Protein AF-0000000069989915 (afdb_homodimer)

Foldseek 3Di:
DCPVDDPDCQWQADPVCPPDPPPVLQGTDGQQFPVSVVLVVLLLVCLQPLAAEEEEAAAQARLVSSVVVSQVSYPFPADEAEDEQLPADPVCNQCQAAWADAPLDVPRRDTDRHRQRRQFSGEYEYEAPLSHFAVSLVQVVVCQVVQWGAHRVHDDIDGGRYHYYYYHHDDVVVCVVVPRYDPVSVVRNVVHYGYRYFCLVGLSCLQVLLQSLQVVLCVVVVHDRAAEDPQLSVVRSPDNPSSGSNLSSVLSNQLNVPPDDSYRHNVSSPDDDPVVVVVVVVVPDDPVRVVVVVVVVD/DCPVDDPDDQWQADPVVVPDPPPVLQGTDGQQFPVSVVLVVLLLVCLQPLAAEEEEAAAQARLVSSVVVSQVSYPQPADEAEDEQQPADPVCNQCQAAWADAPLDVPRRDTDRHRQRRQFSGEYEYEAPLSHFAVSLVQVVVCQVVQWGAHRVHDDIDGGRYHYYYYHHDDVVVCVVVPRYDPVSVVRNVVHYGYRYFCLVRLSCLQVLLQSLQVVLCVVVVHDRAAEDPQLSVVRSPDNPSSGSNLSSVLSNQLNVPDDDSYRHNVSSPDDDPVVVVVVVVVPDDPVRVVVVVVVVD

pLDDT: mean 84.09, std 17.48, range [22.45, 98.25]

Solvent-accessible surface area (backbone atoms only — not comparable to full-atom values): 31925 Å² total; per-residue (Å²): 139,85,90,77,77,83,80,76,84,48,62,47,66,53,76,73,56,80,74,47,83,60,55,85,70,63,29,67,52,60,44,65,13,70,62,36,36,52,45,49,53,51,44,64,64,47,22,66,44,89,61,32,33,29,38,36,34,51,66,47,51,50,67,65,44,53,50,52,48,34,50,67,58,25,87,49,81,34,40,79,38,79,42,55,33,75,70,53,46,77,88,48,38,59,39,48,44,36,2,32,31,58,63,54,48,98,80,41,79,60,62,45,53,25,50,50,53,61,6,35,46,15,30,35,32,32,36,39,50,78,49,43,32,59,74,54,46,53,51,50,41,49,29,65,74,66,32,32,39,53,24,42,74,46,90,58,70,39,80,42,52,63,37,46,37,35,28,28,66,63,65,60,68,49,15,33,73,51,66,55,35,60,60,67,49,50,56,57,34,59,73,23,74,46,72,47,69,48,45,59,71,28,50,64,26,48,62,61,49,47,52,49,49,39,49,52,52,18,57,65,48,73,44,82,71,54,42,73,32,70,67,23,49,52,50,59,62,55,46,66,48,88,39,14,50,51,44,48,46,50,36,45,52,47,18,60,44,47,37,73,61,66,45,39,46,53,80,39,45,70,64,81,50,68,66,59,54,49,50,54,49,53,73,66,43,49,73,68,53,49,52,54,49,49,59,71,72,102,138,85,88,75,78,81,80,77,82,53,62,48,66,52,77,76,52,80,74,48,81,57,55,86,69,65,29,68,52,62,44,67,13,68,62,36,38,53,45,50,53,51,46,64,66,48,21,66,44,89,61,31,33,30,38,34,32,50,67,46,51,50,67,65,43,54,50,51,48,35,49,67,58,24,86,51,80,34,40,80,39,81,42,54,35,71,72,52,47,77,89,48,38,58,40,49,44,35,2,31,30,59,63,55,46,99,80,40,79,62,63,44,51,24,50,50,51,62,6,36,48,14,30,35,32,32,36,40,51,79,50,42,32,59,73,54,46,52,50,51,42,48,30,66,74,68,33,32,40,53,24,42,74,45,92,58,70,39,81,43,51,62,38,47,36,35,28,28,65,61,66,58,68,49,12,32,72,51,67,56,35,58,60,67,50,49,55,56,34,58,74,24,74,46,72,49,68,47,44,60,72,28,48,62,26,48,63,61,50,47,52,48,48,40,49,54,51,18,58,64,48,71,43,80,71,54,43,74,32,70,66,23,49,51,52,60,62,57,47,66,47,86,40,15,49,52,44,51,46,50,34,45,51,50,17,60,46,47,38,73,61,66,43,39,46,53,80,39,46,68,64,79,51,69,67,59,53,48,51,54,50,53,75,66,44,49,72,67,53,49,53,52,50,48,58,71,71,104

InterPro domains:
  IPR002078 RNA polymerase sigma factor 54 interaction domain [PF00158] (33-192)
  IPR002078 RNA polymerase sigma factor 54 interaction domain [PS50045] (29-257)
  IPR003593 AAA+ ATPase domain [SM00382] (49-191)
  IPR025662 Sigma-54 interaction domain, ATP-binding site 1 [PS00675] (53-66)
  IPR025943 Sigma-54 interaction domain, ATP-binding site 2 [PS00676] (114-129)
  IPR027417 P-loop containing nucleoside triphosphate hydrolase [G3DSA:3.40.50.300] (17-198)
  IPR027417 P-loop containing nucleoside triphosphate hydrolase [SSF52540] (30-269)
  IPR058031 NorR-like, AAA+ ATPase lid domain [PF25601] (200-270)

Radius of gyration: 25.28 Å; Cα contacts (8 Å, |Δi|>4): 1041; chains: 2; bounding box: 72×60×78 Å

Sequence (596 aa):
MSLHETFGQPLLTFPDAEKSPLSIRAKALVFVDPRSRQLREELEQLAPKALPVLIRGETGSGKELLARHIHRASDRGGLFVSVNCGAISPTYADAELFGHAAGAHSGSASSRAGWFGSANGGTLYLDEIGDLPLPIQIKLLAALENHEVTRVGAHQPSPVDVRLVAATSIDLAQAVAVGKFHERLYSYLSEGRLELPALRERVGDILSLAEYFLGIYSQRLSLPVPLISESAQRALERHSWPGNTRELENVIHFALLVSSGDEILPEHLNLPQPLAVIEHLLAGSSPEERAALKRLLDMSLHETFGQPLLTFPDAEKSPLSIRAKALVFVDPRSRQLREELEQLAPKALPVLIRGETGSGKELLARHIHRASDRGGLFVSVNCGAISPTYADAELFGHAAGAHSGSASSRAGWFGSANGGTLYLDEIGDLPLPIQIKLLAALENHEVTRVGAHQPSPVDVRLVAATSIDLAQAVAVGKFHERLYSYLSEGRLELPALRERVGDILSLAEYFLGIYSQRLSLPVPLISESAQRALERHSWPGNTRELENVIHFALLVSSGDEILPEHLNLPQPLAVIEHLLAGSSPEERAALKRLLD

Structure (mmCIF, N/CA/C/O backbone):
data_AF-0000000069989915-model_v1
#
loop_
_entity.id
_entity.type
_entity.pdbx_description
1 polymer 'Sigma-54 interaction domain-containing protein'
#
loop_
_atom_site.group_PDB
_atom_site.id
_atom_site.type_symbol
_atom_site.label_atom_id
_atom_site.label_alt_id
_atom_site.label_comp_id
_atom_site.label_asym_id
_atom_site.label_entity_id
_atom_site.label_seq_id
_atom_site.pdbx_PDB_ins_code
_atom_site.Cartn_x
_atom_site.Cartn_y
_atom_site.Cartn_z
_atom_site.occupancy
_atom_site.B_iso_or_equiv
_atom_site.auth_seq_id
_atom_site.auth_comp_id
_atom_site.auth_asym_id
_atom_site.auth_atom_id
_atom_site.pdbx_PDB_model_num
ATOM 1 N N . MET A 1 1 ? -13.273 -21.688 40.781 1 22.91 1 MET A N 1
ATOM 2 C CA . MET A 1 1 ? -12.938 -20.266 40.875 1 22.91 1 MET A CA 1
ATOM 3 C C . MET A 1 1 ? -12.727 -19.656 39.5 1 22.91 1 MET A C 1
ATOM 5 O O . MET A 1 1 ? -11.992 -20.203 38.656 1 22.91 1 MET A O 1
ATOM 9 N N . SER A 1 2 ? -13.656 -18.562 38.906 1 22.45 2 SER A N 1
ATOM 10 C CA . SER A 1 2 ? -14.227 -18.156 37.625 1 22.45 2 SER A CA 1
ATOM 11 C C . SER A 1 2 ? -13.258 -17.266 36.844 1 22.45 2 SER A C 1
ATOM 13 O O . SER A 1 2 ? -12.953 -16.156 37.25 1 22.45 2 SER A O 1
ATOM 15 N N . LEU A 1 3 ? -12.055 -17.547 36.438 1 22.45 3 LEU A N 1
ATOM 16 C CA . LEU A 1 3 ? -10.961 -16.797 35.812 1 22.45 3 LEU A CA 1
ATOM 17 C C . LEU A 1 3 ? -11.453 -15.992 34.625 1 22.45 3 LEU A C 1
ATOM 19 O O . LEU A 1 3 ? -11.281 -16.406 33.469 1 22.45 3 LEU A O 1
ATOM 23 N N . HIS A 1 4 ? -12.758 -15.336 34.5 1 24.05 4 HIS A N 1
ATOM 24 C CA . HIS A 1 4 ? -13.57 -14.445 33.688 1 24.05 4 HIS A CA 1
ATOM 25 C C . HIS A 1 4 ? -12.891 -13.094 33.5 1 24.05 4 HIS A C 1
ATOM 27 O O . HIS A 1 4 ? -13.508 -12.148 33 1 24.05 4 HIS A O 1
ATOM 33 N N . GLU A 1 5 ? -11.797 -12.703 34.188 1 25.73 5 GLU A N 1
ATOM 34 C CA . GLU A 1 5 ? -11.477 -11.336 34.562 1 25.73 5 GLU A CA 1
ATOM 35 C C . GLU A 1 5 ? -11.383 -10.422 33.344 1 25.73 5 GLU A C 1
ATOM 37 O O . GLU A 1 5 ? -11.188 -10.891 32.219 1 25.73 5 GLU A O 1
ATOM 42 N N . THR A 1 6 ? -11.391 -8.977 33.469 1 24.72 6 THR A N 1
ATOM 43 C CA . THR A 1 6 ? -11.453 -7.578 33.031 1 24.72 6 THR A CA 1
ATOM 44 C C . THR A 1 6 ? -10.344 -7.266 32.031 1 24.72 6 THR A C 1
ATOM 46 O O . THR A 1 6 ? -9.266 -6.812 32.438 1 24.72 6 THR A O 1
ATOM 49 N N . PHE A 1 7 ? -9.648 -8.094 31.469 1 27.7 7 PHE A N 1
ATOM 50 C CA . PHE A 1 7 ? -8.578 -7.578 30.625 1 27.7 7 PHE A CA 1
ATOM 51 C C . PHE A 1 7 ? -9.094 -6.508 29.672 1 27.7 7 PHE A C 1
ATOM 53 O O . PHE A 1 7 ? -10 -6.766 28.875 1 27.7 7 PHE A O 1
ATOM 60 N N . GLY A 1 8 ? -9.219 -5.152 29.875 1 30.19 8 GLY A N 1
ATOM 61 C CA . GLY A 1 8 ? -9.617 -3.863 29.328 1 30.19 8 GLY A CA 1
ATOM 62 C C . GLY A 1 8 ? -9.336 -3.729 27.844 1 30.19 8 GLY A C 1
ATOM 63 O O . GLY A 1 8 ? -8.484 -4.434 27.297 1 30.19 8 GLY A O 1
ATOM 64 N N . GLN A 1 9 ? -10.258 -3.107 26.859 1 34.84 9 GLN A N 1
ATOM 65 C CA . GLN A 1 9 ? -10.602 -3.092 25.438 1 34.84 9 GLN A CA 1
ATOM 66 C C . GLN A 1 9 ? -9.469 -2.496 24.594 1 34.84 9 GLN A C 1
ATOM 68 O O . GLN A 1 9 ? -9.414 -1.282 24.406 1 34.84 9 GLN A O 1
ATOM 73 N N . PRO A 1 10 ? -8.359 -2.842 24.797 1 38.22 10 PRO A N 1
ATOM 74 C CA . PRO A 1 10 ? -7.27 -2.1 24.156 1 38.22 10 PRO A CA 1
ATOM 75 C C . PRO A 1 10 ? -7.422 -2.025 22.641 1 38.22 10 PRO A C 1
ATOM 77 O O . PRO A 1 10 ? -6.648 -1.337 21.969 1 38.22 10 PRO A O 1
ATOM 80 N N . LEU A 1 11 ? -8.109 -3.037 22.109 1 40.56 11 LEU A N 1
ATOM 81 C CA . LEU A 1 11 ? -8.133 -3.074 20.656 1 40.56 11 LEU A CA 1
ATOM 82 C C . LEU A 1 11 ? -9.273 -2.23 20.109 1 40.56 11 LEU A C 1
ATOM 84 O O . LEU A 1 11 ? -10.43 -2.398 20.516 1 40.56 11 LEU A O 1
ATOM 88 N N . LEU A 1 12 ? -9.078 -1.095 19.656 1 37.78 12 LEU A N 1
ATOM 89 C CA . LEU A 1 12 ? -10.117 -0.387 18.922 1 37.78 12 LEU A CA 1
ATOM 90 C C . LEU A 1 12 ? -10.398 -1.071 17.594 1 37.78 12 LEU A C 1
ATOM 92 O O . LEU A 1 12 ? -9.516 -1.143 16.734 1 37.78 12 LEU A O 1
ATOM 96 N N . THR A 1 13 ? -11.336 -2.055 17.688 1 41.19 13 THR A N 1
ATOM 97 C CA . THR A 1 13 ? -11.766 -2.717 16.469 1 41.19 13 THR A CA 1
ATOM 98 C C . THR A 1 13 ? -12.945 -1.983 15.836 1 41.19 13 THR A C 1
ATOM 100 O O . THR A 1 13 ? -13.789 -1.431 16.547 1 41.19 13 THR A O 1
ATOM 103 N N . PHE A 1 14 ? -12.844 -1.565 14.672 1 38.31 14 PHE A N 1
ATOM 104 C CA . PHE A 1 14 ? -13.984 -0.976 13.984 1 38.31 14 PHE A CA 1
ATOM 105 C C . PHE A 1 14 ? -14.867 -2.059 13.367 1 38.31 14 PHE A C 1
ATOM 107 O O . PHE A 1 14 ? -14.406 -2.826 12.516 1 38.31 14 PHE A O 1
ATOM 114 N N . PRO A 1 15 ? -15.922 -2.375 13.93 1 38.84 15 PRO A N 1
ATOM 115 C CA . PRO A 1 15 ? -16.828 -3.443 13.484 1 38.84 15 PRO A CA 1
ATOM 116 C C . PRO A 1 15 ? -17.219 -3.311 12.016 1 38.84 15 PRO A C 1
ATOM 118 O O . PRO A 1 15 ? -17.562 -4.305 11.375 1 38.84 15 PRO A O 1
ATOM 121 N N . ASP A 1 16 ? -17.656 -2.158 11.57 1 36.12 16 ASP A N 1
ATOM 122 C CA . ASP A 1 16 ? -18.312 -2.131 10.266 1 36.12 16 ASP A CA 1
ATOM 123 C C . ASP A 1 16 ? -17.344 -2.498 9.148 1 36.12 16 ASP A C 1
ATOM 125 O O . ASP A 1 16 ? -17.438 -1.973 8.039 1 36.12 16 ASP A O 1
ATOM 129 N N . ALA A 1 17 ? -16.5 -3.193 9.375 1 38.94 17 ALA A N 1
ATOM 130 C CA . ALA A 1 17 ? -15.508 -3.742 8.461 1 38.94 17 ALA A CA 1
ATOM 131 C C . ALA A 1 17 ? -16.172 -4.422 7.266 1 38.94 17 ALA A C 1
ATOM 133 O O . ALA A 1 17 ? -15.5 -4.785 6.301 1 38.94 17 ALA A O 1
ATOM 134 N N . GLU A 1 18 ? -17.312 -4.777 7.414 1 39.41 18 GLU A N 1
ATOM 135 C CA . GLU A 1 18 ? -17.969 -5.57 6.379 1 39.41 18 GLU A CA 1
ATOM 136 C C . GLU A 1 18 ? -18.234 -4.738 5.125 1 39.41 18 GLU A C 1
ATOM 138 O O . GLU A 1 18 ? -18.422 -5.285 4.039 1 39.41 18 GLU A O 1
ATOM 143 N N . LYS A 1 19 ? -18.641 -3.465 5.273 1 37.69 19 LYS A N 1
ATOM 144 C CA . LYS A 1 19 ? -19.141 -2.861 4.047 1 37.69 19 LYS A CA 1
ATOM 145 C C . LYS A 1 19 ? -18.047 -2.107 3.309 1 37.69 19 LYS A C 1
ATOM 147 O O . LYS A 1 19 ? -18.25 -1.613 2.199 1 37.69 19 LYS A O 1
ATOM 152 N N . SER A 1 20 ? -17.141 -1.479 4.016 1 36.94 20 SER A N 1
ATOM 153 C CA . SER A 1 20 ? -16.219 -0.656 3.238 1 36.94 20 SER A CA 1
ATOM 154 C C . SER A 1 20 ? -15 -1.459 2.793 1 36.94 20 SER A C 1
ATOM 156 O O . SER A 1 20 ? -14.461 -2.252 3.564 1 36.94 20 SER A O 1
ATOM 158 N N . PRO A 1 21 ? -14.883 -1.674 1.553 1 37.75 21 PRO A N 1
ATOM 159 C CA . PRO A 1 21 ? -13.688 -2.338 1.024 1 37.75 21 PRO A CA 1
ATOM 160 C C . PRO A 1 21 ? -12.422 -1.964 1.789 1 37.75 21 PRO A C 1
ATOM 162 O O . PRO A 1 21 ? -11.32 -2.055 1.245 1 37.75 21 PRO A O 1
ATOM 165 N N . LEU A 1 22 ? -12.586 -1.15 2.723 1 39.09 22 LEU A N 1
ATOM 166 C CA . LEU A 1 22 ? -11.289 -0.88 3.344 1 39.09 22 LEU A CA 1
ATOM 167 C C . LEU A 1 22 ? -10.594 -2.18 3.732 1 39.09 22 LEU A C 1
ATOM 169 O O . LEU A 1 22 ? -11.242 -3.121 4.195 1 39.09 22 LEU A O 1
ATOM 173 N N . SER A 1 23 ? -9.414 -2.346 3.121 1 42.97 23 SER A N 1
ATOM 174 C CA . SER A 1 23 ? -8.523 -3.455 3.441 1 42.97 23 SER A CA 1
ATOM 175 C C . SER A 1 23 ? -8.648 -3.859 4.906 1 42.97 23 SER A C 1
ATOM 177 O O . SER A 1 23 ? -9.07 -3.061 5.742 1 42.97 23 SER A O 1
ATOM 179 N N . ILE A 1 24 ? -8.961 -5.113 5.242 1 41.97 24 ILE A N 1
ATOM 180 C CA . ILE A 1 24 ? -8.758 -5.715 6.555 1 41.97 24 ILE A CA 1
ATOM 181 C C . ILE A 1 24 ? -7.82 -4.848 7.383 1 41.97 24 ILE A C 1
ATOM 183 O O . ILE A 1 24 ? -7.754 -4.98 8.609 1 41.97 24 ILE A O 1
ATOM 187 N N . ARG A 1 25 ? -7.023 -4.047 6.641 1 42.59 25 ARG A N 1
ATOM 188 C CA . ARG A 1 25 ? -6.004 -3.268 7.332 1 42.59 25 ARG A CA 1
ATOM 189 C C . ARG A 1 25 ? -6.621 -2.377 8.398 1 42.59 25 ARG A C 1
ATOM 191 O O . ARG A 1 25 ? -6.059 -2.217 9.484 1 42.59 25 ARG A O 1
ATOM 198 N N . ALA A 1 26 ? -7.668 -1.567 8.031 1 44.69 26 ALA A N 1
ATOM 199 C CA . ALA A 1 26 ? -8.055 -0.393 8.812 1 44.69 26 ALA A CA 1
ATOM 200 C C . ALA A 1 26 ? -8.766 -0.798 10.102 1 44.69 26 ALA A C 1
ATOM 202 O O . ALA A 1 26 ? -9.539 -0.022 10.656 1 44.69 26 ALA A O 1
ATOM 203 N N . LYS A 1 27 ? -8.719 -1.981 10.555 1 52.81 27 LYS A N 1
ATOM 204 C CA . LYS A 1 27 ? -9.68 -2.033 11.648 1 52.81 27 LYS A CA 1
ATOM 205 C C . LYS A 1 27 ? -8.984 -1.936 13 1 52.81 27 LYS A C 1
ATOM 207 O O . LYS A 1 27 ? -9.617 -1.641 14.016 1 52.81 27 LYS A O 1
ATOM 212 N N . ALA A 1 28 ? -7.68 -2.111 13.008 1 62.03 28 ALA A N 1
ATOM 213 C CA . ALA A 1 28 ? -7.383 -2.229 14.438 1 62.03 28 ALA A CA 1
ATOM 214 C C . ALA A 1 28 ? -6.293 -1.244 14.852 1 62.03 28 ALA A C 1
ATOM 216 O O . ALA A 1 28 ? -5.293 -1.081 14.148 1 62.03 28 ALA A O 1
ATOM 217 N N . LEU A 1 29 ? -6.684 -0.256 15.664 1 70.25 29 LEU A N 1
ATOM 218 C CA . LEU A 1 29 ? -5.684 0.497 16.422 1 70.25 29 LEU A CA 1
ATOM 219 C C . LEU A 1 29 ? -5.539 -0.056 17.828 1 70.25 29 LEU A C 1
ATOM 221 O O . LEU A 1 29 ? -6.535 -0.374 18.484 1 70.25 29 LEU A O 1
ATOM 225 N N . VAL A 1 30 ? -4.273 -0.339 18.141 1 74.56 30 VAL A N 1
ATOM 226 C CA . VAL A 1 30 ? -3.939 -0.818 19.484 1 74.56 30 VAL A CA 1
ATOM 227 C C . VAL A 1 30 ? -3.133 0.246 20.219 1 74.56 30 VAL A C 1
ATOM 229 O O . VAL A 1 30 ? -2.268 0.9 19.641 1 74.56 30 VAL A O 1
ATOM 232 N N . PHE A 1 31 ? -3.514 0.416 21.547 1 82.88 31 PHE A N 1
ATOM 233 C CA . PHE A 1 31 ? -2.832 1.413 22.359 1 82.88 31 PHE A CA 1
ATOM 234 C C . PHE A 1 31 ? -2.252 0.777 23.609 1 82.88 31 PHE A C 1
ATOM 236 O O . PHE A 1 31 ? -2.598 1.169 24.734 1 82.88 31 PHE A O 1
ATOM 243 N N . VAL A 1 32 ? -1.299 -0.147 23.438 1 84.81 32 VAL A N 1
ATOM 244 C CA . VAL A 1 32 ? -0.703 -0.865 24.562 1 84.81 32 VAL A CA 1
ATOM 245 C C . VAL A 1 32 ? 0.603 -0.188 24.969 1 84.81 32 VAL A C 1
ATOM 247 O O . VAL A 1 32 ? 0.856 0.013 26.156 1 84.81 32 VAL A O 1
ATOM 250 N N . ASP A 1 33 ? 1.338 0.153 24.016 1 90.12 33 ASP A N 1
ATOM 251 C CA . ASP A 1 33 ? 2.596 0.85 24.266 1 90.12 33 ASP A CA 1
ATOM 252 C C . ASP A 1 33 ? 2.352 2.205 24.938 1 90.12 33 ASP A C 1
ATOM 254 O O . ASP A 1 33 ? 1.376 2.889 24.609 1 90.12 33 ASP A O 1
ATOM 258 N N . PRO A 1 34 ? 3.221 2.588 25.812 1 92.56 34 PRO A N 1
ATOM 259 C CA . PRO A 1 34 ? 3.057 3.898 26.453 1 92.56 34 PRO A CA 1
ATOM 260 C C . PRO A 1 34 ? 2.922 5.035 25.438 1 92.56 34 PRO A C 1
ATOM 262 O O . PRO A 1 34 ? 2.135 5.961 25.641 1 92.56 34 PRO A O 1
ATOM 265 N N . ARG A 1 35 ? 3.67 4.949 24.422 1 93.31 35 ARG A N 1
ATOM 266 C CA . ARG A 1 35 ? 3.605 6 23.422 1 93.31 35 ARG A CA 1
ATOM 267 C C . ARG A 1 35 ? 2.246 6.016 22.719 1 93.31 35 ARG A C 1
ATOM 269 O O . ARG A 1 35 ? 1.697 7.086 22.453 1 93.31 35 ARG A O 1
ATOM 276 N N . SER A 1 36 ? 1.744 4.887 22.453 1 91.62 36 SER A N 1
ATOM 277 C CA . SER A 1 36 ? 0.433 4.832 21.828 1 91.62 36 SER A CA 1
ATOM 278 C C . SER A 1 36 ? -0.676 5.195 22.797 1 91.62 36 SER A C 1
ATOM 280 O O . SER A 1 36 ? -1.689 5.777 22.422 1 91.62 36 SER A O 1
ATOM 282 N N . ARG A 1 37 ? -0.512 4.926 24.062 1 91.69 37 ARG A N 1
ATOM 283 C CA . ARG A 1 37 ? -1.479 5.348 25.062 1 91.69 37 ARG A CA 1
ATOM 284 C C . ARG A 1 37 ? -1.541 6.867 25.156 1 91.69 37 ARG A C 1
ATOM 286 O O . ARG A 1 37 ? -2.625 7.445 25.266 1 91.69 37 ARG A O 1
ATOM 293 N N . GLN A 1 38 ? -0.389 7.438 25.141 1 94.69 38 GLN A N 1
ATOM 294 C CA . GLN A 1 38 ? -0.335 8.898 25.125 1 94.69 38 GLN A CA 1
ATOM 295 C C . GLN A 1 38 ? -1.06 9.461 23.906 1 94.69 38 GLN A C 1
ATOM 297 O O . GLN A 1 38 ? -1.789 10.453 24.016 1 94.69 38 GLN A O 1
ATOM 302 N N . LEU A 1 39 ? -0.84 8.859 22.797 1 94 39 LEU A N 1
ATOM 303 C CA . LEU A 1 39 ? -1.517 9.266 21.562 1 94 39 LEU A CA 1
ATOM 304 C C . LEU A 1 39 ? -3.031 9.164 21.719 1 94 39 LEU A C 1
ATOM 306 O O . LEU A 1 39 ? -3.766 10.055 21.281 1 94 39 LEU A O 1
ATOM 310 N N . ARG A 1 40 ? -3.463 8.117 22.312 1 90.81 40 ARG A N 1
ATOM 311 C CA . ARG A 1 40 ? -4.891 7.93 22.547 1 90.81 40 ARG A CA 1
ATOM 312 C C . ARG A 1 40 ? -5.453 9.055 23.422 1 90.81 40 ARG A C 1
ATOM 314 O O . ARG A 1 40 ? -6.527 9.586 23.141 1 90.81 40 ARG A O 1
ATOM 321 N N . GLU A 1 41 ? -4.746 9.383 24.406 1 93.5 41 GLU A N 1
ATOM 322 C CA . GLU A 1 41 ? -5.172 10.469 25.281 1 93.5 41 GLU A CA 1
ATOM 323 C C . GLU A 1 41 ? -5.266 11.781 24.516 1 93.5 41 GLU A C 1
ATOM 325 O O . GLU A 1 41 ? -6.238 12.523 24.672 1 93.5 41 GLU A O 1
ATOM 330 N N . GLU A 1 42 ? -4.305 12.008 23.734 1 95 42 GLU A N 1
ATOM 331 C CA . GLU A 1 42 ? -4.305 13.227 22.938 1 95 42 GLU A CA 1
ATOM 332 C C . GLU A 1 42 ? -5.488 13.25 21.969 1 95 42 GLU A C 1
ATOM 334 O O . GLU A 1 42 ? -6.141 14.281 21.812 1 95 42 GLU A O 1
ATOM 339 N N . LEU A 1 43 ? -5.707 12.156 21.375 1 92.81 43 LEU A N 1
ATOM 340 C CA . LEU A 1 43 ? -6.824 12 20.453 1 92.81 43 LEU A CA 1
ATOM 341 C C . LEU A 1 43 ? -8.148 12.281 21.141 1 92.81 43 LEU A C 1
ATOM 343 O O . LEU A 1 43 ? -8.992 13.008 20.609 1 92.81 43 LEU A O 1
ATOM 347 N N . GLU A 1 44 ? -8.312 11.766 22.281 1 91.31 44 GLU A N 1
ATOM 348 C CA . GLU A 1 44 ? -9.555 11.906 23.031 1 91.31 44 GLU A CA 1
ATOM 349 C C . GLU A 1 44 ? -9.789 13.352 23.469 1 91.31 44 GLU A C 1
ATOM 351 O O . GLU A 1 44 ? -10.93 13.789 23.609 1 91.31 44 GLU A O 1
ATOM 356 N N . GLN A 1 45 ? -8.75 14.039 23.641 1 93.62 45 GLN A N 1
ATOM 357 C CA . GLN A 1 45 ? -8.844 15.453 23.984 1 93.62 45 GLN A CA 1
ATOM 358 C C . GLN A 1 45 ? -9.211 16.297 22.781 1 93.62 45 GLN A C 1
ATOM 360 O O . GLN A 1 45 ? -9.961 17.281 22.891 1 93.62 45 GLN A O 1
ATOM 365 N N . LEU A 1 46 ? -8.758 15.883 21.688 1 94.19 46 LEU A N 1
ATOM 366 C CA . LEU A 1 46 ? -8.914 16.672 20.469 1 94.19 46 LEU A CA 1
ATOM 367 C C . LEU A 1 46 ? -10.25 16.359 19.797 1 94.19 46 LEU A C 1
ATOM 369 O O . LEU A 1 46 ? -10.836 17.234 19.156 1 94.19 46 LEU A O 1
ATOM 373 N N . ALA A 1 47 ? -10.711 15.195 19.891 1 93.25 47 ALA A N 1
ATOM 374 C CA . ALA A 1 47 ? -11.828 14.672 19.109 1 93.25 47 ALA A CA 1
ATOM 375 C C . ALA A 1 47 ? -13.086 15.508 19.328 1 93.25 47 ALA A C 1
ATOM 377 O O . ALA A 1 47 ? -13.781 15.852 18.375 1 93.25 47 ALA A O 1
ATOM 378 N N . PRO A 1 48 ? -13.352 15.914 20.5 1 93.31 48 PRO A N 1
ATOM 379 C CA . PRO A 1 48 ? -14.594 16.656 20.719 1 93.31 48 PRO A CA 1
ATOM 380 C C . PRO A 1 48 ? -14.484 18.125 20.281 1 93.31 48 PRO A C 1
ATOM 382 O O . PRO A 1 48 ? -15.492 18.828 20.203 1 93.31 48 PRO A O 1
ATOM 385 N N . LYS A 1 49 ? -13.297 18.469 19.984 1 92.69 49 LYS A N 1
ATOM 386 C CA . LYS A 1 49 ? -13.102 19.859 19.578 1 92.69 49 LYS A CA 1
ATOM 387 C C . LYS A 1 49 ? -13.398 20.047 18.094 1 92.69 49 LYS A C 1
ATOM 389 O O . LYS A 1 49 ? -13.32 19.094 17.312 1 92.69 49 LYS A O 1
ATOM 394 N N . ALA A 1 50 ? -13.898 21.188 17.734 1 88.19 50 ALA A N 1
ATOM 395 C CA . ALA A 1 50 ? -14.25 21.453 16.344 1 88.19 50 ALA A CA 1
ATOM 396 C C . ALA A 1 50 ? -13.047 21.969 15.57 1 88.19 50 ALA A C 1
ATOM 398 O O . ALA A 1 50 ? -13.203 22.562 14.492 1 88.19 50 ALA A O 1
ATOM 399 N N . LEU A 1 51 ? -11.867 21.625 15.977 1 94.38 51 LEU A N 1
ATOM 400 C CA . LEU A 1 51 ? -10.633 22.078 15.336 1 94.38 51 LEU A CA 1
ATOM 401 C C . LEU A 1 51 ? -10.203 21.109 14.25 1 94.38 51 LEU A C 1
ATOM 403 O O . LEU A 1 51 ? -10.492 19.906 14.328 1 94.38 51 LEU A O 1
ATOM 407 N N . PRO A 1 52 ? -9.594 21.641 13.203 1 96.94 52 PRO A N 1
ATOM 408 C CA . PRO A 1 52 ? -8.922 20.719 12.281 1 96.94 52 PRO A CA 1
ATOM 409 C C . PRO A 1 52 ? -7.812 19.922 12.953 1 96.94 52 PRO A C 1
ATOM 411 O O . PRO A 1 52 ? -7.281 20.344 13.984 1 96.94 52 PRO A O 1
ATOM 414 N N . VAL A 1 53 ? -7.57 18.75 12.398 1 97.38 53 VAL A N 1
ATOM 415 C CA . VAL A 1 53 ? -6.52 17.906 12.953 1 97.38 53 VAL A CA 1
ATOM 416 C C . VAL A 1 53 ? -5.555 17.484 11.852 1 97.38 53 VAL A C 1
ATOM 418 O O . VAL A 1 53 ? -5.98 17.016 10.789 1 97.38 53 VAL A O 1
ATOM 421 N N . LEU A 1 54 ? -4.305 17.672 12.07 1 98.19 54 LEU A N 1
ATOM 422 C CA . LEU A 1 54 ? -3.246 17.188 11.195 1 98.19 54 LEU A CA 1
ATOM 423 C C . LEU A 1 54 ? -2.545 15.977 11.812 1 98.19 54 LEU A C 1
ATOM 425 O O . LEU A 1 54 ? -1.964 16.078 12.891 1 98.19 54 LEU A O 1
ATOM 429 N N . ILE A 1 55 ? -2.654 14.859 11.117 1 97.44 55 ILE A N 1
ATOM 430 C CA . ILE A 1 55 ? -1.995 13.633 11.555 1 97.44 55 ILE A CA 1
ATOM 431 C C . ILE A 1 55 ? -0.71 13.422 10.75 1 97.44 55 ILE A C 1
ATOM 433 O O . ILE A 1 55 ? -0.747 13.305 9.523 1 97.44 55 ILE A O 1
ATOM 437 N N . ARG A 1 56 ? 0.355 13.406 11.438 1 97 56 ARG A N 1
ATOM 438 C CA . ARG A 1 56 ? 1.631 13.094 10.797 1 97 56 ARG A CA 1
ATOM 439 C C . ARG A 1 56 ? 2.125 11.711 11.203 1 97 56 ARG A C 1
ATOM 441 O O . ARG A 1 56 ? 2.018 11.32 12.367 1 97 56 ARG A O 1
ATOM 448 N N . GLY A 1 57 ? 2.627 10.977 10.234 1 95.12 57 GLY A N 1
ATOM 449 C CA . GLY A 1 57 ? 3.176 9.648 10.469 1 95.12 57 GLY A CA 1
ATOM 450 C C . GLY A 1 57 ? 3.709 8.992 9.203 1 95.12 57 GLY A C 1
ATOM 451 O O . GLY A 1 57 ? 3.381 9.414 8.094 1 95.12 57 GLY A O 1
ATOM 452 N N . GLU A 1 58 ? 4.465 7.918 9.43 1 92 58 GLU A N 1
ATOM 453 C CA . GLU A 1 58 ? 5.047 7.199 8.297 1 92 58 GLU A CA 1
ATOM 454 C C . GLU A 1 58 ? 3.982 6.438 7.52 1 92 58 GLU A C 1
ATOM 456 O O . GLU A 1 58 ? 2.92 6.117 8.055 1 92 58 GLU A O 1
ATOM 461 N N . THR A 1 59 ? 4.297 6.219 6.266 1 89.12 59 THR A N 1
ATOM 462 C CA . THR A 1 59 ? 3.4 5.434 5.426 1 89.12 59 THR A CA 1
ATOM 463 C C . THR A 1 59 ? 3.186 4.043 6.02 1 89.12 59 THR A C 1
ATOM 465 O O . THR A 1 59 ? 4.133 3.408 6.484 1 89.12 59 THR A O 1
ATOM 468 N N . GLY A 1 60 ? 1.924 3.631 6.008 1 89.81 60 GLY A N 1
ATOM 469 C CA . GLY A 1 60 ? 1.592 2.291 6.469 1 89.81 60 GLY A CA 1
ATOM 470 C C . GLY A 1 60 ? 1.36 2.213 7.965 1 89.81 60 GLY A C 1
ATOM 471 O O . GLY A 1 60 ? 1.081 1.14 8.5 1 89.81 60 GLY A O 1
ATOM 472 N N . SER A 1 61 ? 1.428 3.318 8.695 1 92.5 61 SER A N 1
ATOM 473 C CA . SER A 1 61 ? 1.332 3.305 10.148 1 92.5 61 SER A CA 1
ATOM 474 C C . SER A 1 61 ? -0.121 3.244 10.609 1 92.5 61 SER A C 1
ATOM 476 O O . SER A 1 61 ? -0.4 2.906 11.758 1 92.5 61 SER A O 1
ATOM 478 N N . GLY A 1 62 ? -1.085 3.689 9.766 1 91.06 62 GLY A N 1
ATOM 479 C CA . GLY A 1 62 ? -2.49 3.615 10.133 1 91.06 62 GLY A CA 1
ATOM 480 C C . GLY A 1 62 ? -3.125 4.977 10.344 1 91.06 62 GLY A C 1
ATOM 481 O O . GLY A 1 62 ? -4.008 5.129 11.188 1 91.06 62 GLY A O 1
ATOM 482 N N . LYS A 1 63 ? -2.744 5.926 9.617 1 94.5 63 LYS A N 1
ATOM 483 C CA . LYS A 1 63 ? -3.217 7.297 9.789 1 94.5 63 LYS A CA 1
ATOM 484 C C . LYS A 1 63 ? -4.719 7.391 9.547 1 94.5 63 LYS A C 1
ATOM 486 O O . LYS A 1 63 ? -5.422 8.102 10.273 1 94.5 63 LYS A O 1
ATOM 491 N N . GLU A 1 64 ? -5.211 6.672 8.609 1 91.88 64 GLU A N 1
ATOM 492 C CA . GLU A 1 64 ? -6.645 6.73 8.328 1 91.88 64 GLU A CA 1
ATOM 493 C C . GLU A 1 64 ? -7.457 6.172 9.492 1 91.88 64 GLU A C 1
ATOM 495 O O . GLU A 1 64 ? -8.523 6.699 9.82 1 91.88 64 GLU A O 1
ATOM 500 N N . LEU A 1 65 ? -6.98 5.145 10.078 1 88.94 65 LEU A N 1
ATOM 501 C CA . LEU A 1 65 ? -7.676 4.562 11.227 1 88.94 65 LEU A CA 1
ATOM 502 C C . LEU A 1 65 ? -7.762 5.562 12.375 1 88.94 65 LEU A C 1
ATOM 504 O O . LEU A 1 65 ? -8.789 5.648 13.055 1 88.94 65 LEU A O 1
ATOM 508 N N . LEU A 1 66 ? -6.699 6.215 12.539 1 92.44 66 LEU A N 1
ATOM 509 C CA . LEU A 1 66 ? -6.695 7.254 13.562 1 92.44 66 LEU A CA 1
ATOM 510 C C . LEU A 1 66 ? -7.727 8.328 13.242 1 92.44 66 LEU A C 1
ATOM 512 O O . LEU A 1 66 ? -8.461 8.773 14.125 1 92.44 66 LEU A O 1
ATOM 516 N N . ALA A 1 67 ? -7.82 8.703 12.008 1 94.88 67 ALA A N 1
ATOM 517 C CA . ALA A 1 67 ? -8.773 9.711 11.562 1 94.88 67 ALA A CA 1
ATOM 518 C C . ALA A 1 67 ? -10.211 9.25 11.797 1 94.88 67 ALA A C 1
ATOM 520 O O . ALA A 1 67 ? -11.055 10.023 12.258 1 94.88 67 ALA A O 1
ATOM 521 N N . ARG A 1 68 ? -10.445 8.086 11.508 1 92.06 68 ARG A N 1
ATOM 522 C CA . ARG A 1 68 ? -11.773 7.52 11.719 1 92.06 68 ARG A CA 1
ATOM 523 C C . ARG A 1 68 ? -12.141 7.523 13.203 1 92.06 68 ARG A C 1
ATOM 525 O O . ARG A 1 68 ? -13.297 7.77 13.562 1 92.06 68 ARG A O 1
ATOM 532 N N . HIS A 1 69 ? -11.156 7.25 14.008 1 89.94 69 HIS A N 1
ATOM 533 C CA . HIS A 1 69 ? -11.391 7.281 15.453 1 89.94 69 HIS A CA 1
ATOM 534 C C . HIS A 1 69 ? -11.742 8.688 15.922 1 89.94 69 HIS A C 1
ATOM 536 O O . HIS A 1 69 ? -12.641 8.867 16.75 1 89.94 69 HIS A O 1
ATOM 542 N N . ILE A 1 70 ? -11.094 9.633 15.391 1 93.81 70 ILE A N 1
ATOM 543 C CA . ILE A 1 70 ? -11.383 11.023 15.719 1 93.81 70 ILE A CA 1
ATOM 544 C C . ILE A 1 70 ? -12.828 11.352 15.359 1 93.81 70 ILE A C 1
ATOM 546 O O . ILE A 1 70 ? -13.555 11.961 16.156 1 93.81 70 ILE A O 1
ATOM 550 N N . HIS A 1 71 ? -13.242 10.953 14.195 1 94.81 71 HIS A N 1
ATOM 551 C CA . HIS A 1 71 ? -14.609 11.195 13.734 1 94.81 71 HIS A CA 1
ATOM 552 C C . HIS A 1 71 ? -15.625 10.539 14.664 1 94.81 71 HIS A C 1
ATOM 554 O O . HIS A 1 71 ? -16.594 11.172 15.078 1 94.81 71 HIS A O 1
ATOM 560 N N . ARG A 1 72 ? -15.367 9.359 15.031 1 90.5 72 ARG A N 1
ATOM 561 C CA . ARG A 1 72 ? -16.281 8.594 15.867 1 90.5 72 ARG A CA 1
ATOM 562 C C . ARG A 1 72 ? -16.391 9.203 17.266 1 90.5 72 ARG A C 1
ATOM 564 O O . ARG A 1 72 ? -17.453 9.172 17.875 1 90.5 72 ARG A O 1
ATOM 571 N N . ALA A 1 73 ? -15.289 9.672 17.719 1 90.62 73 ALA A N 1
ATOM 572 C CA . ALA A 1 73 ? -15.234 10.242 19.062 1 90.62 73 ALA A CA 1
ATOM 573 C C . ALA A 1 73 ? -15.719 11.688 19.062 1 90.62 73 ALA A C 1
ATOM 575 O O . ALA A 1 73 ? -15.734 12.336 20.109 1 90.62 73 ALA A O 1
ATOM 576 N N . SER A 1 74 ? -16.062 12.156 17.906 1 93.31 74 SER A N 1
ATOM 577 C CA . SER A 1 74 ? -16.578 13.516 17.812 1 93.31 74 SER A CA 1
ATOM 578 C C . SER A 1 74 ? -18.109 13.539 17.922 1 93.31 74 SER A C 1
ATOM 580 O O . SER A 1 74 ? -18.734 12.484 18.016 1 93.31 74 SER A O 1
ATOM 582 N N . ASP A 1 75 ? -18.672 14.742 17.891 1 90.88 75 ASP A N 1
ATOM 583 C CA . ASP A 1 75 ? -20.125 14.898 17.969 1 90.88 75 ASP A CA 1
ATOM 584 C C . ASP A 1 75 ? -20.734 15.125 16.594 1 90.88 75 ASP A C 1
ATOM 586 O O . ASP A 1 75 ? -21.906 15.516 16.484 1 90.88 75 ASP A O 1
ATOM 590 N N . ARG A 1 76 ? -19.938 14.828 15.672 1 93.19 76 ARG A N 1
ATOM 591 C CA . ARG A 1 76 ? -20.422 15.094 14.328 1 93.19 76 ARG A CA 1
ATOM 592 C C . ARG A 1 76 ? -21.281 13.938 13.812 1 93.19 76 ARG A C 1
ATOM 594 O O . ARG A 1 76 ? -20.828 12.789 13.797 1 93.19 76 ARG A O 1
ATOM 601 N N . GLY A 1 77 ? -22.438 14.273 13.312 1 91.88 77 GLY A N 1
ATOM 602 C CA . GLY A 1 77 ? -23.375 13.266 12.867 1 91.88 77 GLY A CA 1
ATOM 603 C C . GLY A 1 77 ? -23.281 12.969 11.383 1 91.88 77 GLY A C 1
ATOM 604 O O . GLY A 1 77 ? -23.844 11.984 10.906 1 91.88 77 GLY A O 1
ATOM 605 N N . GLY A 1 78 ? -22.578 13.852 10.703 1 94.12 78 GLY A N 1
ATOM 606 C CA . GLY A 1 78 ? -22.453 13.656 9.266 1 94.12 78 GLY A CA 1
ATOM 607 C C . GLY A 1 78 ? -21.5 12.531 8.898 1 94.12 78 GLY A C 1
ATOM 608 O O . GLY A 1 78 ? -21.016 11.812 9.773 1 94.12 78 GLY A O 1
ATOM 609 N N . LEU A 1 79 ? -21.203 12.422 7.672 1 95.38 79 LEU A N 1
ATOM 610 C CA . LEU A 1 79 ? -20.438 11.305 7.141 1 95.38 79 LEU A CA 1
ATOM 611 C C . LEU A 1 79 ? -18.938 11.555 7.281 1 95.38 79 LEU A C 1
ATOM 613 O O . LEU A 1 79 ? -18.5 12.703 7.391 1 95.38 79 LEU A O 1
ATOM 617 N N . PHE A 1 80 ? -18.234 10.445 7.32 1 94.69 80 PHE A N 1
ATOM 618 C CA . PHE A 1 80 ? -16.797 10.453 7.145 1 94.69 80 PHE A CA 1
ATOM 619 C C . PHE A 1 80 ? -16.422 10.234 5.684 1 94.69 80 PHE A C 1
ATOM 621 O O . PHE A 1 80 ? -16.625 9.141 5.145 1 94.69 80 PHE A O 1
ATOM 628 N N . VAL A 1 81 ? -15.883 11.242 5.07 1 94.94 81 VAL A N 1
ATOM 629 C CA . VAL A 1 81 ? -15.516 11.156 3.66 1 94.94 81 VAL A CA 1
ATOM 630 C C . VAL A 1 81 ? -13.992 11.125 3.525 1 94.94 81 VAL A C 1
ATOM 632 O O . VAL A 1 81 ? -13.305 12.055 3.949 1 94.94 81 VAL A O 1
ATOM 635 N N . SER A 1 82 ? -13.484 10.023 2.967 1 93.94 82 SER A N 1
ATOM 636 C CA . SER A 1 82 ? -12.047 9.82 2.828 1 93.94 82 SER A CA 1
ATOM 637 C C . SER A 1 82 ? -11.586 10.055 1.392 1 93.94 82 SER A C 1
ATOM 639 O O . SER A 1 82 ? -12.148 9.477 0.456 1 93.94 82 SER A O 1
ATOM 641 N N . VAL A 1 83 ? -10.562 10.891 1.281 1 90.75 83 VAL A N 1
ATOM 642 C CA . VAL A 1 83 ? -10.047 11.227 -0.042 1 90.75 83 VAL A CA 1
ATOM 643 C C . VAL A 1 83 ? -8.523 11.141 -0.042 1 90.75 83 VAL A C 1
ATOM 645 O O . VAL A 1 83 ? -7.867 11.656 0.869 1 90.75 83 VAL A O 1
ATOM 648 N N . ASN A 1 84 ? -7.98 10.492 -1.018 1 88.25 84 ASN A N 1
ATOM 649 C CA . ASN A 1 84 ? -6.539 10.539 -1.246 1 88.25 84 ASN A CA 1
ATOM 650 C C . ASN A 1 84 ? -6.16 11.664 -2.205 1 88.25 84 ASN A C 1
ATOM 652 O O . ASN A 1 84 ? -6.496 11.617 -3.391 1 88.25 84 ASN A O 1
ATOM 656 N N . CYS A 1 85 ? -5.367 12.547 -1.713 1 90.94 85 CYS A N 1
ATOM 657 C CA . CYS A 1 85 ? -5.062 13.75 -2.475 1 90.94 85 CYS A CA 1
ATOM 658 C C . CYS A 1 85 ? -4.176 13.43 -3.672 1 90.94 85 CYS A C 1
ATOM 660 O O . CYS A 1 85 ? -4.156 14.18 -4.652 1 90.94 85 CYS A O 1
ATOM 662 N N . GLY A 1 86 ? -3.465 12.375 -3.564 1 81.44 86 GLY A N 1
ATOM 663 C CA . GLY A 1 86 ? -2.629 11.961 -4.68 1 81.44 86 GLY A CA 1
ATOM 664 C C . GLY A 1 86 ? -3.428 11.453 -5.867 1 81.44 86 GLY A C 1
ATOM 665 O O . GLY A 1 86 ? -2.908 11.375 -6.984 1 81.44 86 GLY A O 1
ATOM 666 N N . ALA A 1 87 ? -4.641 11.133 -5.656 1 75.5 87 ALA A N 1
ATOM 667 C CA . ALA A 1 87 ? -5.48 10.57 -6.707 1 75.5 87 ALA A CA 1
ATOM 668 C C . ALA A 1 87 ? -6.332 11.648 -7.371 1 75.5 87 ALA A C 1
ATOM 670 O O . ALA A 1 87 ? -7.043 11.375 -8.344 1 75.5 87 ALA A O 1
ATOM 671 N N . ILE A 1 88 ? -6.168 12.773 -6.926 1 79.31 88 ILE A N 1
ATOM 672 C CA . ILE A 1 88 ? -7 13.859 -7.43 1 79.31 88 ILE A CA 1
ATOM 673 C C . ILE A 1 88 ? -6.441 14.367 -8.758 1 79.31 88 ILE A C 1
ATOM 675 O O . ILE A 1 88 ? -5.234 14.602 -8.883 1 79.31 88 ILE A O 1
ATOM 679 N N . SER A 1 89 ? -7.332 14.398 -9.695 1 75.75 89 SER A N 1
ATOM 680 C CA . SER A 1 89 ? -6.941 14.992 -10.977 1 75.75 89 SER A CA 1
ATOM 681 C C . SER A 1 89 ? -6.77 16.5 -10.852 1 75.75 89 SER A C 1
ATOM 683 O O . SER A 1 89 ? -7.652 17.188 -10.336 1 75.75 89 SER A O 1
ATOM 685 N N . PRO A 1 90 ? -5.652 16.953 -11.391 1 75.12 90 PRO A N 1
ATOM 686 C CA . PRO A 1 90 ? -5.496 18.406 -11.32 1 75.12 90 PRO A CA 1
ATOM 687 C C . PRO A 1 90 ? -6.559 19.156 -12.125 1 75.12 90 PRO A C 1
ATOM 689 O O . PRO A 1 90 ? -7 20.234 -11.719 1 75.12 90 PRO A O 1
ATOM 692 N N . THR A 1 91 ? -6.977 18.484 -13.125 1 77.62 91 THR A N 1
ATOM 693 C CA . THR A 1 91 ? -7.934 19.125 -14.031 1 77.62 91 THR A CA 1
ATOM 694 C C . THR A 1 91 ? -9.32 19.188 -13.391 1 77.62 91 THR A C 1
ATOM 696 O O . THR A 1 91 ? -10.031 20.188 -13.555 1 77.62 91 THR A O 1
ATOM 699 N N . TYR A 1 92 ? -9.609 18.172 -12.562 1 80.25 92 TYR A N 1
ATOM 700 C CA . TYR A 1 92 ? -10.977 18.094 -12.062 1 80.25 92 TYR A CA 1
ATOM 701 C C . TYR A 1 92 ? -11.016 18.297 -10.555 1 80.25 92 TYR A C 1
ATOM 703 O O . TYR A 1 92 ? -12.031 18.016 -9.914 1 80.25 92 TYR A O 1
ATOM 711 N N . ALA A 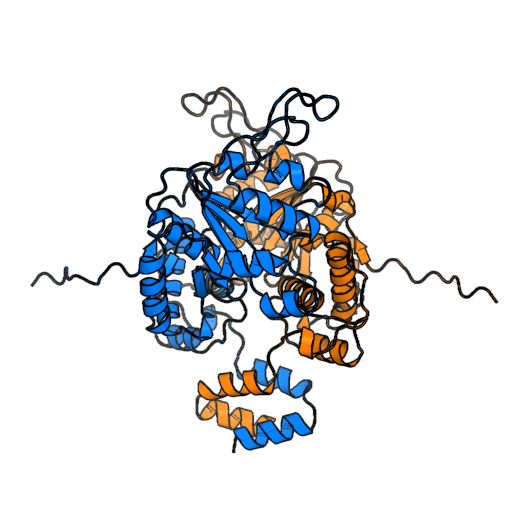1 93 ? -9.969 18.75 -10.062 1 85.94 93 ALA A N 1
ATOM 712 C CA . ALA A 1 93 ? -9.836 18.875 -8.609 1 85.94 93 ALA A CA 1
ATOM 713 C C . ALA A 1 93 ? -10.953 19.75 -8.031 1 85.94 93 ALA A C 1
ATOM 715 O O . ALA A 1 93 ? -11.555 19.406 -7.012 1 85.94 93 ALA A O 1
ATOM 716 N N . ASP A 1 94 ? -11.328 20.797 -8.719 1 86.88 94 ASP A N 1
ATOM 717 C CA . ASP A 1 94 ? -12.367 21.703 -8.242 1 86.88 94 ASP A CA 1
ATOM 718 C C . ASP A 1 94 ? -13.719 21 -8.172 1 86.88 94 ASP A C 1
ATOM 720 O O . ASP A 1 94 ? -14.414 21.094 -7.148 1 86.88 94 ASP A O 1
ATOM 724 N N . ALA A 1 95 ? -13.969 20.375 -9.172 1 85.81 95 ALA A N 1
ATOM 725 C CA . ALA A 1 95 ? -15.25 19.688 -9.25 1 85.81 95 ALA A CA 1
ATOM 726 C C . ALA A 1 95 ? -15.336 18.562 -8.211 1 85.81 95 ALA A C 1
ATOM 728 O O . ALA A 1 95 ? -16.391 18.312 -7.637 1 85.81 95 ALA A O 1
ATOM 729 N N . GLU A 1 96 ? -14.25 17.969 -8 1 87.69 96 GLU A N 1
ATOM 730 C CA . GLU A 1 96 ? -14.227 16.875 -7.027 1 87.69 96 GLU A CA 1
ATOM 731 C C . GLU A 1 96 ? -14.367 17.406 -5.605 1 87.69 96 GLU A C 1
ATOM 733 O O . GLU A 1 96 ? -15.102 16.828 -4.793 1 87.69 96 GLU A O 1
ATOM 738 N N . LEU A 1 97 ? -13.742 18.484 -5.391 1 89 97 LEU A N 1
ATOM 739 C CA . LEU A 1 97 ? -13.734 19.047 -4.043 1 89 97 LEU A CA 1
ATOM 740 C C . LEU A 1 97 ? -15.047 19.766 -3.742 1 89 97 LEU A C 1
ATOM 742 O O . LEU A 1 97 ? -15.633 19.562 -2.678 1 89 97 LEU A O 1
ATOM 746 N N . PHE A 1 98 ? -15.547 20.531 -4.746 1 90.31 98 PHE A N 1
ATOM 747 C CA . PHE A 1 98 ? -16.609 21.484 -4.441 1 90.31 98 PHE A CA 1
ATOM 748 C C . PHE A 1 98 ? -17.891 21.125 -5.156 1 90.31 98 PHE A C 1
ATOM 750 O O . PHE A 1 98 ? -18.969 21.641 -4.82 1 90.31 98 PHE A O 1
ATOM 757 N N . GLY A 1 99 ? -17.75 20.266 -6.105 1 88 99 GLY A N 1
ATOM 758 C CA . GLY A 1 99 ? -18.922 19.875 -6.855 1 88 99 GLY A CA 1
ATOM 759 C C . GLY A 1 99 ? -19.125 20.672 -8.125 1 88 99 GLY A C 1
ATOM 760 O O . GLY A 1 99 ? -18.328 21.562 -8.438 1 88 99 GLY A O 1
ATOM 761 N N . HIS A 1 100 ? -20.125 20.156 -8.852 1 87.44 100 HIS A N 1
ATOM 762 C CA . HIS A 1 100 ? -20.469 20.859 -10.078 1 87.44 100 HIS A CA 1
ATOM 763 C C . HIS A 1 100 ? -21.969 21.125 -10.156 1 87.44 100 HIS A C 1
ATOM 765 O O . HIS A 1 100 ? -22.766 20.297 -9.695 1 87.44 100 HIS A O 1
ATOM 771 N N . ALA A 1 101 ? -22.266 22.266 -10.641 1 85 101 ALA A N 1
ATOM 772 C CA . ALA A 1 101 ? -23.656 22.641 -10.836 1 85 101 ALA A CA 1
ATOM 773 C C . ALA A 1 101 ? -24.203 22.047 -12.141 1 85 101 ALA A C 1
ATOM 775 O O . ALA A 1 101 ? -23.422 21.734 -13.055 1 85 101 ALA A O 1
ATOM 776 N N . ALA A 1 102 ? -25.516 21.828 -12.094 1 77.25 102 ALA A N 1
ATOM 777 C CA . ALA A 1 102 ? -26.172 21.344 -13.312 1 77.25 102 ALA A CA 1
ATOM 778 C C . ALA A 1 102 ? -25.875 22.281 -14.492 1 77.25 102 ALA A C 1
ATOM 780 O O . ALA A 1 102 ? -25.906 23.5 -14.344 1 77.25 102 ALA A O 1
ATOM 781 N N . GLY A 1 103 ? -25.484 21.594 -15.664 1 66.69 103 GLY A N 1
ATOM 782 C CA . GLY A 1 103 ? -25.281 22.391 -16.875 1 66.69 103 GLY A CA 1
ATOM 783 C C . GLY A 1 103 ? -23.859 22.906 -17.016 1 66.69 103 GLY A C 1
ATOM 784 O O . GLY A 1 103 ? -23.562 23.641 -17.953 1 66.69 103 GLY A O 1
ATOM 785 N N . ALA A 1 104 ? -22.969 22.797 -16.031 1 59 104 ALA A N 1
ATOM 786 C CA . ALA A 1 104 ? -21.625 23.359 -16.047 1 59 104 ALA A CA 1
ATOM 787 C C . ALA A 1 104 ? -20.812 22.797 -17.203 1 59 104 ALA A C 1
ATOM 789 O O . ALA A 1 104 ? -20.016 23.5 -17.812 1 59 104 ALA A O 1
ATOM 790 N N . HIS A 1 105 ? -20.828 21.484 -17.391 1 59.03 105 HIS A N 1
ATOM 791 C CA . HIS A 1 105 ? -20.203 20.875 -18.578 1 59.03 105 HIS A CA 1
ATOM 792 C C . HIS A 1 105 ? -21.25 20.422 -19.578 1 59.03 105 HIS A C 1
ATOM 794 O O . HIS A 1 105 ? -22.359 20.031 -19.203 1 59.03 105 HIS A O 1
ATOM 800 N N . SER A 1 106 ? -20.953 20.672 -20.859 1 51.53 106 SER A N 1
ATOM 801 C CA . SER A 1 106 ? -21.828 20.219 -21.938 1 51.53 106 SER A CA 1
ATOM 802 C C . SER A 1 106 ? -22.234 18.766 -21.75 1 51.53 106 SER A C 1
ATOM 804 O O . SER A 1 106 ? -21.391 17.859 -21.781 1 51.53 106 SER A O 1
ATOM 806 N N . GLY A 1 107 ? -23.5 18.562 -21.078 1 52.47 107 GLY A N 1
ATOM 807 C CA . GLY A 1 107 ? -24.094 17.234 -21.047 1 52.47 107 GLY A CA 1
ATOM 808 C C . GLY A 1 107 ? -24.328 16.719 -19.625 1 52.47 107 GLY A C 1
ATOM 809 O O . GLY A 1 107 ? -24.828 15.609 -19.438 1 52.47 107 GLY A O 1
ATOM 810 N N . SER A 1 108 ? -23.625 17.406 -18.688 1 57.12 108 SER A N 1
ATOM 811 C CA . SER A 1 108 ? -23.891 16.812 -17.375 1 57.12 108 SER A CA 1
ATOM 812 C C . SER A 1 108 ? -25.234 17.297 -16.828 1 57.12 108 SER A C 1
ATOM 814 O O . SER A 1 108 ? -25.391 18.484 -16.516 1 57.12 108 SER A O 1
ATOM 816 N N . ALA A 1 109 ? -26.203 16.531 -16.938 1 59.66 109 ALA A N 1
ATOM 817 C CA . ALA A 1 109 ? -27.562 16.828 -16.531 1 59.66 109 ALA A CA 1
ATOM 818 C C . ALA A 1 109 ? -27.703 16.812 -15.016 1 59.66 109 ALA A C 1
ATOM 820 O O . ALA A 1 109 ? -28.625 17.422 -14.461 1 59.66 109 ALA A O 1
ATOM 821 N N . SER A 1 110 ? -26.688 16.328 -14.344 1 70.81 110 SER A N 1
ATOM 822 C CA . SER A 1 110 ? -26.953 16.188 -12.914 1 70.81 110 SER A CA 1
ATOM 823 C C . SER A 1 110 ? -25.875 16.891 -12.086 1 70.81 110 SER A C 1
ATOM 825 O O . SER A 1 110 ? -24.734 17.031 -12.523 1 70.81 110 SER A O 1
ATOM 827 N N . SER A 1 111 ? -26.406 17.609 -11.055 1 76 111 SER A N 1
ATOM 828 C CA . SER A 1 111 ? -25.531 18.25 -10.07 1 76 111 SER A CA 1
ATOM 829 C C . SER A 1 111 ? -24.859 17.219 -9.172 1 76 111 SER A C 1
ATOM 831 O O . SER A 1 111 ? -25.422 16.141 -8.945 1 76 111 SER A O 1
ATOM 833 N N . ARG A 1 112 ? -23.578 17.531 -8.875 1 84 112 ARG A N 1
ATOM 834 C CA . ARG A 1 112 ? -22.859 16.672 -7.945 1 84 112 ARG A CA 1
ATOM 835 C C . ARG A 1 112 ? -22.297 17.469 -6.777 1 84 112 ARG A C 1
ATOM 837 O O . ARG A 1 112 ? -21.781 18.578 -6.965 1 84 112 ARG A O 1
ATOM 844 N N . ALA A 1 113 ? -22.406 17.188 -5.477 1 81.19 113 ALA A N 1
ATOM 845 C CA . ALA A 1 113 ? -22.094 17.922 -4.246 1 81.19 113 ALA A CA 1
ATOM 846 C C . ALA A 1 113 ? -20.594 17.953 -4 1 81.19 113 ALA A C 1
ATOM 848 O O . ALA A 1 113 ? -20.094 18.828 -3.285 1 81.19 113 ALA A O 1
ATOM 849 N N . GLY A 1 114 ? -19.703 17.375 -4.652 1 88.81 114 GLY A N 1
ATOM 850 C CA . GLY A 1 114 ? -18.281 17.25 -4.355 1 88.81 114 GLY A CA 1
ATOM 851 C C . GLY A 1 114 ? -18.016 16.656 -2.988 1 88.81 114 GLY A C 1
ATOM 852 O O . GLY A 1 114 ? -18.938 16.297 -2.266 1 88.81 114 GLY A O 1
ATOM 853 N N . TRP A 1 115 ? -16.844 16.641 -2.529 1 90.44 115 TRP A N 1
ATOM 854 C CA . TRP A 1 115 ? -16.453 16.031 -1.254 1 90.44 115 TRP A CA 1
ATOM 855 C C . TRP A 1 115 ? -16.938 16.891 -0.087 1 90.44 115 TRP A C 1
ATOM 857 O O . TRP A 1 115 ? -17.375 16.375 0.937 1 90.44 115 TRP A O 1
ATOM 867 N N . PHE A 1 116 ? -16.891 18.188 -0.228 1 92.06 116 PHE A N 1
ATOM 868 C CA . PHE A 1 116 ? -17.375 19.094 0.821 1 92.06 116 PHE A CA 1
ATOM 869 C C . PHE A 1 116 ? -18.859 18.891 1.062 1 92.06 116 PHE A C 1
ATOM 871 O O . PHE A 1 116 ? -19.312 18.828 2.211 1 92.06 116 PHE A O 1
ATOM 878 N N . GLY A 1 117 ? -19.531 18.812 -0.056 1 90.5 117 GLY A N 1
ATOM 879 C CA . GLY A 1 117 ? -20.953 18.562 0.067 1 90.5 117 GLY A CA 1
ATOM 880 C C . GLY A 1 117 ? -21.266 17.234 0.709 1 90.5 117 GLY A C 1
ATOM 881 O O . GLY A 1 117 ? -22.141 17.141 1.579 1 90.5 117 GLY A O 1
ATOM 882 N N . SER A 1 118 ? -20.547 16.266 0.326 1 92.38 118 SER A N 1
ATOM 883 C CA . SER A 1 118 ? -20.75 14.922 0.85 1 92.38 118 SER A CA 1
ATOM 884 C C . SER A 1 118 ? -20.406 14.844 2.334 1 92.38 118 SER A C 1
ATOM 886 O O . SER A 1 118 ? -21.016 14.07 3.078 1 92.38 118 SER A O 1
ATOM 888 N N . ALA A 1 119 ? -19.469 15.625 2.748 1 95.06 119 ALA A N 1
ATOM 889 C CA . ALA A 1 119 ? -18.969 15.578 4.125 1 95.06 119 ALA A CA 1
ATOM 890 C C . ALA A 1 119 ? -19.703 16.594 4.996 1 95.06 119 ALA A C 1
ATOM 892 O O . ALA A 1 119 ? -19.328 16.812 6.152 1 95.06 119 ALA A O 1
ATOM 893 N N . ASN A 1 120 ? -20.688 17.219 4.438 1 94.56 120 ASN A N 1
ATOM 894 C CA . ASN A 1 120 ? -21.391 18.234 5.199 1 94.56 120 ASN A CA 1
ATOM 895 C C . ASN A 1 120 ? -21.953 17.688 6.512 1 94.56 120 ASN A C 1
ATOM 897 O O . ASN A 1 120 ? -22.594 16.641 6.523 1 94.56 120 ASN A O 1
ATOM 901 N N . GLY A 1 121 ? -21.625 18.422 7.594 1 95.19 121 GLY A N 1
ATOM 902 C CA . GLY A 1 121 ? -22.047 17.984 8.914 1 95.19 121 GLY A CA 1
ATOM 903 C C . GLY A 1 121 ? -21.156 16.906 9.508 1 95.19 121 GLY A C 1
ATOM 904 O O . GLY A 1 121 ? -21.344 16.484 10.648 1 95.19 121 GLY A O 1
ATOM 905 N N . GLY A 1 122 ? -20.172 16.516 8.75 1 96.5 122 GLY A N 1
ATOM 906 C CA . GLY A 1 122 ? -19.281 15.438 9.156 1 96.5 122 GLY A CA 1
ATOM 907 C C . GLY A 1 122 ? -17.812 15.812 9.078 1 96.5 122 GLY A C 1
ATOM 908 O O . GLY A 1 122 ? -17.422 16.906 9.492 1 96.5 122 GLY A O 1
ATOM 909 N N . THR A 1 123 ? -17.047 14.828 8.68 1 96.5 123 THR A N 1
ATOM 910 C CA . THR A 1 123 ? -15.602 14.984 8.641 1 96.5 123 THR A CA 1
ATOM 911 C C . THR A 1 123 ? -15.055 14.672 7.25 1 96.5 123 THR A C 1
ATOM 913 O O . THR A 1 123 ? -15.453 13.688 6.625 1 96.5 123 THR A O 1
ATOM 916 N N . LEU A 1 124 ? -14.266 15.555 6.727 1 96.75 124 LEU A N 1
ATOM 917 C CA . LEU A 1 124 ? -13.492 15.312 5.512 1 96.75 124 LEU A CA 1
ATOM 918 C C . LEU A 1 124 ? -12.062 14.898 5.852 1 96.75 124 LEU A C 1
ATOM 920 O O . LEU A 1 124 ? -11.328 15.656 6.484 1 96.75 124 LEU A O 1
ATOM 924 N N . TYR A 1 125 ? -11.727 13.68 5.441 1 97.38 125 TYR A N 1
ATOM 925 C CA . TYR A 1 125 ? -10.367 13.172 5.633 1 97.38 125 TYR A CA 1
ATOM 926 C C . TYR A 1 125 ? -9.562 13.281 4.344 1 97.38 125 TYR A C 1
ATOM 928 O O . TYR A 1 125 ? -9.93 12.695 3.322 1 97.38 125 TYR A O 1
ATOM 936 N N . LEU A 1 126 ? -8.5 14.031 4.398 1 96.69 126 LEU A N 1
ATOM 937 C CA . LEU A 1 126 ? -7.59 14.164 3.268 1 96.69 126 LEU A CA 1
ATOM 938 C C . LEU A 1 126 ? -6.27 13.461 3.551 1 96.69 126 LEU A C 1
ATOM 940 O O . LEU A 1 126 ? -5.48 13.922 4.379 1 96.69 126 LEU A O 1
ATOM 944 N N . ASP A 1 127 ? -6.082 12.398 2.826 1 95.31 127 ASP A N 1
ATOM 945 C CA . ASP A 1 127 ? -4.832 11.656 2.953 1 95.31 127 ASP A CA 1
ATOM 946 C C . ASP A 1 127 ? -3.744 12.258 2.068 1 95.31 127 ASP A C 1
ATOM 948 O O . ASP A 1 127 ? -3.998 12.609 0.911 1 95.31 127 ASP A O 1
ATOM 952 N N . GLU A 1 128 ? -2.549 12.367 2.648 1 93.94 128 GLU A N 1
ATOM 953 C CA . GLU A 1 128 ? -1.386 12.938 1.974 1 93.94 128 GLU A CA 1
ATOM 954 C C . GLU A 1 128 ? -1.694 14.32 1.422 1 93.94 128 GLU A C 1
ATOM 956 O O . GLU A 1 128 ? -1.541 14.57 0.223 1 93.94 128 GLU A O 1
ATOM 961 N N . ILE A 1 129 ? -2.029 15.227 2.289 1 95.88 129 ILE A N 1
ATOM 962 C CA . ILE A 1 129 ? -2.475 16.578 1.979 1 95.88 129 ILE A CA 1
ATOM 963 C C . ILE A 1 129 ? -1.368 17.328 1.238 1 95.88 129 ILE A C 1
ATOM 965 O O . ILE A 1 129 ? -1.641 18.281 0.502 1 95.88 129 ILE A O 1
ATOM 969 N N . GLY A 1 130 ? -0.137 16.938 1.393 1 92.56 130 GLY A N 1
ATOM 970 C CA . GLY A 1 130 ? 0.987 17.562 0.714 1 92.56 130 GLY A CA 1
ATOM 971 C C . GLY A 1 130 ? 0.948 17.375 -0.792 1 92.56 130 GLY A C 1
ATOM 972 O O . GLY A 1 130 ? 1.658 18.078 -1.522 1 92.56 130 GLY A O 1
ATOM 973 N N . ASP A 1 131 ? 0.06 16.562 -1.231 1 89.5 131 ASP A N 1
ATOM 974 C CA . ASP A 1 131 ? -0.018 16.234 -2.654 1 89.5 131 ASP A CA 1
ATOM 975 C C . ASP A 1 131 ? -0.97 17.188 -3.377 1 89.5 131 ASP A C 1
ATOM 977 O O . ASP A 1 131 ? -1.123 17.109 -4.598 1 89.5 131 ASP A O 1
ATOM 981 N N . LEU A 1 132 ? -1.541 18.047 -2.707 1 91.06 132 LEU A N 1
ATOM 982 C CA . LEU A 1 132 ? -2.432 19 -3.344 1 91.06 132 LEU A CA 1
ATOM 983 C C . LEU A 1 132 ? -1.638 20.125 -4.023 1 91.06 132 LEU A C 1
ATOM 985 O O . LEU A 1 132 ? -0.729 20.688 -3.418 1 91.06 132 LEU A O 1
ATOM 989 N N . PRO A 1 133 ? -2.059 20.359 -5.227 1 89.06 133 PRO A N 1
ATOM 990 C CA . PRO A 1 133 ? -1.439 21.531 -5.855 1 89.06 133 PRO A CA 1
ATOM 991 C C . PRO A 1 133 ? -1.749 22.828 -5.113 1 89.06 133 PRO A C 1
ATOM 993 O O . PRO A 1 133 ? -2.811 22.953 -4.5 1 89.06 133 PRO A O 1
ATOM 996 N N . LEU A 1 134 ? -0.862 23.812 -5.27 1 91.75 134 LEU A N 1
ATOM 997 C CA . LEU A 1 134 ? -0.944 25.062 -4.52 1 91.75 134 LEU A CA 1
ATOM 998 C C . LEU A 1 134 ? -2.268 25.766 -4.785 1 91.75 134 LEU A C 1
ATOM 1000 O O . LEU A 1 134 ? -2.93 26.234 -3.854 1 91.75 134 LEU A O 1
ATOM 1004 N N . PRO A 1 135 ? -2.723 25.797 -6.066 1 91.56 135 PRO A N 1
ATOM 1005 C CA . PRO A 1 135 ? -3.996 26.484 -6.316 1 91.56 135 PRO A CA 1
ATOM 1006 C C . PRO A 1 135 ? -5.168 25.828 -5.59 1 91.56 135 PRO A C 1
ATOM 1008 O O . PRO A 1 135 ? -6.086 26.531 -5.141 1 91.56 135 PRO A O 1
ATOM 1011 N N . ILE A 1 136 ? -5.105 24.562 -5.457 1 91.69 136 ILE A N 1
ATOM 1012 C CA . ILE A 1 136 ? -6.18 23.828 -4.793 1 91.69 136 ILE A CA 1
ATOM 1013 C C . ILE A 1 136 ? -6.094 24.047 -3.285 1 91.69 136 ILE A C 1
ATOM 1015 O O . ILE A 1 136 ? -7.117 24.109 -2.602 1 91.69 136 ILE A O 1
ATOM 1019 N N . GLN A 1 137 ? -4.91 24.125 -2.77 1 94.62 137 GLN A N 1
ATOM 1020 C CA . GLN A 1 137 ? -4.711 24.406 -1.351 1 94.62 137 GLN A CA 1
ATOM 1021 C C . GLN A 1 137 ? -5.379 25.719 -0.949 1 94.62 137 GLN A C 1
ATOM 1023 O O . GLN A 1 137 ? -6.027 25.797 0.096 1 94.62 137 GLN A O 1
ATOM 1028 N N . ILE A 1 138 ? -5.238 26.672 -1.769 1 94.12 138 ILE A N 1
ATOM 1029 C CA . ILE A 1 138 ? -5.777 28 -1.508 1 94.12 138 ILE A CA 1
ATOM 1030 C C . ILE A 1 138 ? -7.305 27.938 -1.472 1 94.12 138 ILE A C 1
ATOM 1032 O O . ILE A 1 138 ? -7.93 28.484 -0.557 1 94.12 138 ILE A O 1
ATOM 1036 N N . LYS A 1 139 ? -7.809 27.297 -2.42 1 92.94 139 LYS A N 1
ATOM 1037 C CA . LYS A 1 139 ? -9.258 27.156 -2.477 1 92.94 139 LYS A CA 1
ATOM 1038 C C . LYS A 1 139 ? -9.781 26.375 -1.278 1 92.94 139 LYS A C 1
ATOM 1040 O O . LYS A 1 139 ? -10.836 26.703 -0.726 1 92.94 139 LYS A O 1
ATOM 1045 N N . LEU A 1 140 ? -9.086 25.312 -0.984 1 94.56 140 LEU A N 1
ATOM 1046 C CA . LEU A 1 140 ? -9.438 24.516 0.183 1 94.56 140 LEU A CA 1
ATOM 1047 C C . LEU A 1 140 ? -9.484 25.375 1.44 1 94.56 140 LEU A C 1
ATOM 1049 O O . LEU A 1 140 ? -10.453 25.312 2.205 1 94.56 140 LEU A O 1
ATOM 1053 N N . LEU A 1 141 ? -8.484 26.188 1.615 1 95.88 141 LEU A N 1
ATOM 1054 C CA . LEU A 1 141 ? -8.414 27.062 2.787 1 95.88 141 LEU A CA 1
ATOM 1055 C C . LEU A 1 141 ? -9.594 28.031 2.828 1 95.88 141 LEU A C 1
ATOM 1057 O O . LEU A 1 141 ? -10.211 28.203 3.879 1 95.88 141 LEU A O 1
ATOM 1061 N N . ALA A 1 142 ? -9.914 28.562 1.704 1 95.06 142 ALA A N 1
ATOM 1062 C CA . ALA A 1 142 ? -11.023 29.5 1.618 1 95.06 142 ALA A CA 1
ATOM 1063 C C . ALA A 1 142 ? -12.336 28.844 2.016 1 95.06 142 ALA A C 1
ATOM 1065 O O . ALA A 1 142 ? -13.125 29.406 2.779 1 95.06 142 ALA A O 1
ATOM 1066 N N . ALA A 1 143 ? -12.539 27.688 1.551 1 94 143 ALA A N 1
ATOM 1067 C CA . ALA A 1 143 ? -13.758 26.953 1.868 1 94 143 ALA A CA 1
ATOM 1068 C C . ALA A 1 143 ? -13.844 26.656 3.363 1 94 143 ALA A C 1
ATOM 1070 O O . ALA A 1 143 ? -14.922 26.734 3.957 1 94 143 ALA A O 1
ATOM 1071 N N . LEU A 1 144 ? -12.742 26.344 3.912 1 93.75 144 LEU A N 1
ATOM 1072 C CA . LEU A 1 144 ? -12.695 25.984 5.324 1 93.75 144 LEU A CA 1
ATOM 1073 C C . LEU A 1 144 ? -12.883 27.203 6.211 1 93.75 144 LEU A C 1
ATOM 1075 O O . LEU A 1 144 ? -13.555 27.125 7.246 1 93.75 144 LEU A O 1
ATOM 1079 N N . GLU A 1 145 ? -12.359 28.266 5.852 1 93.5 145 GLU A N 1
ATOM 1080 C CA . GLU A 1 145 ? -12.422 29.5 6.648 1 93.5 145 GLU A CA 1
ATOM 1081 C C . GLU A 1 145 ? -13.789 30.172 6.52 1 93.5 145 GLU A C 1
ATOM 1083 O O . GLU A 1 145 ? -14.344 30.656 7.504 1 93.5 145 GLU A O 1
ATOM 1088 N N . ASN A 1 146 ? -14.352 30.156 5.352 1 93.81 146 ASN A N 1
ATOM 1089 C CA . ASN A 1 146 ? -15.602 30.844 5.078 1 93.81 146 ASN A CA 1
ATOM 1090 C C . ASN A 1 146 ? -16.812 29.953 5.352 1 93.81 146 ASN A C 1
ATOM 1092 O O . ASN A 1 146 ? -17.938 30.438 5.449 1 93.81 146 ASN A O 1
ATOM 1096 N N . HIS A 1 147 ? -16.594 28.719 5.383 1 94.75 147 HIS A N 1
ATOM 1097 C CA . HIS A 1 147 ? -17.641 27.734 5.594 1 94.75 147 HIS A CA 1
ATOM 1098 C C . HIS A 1 147 ? -18.688 27.797 4.477 1 94.75 147 HIS A C 1
ATOM 1100 O O . HIS A 1 147 ? -19.891 27.781 4.742 1 94.75 147 HIS A O 1
ATOM 1106 N N . GLU A 1 148 ? -18.109 27.984 3.285 1 94.19 148 GLU A N 1
ATOM 1107 C CA . GLU A 1 148 ? -18.953 27.984 2.094 1 94.19 148 GLU A CA 1
ATOM 1108 C C . GLU A 1 148 ? -18.188 27.438 0.886 1 94.19 148 GLU A C 1
ATOM 1110 O O . GLU A 1 148 ? -16.953 27.5 0.837 1 94.19 148 GLU A O 1
ATOM 1115 N N . VAL A 1 149 ? -18.969 26.828 0.009 1 92.62 149 VAL A N 1
ATOM 1116 C CA . VAL A 1 149 ? -18.375 26.328 -1.225 1 92.62 149 VAL A CA 1
ATOM 1117 C C . VAL A 1 149 ? -19.203 26.781 -2.422 1 92.62 149 VAL A C 1
ATOM 1119 O O . VAL A 1 149 ? -20.438 26.891 -2.326 1 92.62 149 VAL A O 1
ATOM 1122 N N . THR A 1 150 ? -18.5 27.125 -3.467 1 90.06 150 THR A N 1
ATOM 1123 C CA . THR A 1 150 ? -19.156 27.406 -4.738 1 90.06 150 THR A CA 1
ATOM 1124 C C . THR A 1 150 ? -18.922 26.281 -5.73 1 90.06 150 THR A C 1
ATOM 1126 O O . THR A 1 150 ? -17.781 26.031 -6.129 1 90.06 150 THR A O 1
ATOM 1129 N N . ARG A 1 151 ? -19.953 25.656 -6.074 1 88.94 151 ARG A N 1
ATOM 1130 C CA . ARG A 1 151 ? -19.844 24.594 -7.074 1 88.94 151 ARG A CA 1
ATOM 1131 C C . ARG A 1 151 ? -19.375 25.156 -8.414 1 88.94 151 ARG A C 1
ATOM 1133 O O . ARG A 1 151 ? -19.641 26.312 -8.734 1 88.94 151 ARG A O 1
ATOM 1140 N N . VAL A 1 152 ? -18.703 24.281 -9.117 1 88.38 152 VAL A N 1
ATOM 1141 C CA . VAL A 1 152 ? -18.234 24.719 -10.438 1 88.38 152 VAL A CA 1
ATOM 1142 C C . VAL A 1 152 ? -19.438 25.078 -11.305 1 88.38 152 VAL A C 1
ATOM 1144 O O . VAL A 1 152 ? -20.359 24.266 -11.477 1 88.38 152 VAL A O 1
ATOM 1147 N N . GLY A 1 153 ? -19.438 26.203 -11.797 1 84.94 153 GLY A N 1
ATOM 1148 C CA . GLY A 1 153 ? -20.531 26.656 -12.648 1 84.94 153 GLY A CA 1
ATOM 1149 C C . GLY A 1 153 ? -21.641 27.344 -11.891 1 84.94 153 GLY A C 1
ATOM 1150 O O . GLY A 1 153 ? -22.562 27.891 -12.492 1 84.94 153 GLY A O 1
ATOM 1151 N N . ALA A 1 154 ? -21.547 27.312 -10.609 1 85 154 ALA A N 1
ATOM 1152 C CA . ALA A 1 154 ? -22.562 27.969 -9.789 1 85 154 ALA A CA 1
ATOM 1153 C C . ALA A 1 154 ? -22.219 29.438 -9.547 1 85 154 ALA A C 1
ATOM 1155 O O . ALA A 1 154 ? -21.031 29.812 -9.57 1 85 154 ALA A O 1
ATOM 1156 N N . HIS A 1 155 ? -23.266 30.156 -9.289 1 85.25 155 HIS A N 1
ATOM 1157 C CA . HIS A 1 155 ? -23.062 31.594 -9.086 1 85.25 155 HIS A CA 1
ATOM 1158 C C . HIS A 1 155 ? -23.078 31.938 -7.602 1 85.25 155 HIS A C 1
ATOM 1160 O O . HIS A 1 155 ? -22.562 33 -7.199 1 85.25 155 HIS A O 1
ATOM 1166 N N . GLN A 1 156 ? -23.656 31.125 -6.852 1 88.69 156 GLN A N 1
ATOM 1167 C CA . GLN A 1 156 ? -23.797 31.422 -5.43 1 88.69 156 GLN A CA 1
ATOM 1168 C C . GLN A 1 156 ? -23.125 30.344 -4.574 1 88.69 156 GLN A C 1
ATOM 1170 O O . GLN A 1 156 ? -23.219 29.156 -4.887 1 88.69 156 GLN A O 1
ATOM 1175 N N . PRO A 1 157 ? -22.531 30.844 -3.512 1 91.88 157 PRO A N 1
ATOM 1176 C CA . PRO A 1 157 ? -21.953 29.875 -2.578 1 91.88 157 PRO A CA 1
ATOM 1177 C C . PRO A 1 157 ? -23 29.188 -1.725 1 91.88 157 PRO A C 1
ATOM 1179 O O . PRO A 1 157 ? -24.109 29.703 -1.548 1 91.88 157 PRO A O 1
ATOM 1182 N N . SER A 1 158 ? -22.719 28.031 -1.35 1 91.62 158 SER A N 1
ATOM 1183 C CA . SER A 1 158 ? -23.547 27.266 -0.421 1 91.62 158 SER A CA 1
ATOM 1184 C C . SER A 1 158 ? -22.812 27 0.89 1 91.62 158 SER A C 1
ATOM 1186 O O . SER A 1 158 ? -21.609 26.734 0.89 1 91.62 158 SER A O 1
ATOM 1188 N N . PRO A 1 159 ? -23.578 27.219 1.963 1 93.88 159 PRO A N 1
ATOM 1189 C CA . PRO A 1 159 ? -22.938 26.953 3.254 1 93.88 159 PRO A CA 1
ATOM 1190 C C . PRO A 1 159 ? -22.578 25.484 3.443 1 93.88 159 PRO A C 1
ATOM 1192 O O . PRO A 1 159 ? -23.312 24.594 3.008 1 93.88 159 PRO A O 1
ATOM 1195 N N . VAL A 1 160 ? -21.406 25.25 4.055 1 93.38 160 VAL A N 1
ATOM 1196 C CA . VAL A 1 160 ? -20.969 23.906 4.395 1 93.38 160 VAL A CA 1
ATOM 1197 C C . VAL A 1 160 ? -20.297 23.906 5.766 1 93.38 160 VAL A C 1
ATOM 1199 O O . VAL A 1 160 ? -19.594 24.844 6.113 1 93.38 160 VAL A O 1
ATOM 1202 N N . ASP A 1 161 ? -20.609 22.875 6.547 1 94.38 161 ASP A N 1
ATOM 1203 C CA . ASP A 1 161 ? -19.969 22.656 7.84 1 94.38 161 ASP A CA 1
ATOM 1204 C C . ASP A 1 161 ? -19.203 21.344 7.855 1 94.38 161 ASP A C 1
ATOM 1206 O O . ASP A 1 161 ? -19.781 20.281 8.133 1 94.38 161 ASP A O 1
ATOM 1210 N N . VAL A 1 162 ? -17.891 21.469 7.609 1 95.56 162 VAL A N 1
ATOM 1211 C CA . VAL A 1 162 ? -17.062 20.281 7.504 1 95.56 162 VAL A CA 1
ATOM 1212 C C . VAL A 1 162 ? -15.867 20.406 8.445 1 95.56 162 VAL A C 1
ATOM 1214 O O . VAL A 1 162 ? -15.227 21.453 8.516 1 95.56 162 VAL A O 1
ATOM 1217 N N . ARG A 1 163 ? -15.633 19.406 9.211 1 96.38 163 ARG A N 1
ATOM 1218 C CA . ARG A 1 163 ? -14.375 19.312 9.953 1 96.38 163 ARG A CA 1
ATOM 1219 C C . ARG A 1 163 ? -13.289 18.656 9.117 1 96.38 163 ARG A C 1
ATOM 1221 O O . ARG A 1 163 ? -13.516 17.594 8.516 1 96.38 163 ARG A O 1
ATOM 1228 N N . LEU A 1 164 ? -12.156 19.203 9.086 1 97.38 164 LEU A N 1
ATOM 1229 C CA . LEU A 1 164 ? -11.055 18.656 8.297 1 97.38 164 LEU A CA 1
ATOM 1230 C C . LEU A 1 164 ? -10.102 17.844 9.172 1 97.38 164 LEU A C 1
ATOM 1232 O O . LEU A 1 164 ? -9.656 18.328 10.219 1 97.38 164 LEU A O 1
ATOM 1236 N N . VAL A 1 165 ? -9.867 16.625 8.789 1 97.62 165 VAL A N 1
ATOM 1237 C CA . VAL A 1 165 ? -8.766 15.812 9.297 1 97.62 165 VAL A CA 1
ATOM 1238 C C . VAL A 1 165 ? -7.809 15.461 8.156 1 97.62 165 VAL A C 1
ATOM 1240 O O . VAL A 1 165 ? -8.188 14.781 7.203 1 97.62 165 VAL A O 1
ATOM 1243 N N . ALA A 1 166 ? -6.633 15.961 8.234 1 98.25 166 ALA A N 1
ATOM 1244 C CA . ALA A 1 166 ? -5.648 15.742 7.172 1 98.25 166 ALA A CA 1
ATOM 1245 C C . ALA A 1 166 ? -4.5 14.867 7.66 1 98.25 166 ALA A C 1
ATOM 1247 O O . ALA A 1 166 ? -4.18 14.859 8.852 1 98.25 166 ALA A O 1
ATOM 1248 N N . ALA A 1 167 ? -3.939 14.094 6.754 1 97.56 167 ALA A N 1
ATOM 1249 C CA . ALA A 1 167 ? -2.787 13.25 7.062 1 97.56 167 ALA A CA 1
ATOM 1250 C C . ALA A 1 167 ? -1.634 13.523 6.102 1 97.56 167 ALA A C 1
ATOM 1252 O O . ALA A 1 167 ? -1.852 13.961 4.965 1 97.56 167 ALA A O 1
ATOM 1253 N N . THR A 1 168 ? -0.447 13.328 6.594 1 96 168 THR A N 1
ATOM 1254 C CA . THR A 1 168 ? 0.747 13.484 5.77 1 96 168 THR A CA 1
ATOM 1255 C C . THR A 1 168 ? 1.881 12.602 6.289 1 96 168 THR A C 1
ATOM 1257 O O . THR A 1 168 ? 2 12.383 7.496 1 96 168 THR A O 1
ATOM 1260 N N . SER A 1 169 ? 2.697 12.117 5.34 1 92.62 169 SER A N 1
ATOM 1261 C CA . SER A 1 169 ? 3.883 11.352 5.703 1 92.62 169 SER A CA 1
ATOM 1262 C C . SER A 1 169 ? 5.129 12.227 5.719 1 92.62 169 SER A C 1
ATOM 1264 O O . SER A 1 169 ? 6.207 11.781 6.117 1 92.62 169 SER A O 1
ATOM 1266 N N . ILE A 1 170 ? 4.98 13.492 5.32 1 89.94 170 ILE A N 1
ATOM 1267 C CA . ILE A 1 170 ? 6.137 14.375 5.23 1 89.94 170 ILE A CA 1
ATOM 1268 C C . ILE A 1 170 ? 6.016 15.492 6.262 1 89.94 170 ILE A C 1
ATOM 1270 O O . ILE A 1 170 ? 4.949 15.688 6.852 1 89.94 170 ILE A O 1
ATOM 1274 N N . ASP A 1 171 ? 7.172 16.141 6.434 1 92.12 171 ASP A N 1
ATOM 1275 C CA . ASP A 1 171 ? 7.164 17.359 7.242 1 92.12 171 ASP A CA 1
ATOM 1276 C C . ASP A 1 171 ? 6.695 18.562 6.426 1 92.12 171 ASP A C 1
ATOM 1278 O O . ASP A 1 171 ? 7.473 19.141 5.664 1 92.12 171 ASP A O 1
ATOM 1282 N N . LEU A 1 172 ? 5.512 18.953 6.672 1 94.88 172 LEU A N 1
ATOM 1283 C CA . LEU A 1 172 ? 4.922 20.016 5.879 1 94.88 172 LEU A CA 1
ATOM 1284 C C . LEU A 1 172 ? 5.668 21.328 6.102 1 94.88 172 LEU A C 1
ATOM 1286 O O . LEU A 1 172 ? 5.672 22.203 5.23 1 94.88 172 LEU A O 1
ATOM 1290 N N . ALA A 1 173 ? 6.199 21.453 7.266 1 95.06 173 ALA A N 1
ATOM 1291 C CA . ALA A 1 173 ? 6.961 22.656 7.543 1 95.06 173 ALA A CA 1
ATOM 1292 C C . ALA A 1 173 ? 8.094 22.844 6.535 1 95.06 173 ALA A C 1
ATOM 1294 O O . ALA A 1 173 ? 8.375 23.969 6.109 1 95.06 173 ALA A O 1
ATOM 1295 N N . GLN A 1 174 ? 8.68 21.781 6.164 1 93.12 174 GLN A N 1
ATOM 1296 C CA . GLN A 1 174 ? 9.742 21.844 5.168 1 93.12 174 GLN A CA 1
ATOM 1297 C C . GLN A 1 174 ? 9.195 22.234 3.799 1 93.12 174 GLN A C 1
ATOM 1299 O O . GLN A 1 174 ? 9.836 23 3.066 1 93.12 174 GLN A O 1
ATOM 1304 N N . ALA A 1 175 ? 8.062 21.734 3.51 1 93.31 175 ALA A N 1
ATOM 1305 C CA . ALA A 1 175 ? 7.434 22.078 2.238 1 93.31 175 ALA A CA 1
ATOM 1306 C C . ALA A 1 175 ? 7.039 23.562 2.209 1 93.31 175 ALA A C 1
ATOM 1308 O O . ALA A 1 175 ? 7.152 24.219 1.172 1 93.31 175 ALA A O 1
ATOM 1309 N N . VAL A 1 176 ? 6.59 24.031 3.318 1 95.69 176 VAL A N 1
ATOM 1310 C CA . VAL A 1 176 ? 6.25 25.453 3.443 1 95.69 176 VAL A CA 1
ATOM 1311 C C . VAL A 1 176 ? 7.5 26.297 3.225 1 95.69 176 VAL A C 1
ATOM 1313 O O . VAL A 1 176 ? 7.457 27.297 2.5 1 95.69 176 VAL A O 1
ATOM 1316 N N . ALA A 1 177 ? 8.555 25.859 3.793 1 94.81 177 ALA A N 1
ATOM 1317 C CA . ALA A 1 177 ? 9.805 26.625 3.744 1 94.81 177 ALA A CA 1
ATOM 1318 C C . ALA A 1 177 ? 10.281 26.797 2.307 1 94.81 177 ALA A C 1
ATOM 1320 O O . ALA A 1 177 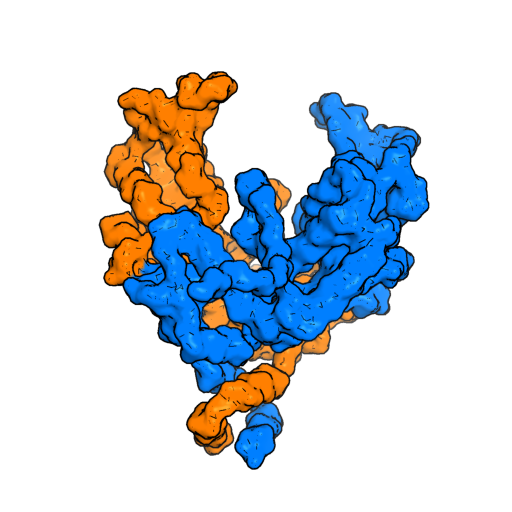? 10.906 27.812 1.976 1 94.81 177 ALA A O 1
ATOM 1321 N N . VAL A 1 178 ? 9.953 25.906 1.467 1 92.06 178 VAL A N 1
ATOM 1322 C CA . VAL A 1 178 ? 10.453 25.984 0.096 1 92.06 178 VAL A CA 1
ATOM 1323 C C . VAL A 1 178 ? 9.32 26.422 -0.836 1 92.06 178 VAL A C 1
ATOM 1325 O O . VAL A 1 178 ? 9.453 26.344 -2.061 1 92.06 178 VAL A O 1
ATOM 1328 N N . GLY A 1 179 ? 8.195 26.719 -0.315 1 92.12 179 GLY A N 1
ATOM 1329 C CA . GLY A 1 179 ? 7.113 27.344 -1.067 1 92.12 179 GLY A CA 1
ATOM 1330 C C . GLY A 1 179 ? 6.246 26.344 -1.807 1 92.12 179 GLY A C 1
ATOM 1331 O O . GLY A 1 179 ? 5.57 26.703 -2.773 1 92.12 179 GLY A O 1
ATOM 1332 N N . LYS A 1 180 ? 6.254 25.188 -1.407 1 92.62 180 LYS A N 1
ATOM 1333 C CA . LYS A 1 180 ? 5.5 24.172 -2.123 1 92.62 180 LYS A CA 1
ATOM 1334 C C . LYS A 1 180 ? 4.238 23.781 -1.357 1 92.62 180 LYS A C 1
ATOM 1336 O O . LYS A 1 180 ? 3.434 22.984 -1.841 1 92.62 180 LYS A O 1
ATOM 1341 N N . PHE A 1 181 ? 4.125 24.344 -0.198 1 95.44 181 PHE A N 1
ATOM 1342 C CA . PHE A 1 181 ? 2.902 24.219 0.583 1 95.44 181 PHE A CA 1
ATOM 1343 C C . PHE A 1 181 ? 2.498 25.562 1.169 1 95.44 181 PHE A C 1
ATOM 1345 O O . PHE A 1 181 ? 3.348 26.328 1.631 1 95.44 181 PHE A O 1
ATOM 1352 N N . HIS A 1 182 ? 1.204 25.812 1.116 1 96.62 182 HIS A N 1
ATOM 1353 C CA . HIS A 1 182 ? 0.699 27.125 1.495 1 96.62 182 HIS A CA 1
ATOM 1354 C C . HIS A 1 182 ? 0.824 27.359 2.998 1 96.62 182 HIS A C 1
ATOM 1356 O O . HIS A 1 182 ? 0.287 26.578 3.793 1 96.62 182 HIS A O 1
ATOM 1362 N N . GLU A 1 183 ? 1.406 28.422 3.355 1 97.19 183 GLU A N 1
ATOM 1363 C CA . GLU A 1 183 ? 1.73 28.719 4.746 1 97.19 183 GLU A CA 1
ATOM 1364 C C . GLU A 1 183 ? 0.466 28.859 5.59 1 97.19 183 GLU A C 1
ATOM 1366 O O . GLU A 1 183 ? 0.378 28.312 6.688 1 97.19 183 GLU A O 1
ATOM 1371 N N . ARG A 1 184 ? -0.478 29.531 5.125 1 97.44 184 ARG A N 1
ATOM 1372 C CA . ARG A 1 184 ? -1.693 29.766 5.895 1 97.44 184 ARG A CA 1
ATOM 1373 C C . ARG A 1 184 ? -2.482 28.469 6.078 1 97.44 184 ARG A C 1
ATOM 1375 O O . ARG A 1 184 ? -3.105 28.266 7.121 1 97.44 184 ARG A O 1
ATOM 1382 N N . LEU A 1 185 ? -2.496 27.672 5.035 1 97.56 185 LEU A N 1
ATOM 1383 C CA . LEU A 1 185 ? -3.15 26.375 5.176 1 97.56 185 LEU A CA 1
ATOM 1384 C C . LEU A 1 185 ? -2.447 25.516 6.227 1 97.56 185 LEU A C 1
ATOM 1386 O O . LEU A 1 185 ? -3.102 24.859 7.035 1 97.56 185 LEU A O 1
ATOM 1390 N N . TYR A 1 186 ? -1.166 25.625 6.176 1 97.75 186 TYR A N 1
ATOM 1391 C CA . TYR A 1 186 ? -0.398 24.891 7.184 1 97.75 186 TYR A CA 1
ATOM 1392 C C . TYR A 1 186 ? -0.742 25.375 8.586 1 97.75 186 TYR A C 1
ATOM 1394 O O . TYR A 1 186 ? -0.945 24.562 9.492 1 97.75 186 TYR A O 1
ATOM 1402 N N . SER A 1 187 ? -0.804 26.594 8.727 1 97.31 187 SER A N 1
ATOM 1403 C CA . SER A 1 187 ? -1.148 27.188 10.016 1 97.31 187 SER A CA 1
ATOM 1404 C C . SER A 1 187 ? -2.539 26.75 10.469 1 97.31 187 SER A C 1
ATOM 1406 O O . SER A 1 187 ? -2.736 26.391 11.633 1 97.31 187 SER A O 1
ATOM 1408 N N . TYR A 1 188 ? -3.412 26.812 9.586 1 96.75 188 TYR A N 1
ATOM 1409 C CA . TYR A 1 188 ? -4.777 26.375 9.867 1 96.75 188 TYR A CA 1
ATOM 1410 C C . TYR A 1 188 ? -4.801 24.938 10.352 1 96.75 188 TYR A C 1
ATOM 1412 O O . TYR A 1 188 ? -5.434 24.625 11.359 1 96.75 188 TYR A O 1
ATOM 1420 N N . LEU A 1 189 ? -4.086 24.047 9.672 1 96.25 189 LEU A N 1
ATOM 1421 C CA . LEU A 1 189 ? -4.074 22.625 9.953 1 96.25 189 LEU A CA 1
ATOM 1422 C C . LEU A 1 189 ? -3.361 22.328 11.266 1 96.25 189 LEU A C 1
ATOM 1424 O O . LEU A 1 189 ? -3.594 21.297 11.891 1 96.25 189 LEU A O 1
ATOM 1428 N N . SER A 1 190 ? -2.525 23.219 11.648 1 94.5 190 SER A N 1
ATOM 1429 C CA . SER A 1 190 ? -1.647 22.969 12.789 1 94.5 190 SER A CA 1
ATOM 1430 C C . SER A 1 190 ? -2.346 23.297 14.102 1 94.5 190 SER A C 1
ATOM 1432 O O . SER A 1 190 ? -1.757 23.156 15.18 1 94.5 190 SER A O 1
ATOM 1434 N N . GLU A 1 191 ? -3.574 23.672 14.047 1 95 191 GLU A N 1
ATOM 1435 C CA . GLU A 1 191 ? -4.328 23.938 15.266 1 95 191 GLU A CA 1
ATOM 1436 C C . GLU A 1 191 ? -4.512 22.688 16.109 1 95 191 GLU A C 1
ATOM 1438 O O . GLU A 1 191 ? -4.539 22.75 17.328 1 95 191 GLU A O 1
ATOM 1443 N N . GLY A 1 192 ? -4.719 21.609 15.492 1 96.44 192 GLY A N 1
ATOM 1444 C CA . GLY A 1 192 ? -4.684 20.281 16.094 1 96.44 192 GLY A CA 1
ATOM 1445 C C . GLY A 1 192 ? -3.678 19.359 15.422 1 96.44 192 GLY A C 1
ATOM 1446 O O . GLY A 1 192 ? -3.676 19.219 14.203 1 96.44 192 GLY A O 1
ATOM 1447 N N . ARG A 1 193 ? -2.814 18.859 16.312 1 96.19 193 ARG A N 1
ATOM 1448 C CA . ARG A 1 193 ? -1.767 18.016 15.75 1 96.19 193 ARG A CA 1
ATOM 1449 C C . ARG A 1 193 ? -1.671 16.688 16.5 1 96.19 193 ARG A C 1
ATOM 1451 O O . ARG A 1 193 ? -1.771 16.656 17.719 1 96.19 193 ARG A O 1
ATOM 1458 N N . LEU A 1 194 ? -1.495 15.68 15.758 1 96.5 194 LEU A N 1
ATOM 1459 C CA . LEU A 1 194 ? -1.213 14.344 16.281 1 96.5 194 LEU A CA 1
ATOM 1460 C C . LEU A 1 194 ? -0.044 13.703 15.539 1 96.5 194 LEU A C 1
ATOM 1462 O O . LEU A 1 194 ? 0.072 13.844 14.32 1 96.5 194 LEU A O 1
ATOM 1466 N N . GLU A 1 195 ? 0.793 13.078 16.266 1 96.5 195 GLU A N 1
ATOM 1467 C CA . GLU A 1 195 ? 1.91 12.328 15.703 1 96.5 195 GLU A CA 1
ATOM 1468 C C . GLU A 1 195 ? 1.731 10.828 15.922 1 96.5 195 GLU A C 1
ATOM 1470 O O . GLU A 1 195 ? 1.654 10.359 17.062 1 96.5 195 GLU A O 1
ATOM 1475 N N . LEU A 1 196 ? 1.614 10.148 14.812 1 95.88 196 LEU A N 1
ATOM 1476 C CA . LEU A 1 196 ? 1.531 8.695 14.891 1 95.88 196 LEU A CA 1
ATOM 1477 C C . LEU A 1 196 ? 2.916 8.07 14.797 1 95.88 196 LEU A C 1
ATOM 1479 O O . LEU A 1 196 ? 3.543 8.086 13.734 1 95.88 196 LEU A O 1
ATOM 1483 N N . PRO A 1 197 ? 3.316 7.496 15.883 1 95.19 197 PRO A N 1
ATOM 1484 C CA . PRO A 1 197 ? 4.664 6.922 15.875 1 95.19 197 PRO A CA 1
ATOM 1485 C C . PRO A 1 197 ? 4.777 5.707 14.961 1 95.19 197 PRO A C 1
ATOM 1487 O O . PRO A 1 197 ? 3.816 4.949 14.805 1 95.19 197 PRO A O 1
ATOM 1490 N N . ALA A 1 198 ? 6.012 5.582 14.383 1 93.69 198 ALA A N 1
ATOM 1491 C CA . ALA A 1 198 ? 6.312 4.371 13.625 1 93.69 198 ALA A CA 1
ATOM 1492 C C . ALA A 1 198 ? 6.18 3.129 14.5 1 93.69 198 ALA A C 1
ATOM 1494 O O . ALA A 1 198 ? 6.254 3.217 15.727 1 93.69 198 ALA A O 1
ATOM 1495 N N . LEU A 1 199 ? 5.973 2.008 13.836 1 93.25 199 LEU A N 1
ATOM 1496 C CA . LEU A 1 199 ? 5.762 0.771 14.578 1 93.25 199 LEU A CA 1
ATOM 1497 C C . LEU A 1 199 ? 6.961 0.458 15.469 1 93.25 199 LEU A C 1
ATOM 1499 O O . LEU A 1 199 ? 6.797 -0.008 16.594 1 93.25 199 LEU A O 1
ATOM 1503 N N . ARG A 1 200 ? 8.172 0.75 15 1 90.44 200 ARG A N 1
ATOM 1504 C CA . ARG A 1 200 ? 9.398 0.487 15.758 1 90.44 200 ARG A CA 1
ATOM 1505 C C . ARG A 1 200 ? 9.461 1.36 17 1 90.44 200 ARG A C 1
ATOM 1507 O O . ARG A 1 200 ? 10.211 1.06 17.938 1 90.44 200 ARG A O 1
ATOM 1514 N N . GLU A 1 201 ? 8.734 2.439 17.094 1 93.5 201 GLU A N 1
ATOM 1515 C CA . GLU A 1 201 ? 8.711 3.35 18.234 1 93.5 201 GLU A CA 1
ATOM 1516 C C . GLU A 1 201 ? 7.613 2.973 19.219 1 93.5 201 GLU A C 1
ATOM 1518 O O . GLU A 1 201 ? 7.473 3.602 20.266 1 93.5 201 GLU A O 1
ATOM 1523 N N . ARG A 1 202 ? 6.859 2.018 18.922 1 93.88 202 ARG A N 1
ATOM 1524 C CA . ARG A 1 202 ? 5.809 1.504 19.797 1 93.88 202 ARG A CA 1
ATOM 1525 C C . ARG A 1 202 ? 5.793 -0.021 19.797 1 93.88 202 ARG A C 1
ATOM 1527 O O . ARG A 1 202 ? 4.754 -0.637 19.547 1 93.88 202 ARG A O 1
ATOM 1534 N N . VAL A 1 203 ? 6.832 -0.558 20.266 1 93.06 203 VAL A N 1
ATOM 1535 C CA . VAL A 1 203 ? 7.102 -1.99 20.219 1 93.06 203 VAL A CA 1
ATOM 1536 C C . VAL A 1 203 ? 6.055 -2.748 21.031 1 93.06 203 VAL A C 1
ATOM 1538 O O . VAL A 1 203 ? 5.656 -3.855 20.656 1 93.06 203 VAL A O 1
ATOM 1541 N N . GLY A 1 204 ? 5.574 -2.16 22.078 1 93.06 204 GLY A N 1
ATOM 1542 C CA . GLY A 1 204 ? 4.586 -2.793 22.938 1 93.06 204 GLY A CA 1
ATOM 1543 C C . GLY A 1 204 ? 3.287 -3.111 22.219 1 93.06 204 GLY A C 1
ATOM 1544 O O . GLY A 1 204 ? 2.498 -3.936 22.688 1 93.06 204 GLY A O 1
ATOM 1545 N N . ASP A 1 205 ? 3.025 -2.504 21.109 1 93.31 205 ASP A N 1
ATOM 1546 C CA . ASP A 1 205 ? 1.789 -2.699 20.344 1 93.31 205 ASP A CA 1
ATOM 1547 C C . ASP A 1 205 ? 1.914 -3.875 19.391 1 93.31 205 ASP A C 1
ATOM 1549 O O . ASP A 1 205 ? 0.912 -4.359 18.859 1 93.31 205 ASP A O 1
ATOM 1553 N N . ILE A 1 206 ? 3.094 -4.34 19.109 1 94.44 206 ILE A N 1
ATOM 1554 C CA . ILE A 1 206 ? 3.377 -5.238 17.984 1 94.44 206 ILE A CA 1
ATOM 1555 C C . ILE A 1 206 ? 2.672 -6.574 18.219 1 94.44 206 ILE A C 1
ATOM 1557 O O . ILE A 1 206 ? 1.99 -7.082 17.328 1 94.44 206 ILE A O 1
ATOM 1561 N N . LEU A 1 207 ? 2.818 -7.109 19.406 1 93.44 207 LEU A N 1
ATOM 1562 C CA . LEU A 1 207 ? 2.223 -8.422 19.656 1 93.44 207 LEU A CA 1
ATOM 1563 C C . LEU A 1 207 ? 0.704 -8.359 19.531 1 93.44 207 LEU A C 1
ATOM 1565 O O . LEU A 1 207 ? 0.097 -9.211 18.875 1 93.44 207 LEU A O 1
ATOM 1569 N N . SER A 1 208 ? 0.146 -7.367 20.141 1 91.75 208 SER A N 1
ATOM 1570 C CA . SER A 1 208 ? -1.305 -7.215 20.094 1 91.75 208 SER A CA 1
ATOM 1571 C C . SER A 1 208 ? -1.797 -7.027 18.672 1 91.75 208 SER A C 1
ATOM 1573 O O . SER A 1 208 ? -2.82 -7.594 18.281 1 91.75 208 SER A O 1
ATOM 1575 N N . LEU A 1 209 ? -1.125 -6.215 17.906 1 92.5 209 LEU A N 1
ATOM 1576 C CA . LEU A 1 209 ? -1.47 -6.023 16.5 1 92.5 209 LEU A CA 1
ATOM 1577 C C . LEU A 1 209 ? -1.354 -7.336 15.734 1 92.5 209 LEU A C 1
ATOM 1579 O O . LEU A 1 209 ? -2.238 -7.672 14.938 1 92.5 209 LEU A O 1
ATOM 1583 N N . ALA A 1 210 ? -0.267 -8.062 15.977 1 94.06 210 ALA A N 1
ATOM 1584 C CA . ALA A 1 210 ? -0.038 -9.336 15.305 1 94.06 210 ALA A CA 1
ATOM 1585 C C . ALA A 1 210 ? -1.169 -10.32 15.602 1 94.06 210 ALA A C 1
ATOM 1587 O O . ALA A 1 210 ? -1.68 -10.977 14.688 1 94.06 210 ALA A O 1
ATOM 1588 N N . GLU A 1 211 ? -1.508 -10.406 16.844 1 91.62 211 GLU A N 1
ATOM 1589 C CA . GLU A 1 211 ? -2.586 -11.305 17.25 1 91.62 211 GLU A CA 1
ATOM 1590 C C . GLU A 1 211 ? -3.912 -10.891 16.609 1 91.62 211 GLU A C 1
ATOM 1592 O O . GLU A 1 211 ? -4.703 -11.75 16.219 1 91.62 211 GLU A O 1
ATOM 1597 N N . TYR A 1 212 ? -4.098 -9.672 16.578 1 88.62 212 TYR A N 1
ATOM 1598 C CA . TYR A 1 212 ? -5.312 -9.164 15.953 1 88.62 212 TYR A CA 1
ATOM 1599 C C . TYR A 1 212 ? -5.395 -9.602 14.492 1 88.62 212 TYR A C 1
ATOM 1601 O O . TYR A 1 212 ? -6.418 -10.125 14.055 1 88.62 212 TYR A O 1
ATOM 1609 N N . PHE A 1 213 ? -4.344 -9.344 13.75 1 90.19 213 PHE A N 1
ATOM 1610 C CA . PHE A 1 213 ? -4.312 -9.711 12.344 1 90.19 213 PHE A CA 1
ATOM 1611 C C . PHE A 1 213 ? -4.469 -11.219 12.18 1 90.19 213 PHE A C 1
ATOM 1613 O O . PHE A 1 213 ? -5.148 -11.68 11.258 1 90.19 213 PHE A O 1
ATOM 1620 N N . LEU A 1 214 ? -3.822 -11.922 13.07 1 91.25 214 LEU A N 1
ATOM 1621 C CA . LEU A 1 214 ? -3.943 -13.383 13.031 1 91.25 214 LEU A CA 1
ATOM 1622 C C . LEU A 1 214 ? -5.402 -13.805 13.164 1 91.25 214 LEU A C 1
ATOM 1624 O O . LEU A 1 214 ? -5.859 -14.688 12.438 1 91.25 214 LEU A O 1
ATOM 1628 N N . GLY A 1 215 ? -6.074 -13.203 14.086 1 88.44 215 GLY A N 1
ATOM 1629 C CA . GLY A 1 215 ? -7.488 -13.492 14.273 1 88.44 215 GLY A CA 1
ATOM 1630 C C . GLY A 1 215 ? -8.328 -13.188 13.047 1 88.44 215 GLY A C 1
ATOM 1631 O O . GLY A 1 215 ? -9.148 -14.008 12.625 1 88.44 215 GLY A O 1
ATOM 1632 N N . ILE A 1 216 ? -8.109 -12.086 12.445 1 85.31 216 ILE A N 1
ATOM 1633 C CA . ILE A 1 216 ? -8.883 -11.625 11.305 1 85.31 216 ILE A CA 1
ATOM 1634 C C . ILE A 1 216 ? -8.664 -12.57 10.117 1 85.31 216 ILE A C 1
ATOM 1636 O O . ILE A 1 216 ? -9.625 -13.031 9.5 1 85.31 216 ILE A O 1
ATOM 1640 N N . TYR A 1 217 ? -7.445 -12.859 9.805 1 87.06 217 TYR A N 1
ATOM 1641 C CA . TYR A 1 217 ? -7.145 -13.664 8.633 1 87.06 217 TYR A CA 1
ATOM 1642 C C . TYR A 1 217 ? -7.543 -15.117 8.852 1 87.06 217 TYR A C 1
ATOM 1644 O O . TYR A 1 217 ? -7.953 -15.805 7.91 1 87.06 217 TYR A O 1
ATOM 1652 N N . SER A 1 218 ? -7.324 -15.609 10.094 1 89.06 218 SER A N 1
ATOM 1653 C CA . SER A 1 218 ? -7.781 -16.969 10.391 1 89.06 218 SER A CA 1
ATOM 1654 C C . SER A 1 218 ? -9.273 -17.109 10.133 1 89.06 218 SER A C 1
ATOM 1656 O O . SER A 1 218 ? -9.711 -18.109 9.547 1 89.06 218 SER A O 1
ATOM 1658 N N . GLN A 1 219 ? -10 -16.156 10.57 1 84.5 219 GLN A N 1
ATOM 1659 C CA . GLN A 1 219 ? -11.445 -16.156 10.352 1 84.5 219 GLN A CA 1
ATOM 1660 C C . GLN A 1 219 ? -11.781 -16.109 8.867 1 84.5 219 GLN A C 1
ATOM 1662 O O . GLN A 1 219 ? -12.617 -16.875 8.383 1 84.5 219 GLN A O 1
ATOM 1667 N N . ARG A 1 220 ? -11.172 -15.266 8.188 1 82.62 220 ARG A N 1
ATOM 1668 C CA . ARG A 1 220 ? -11.422 -15.07 6.758 1 82.62 220 ARG A CA 1
ATOM 1669 C C . ARG A 1 220 ? -11.125 -16.344 5.973 1 82.62 220 ARG A C 1
ATOM 1671 O O . ARG A 1 220 ? -11.836 -16.672 5.016 1 82.62 220 ARG A O 1
ATOM 1678 N N . LEU A 1 221 ? -10.109 -17.062 6.367 1 84.19 221 LEU A N 1
ATOM 1679 C CA . LEU A 1 221 ? -9.664 -18.234 5.633 1 84.19 221 LEU A CA 1
ATOM 1680 C C . LEU A 1 221 ? -10.219 -19.516 6.262 1 84.19 221 LEU A C 1
ATOM 1682 O O . LEU A 1 221 ? -9.867 -20.609 5.844 1 84.19 221 LEU A O 1
ATOM 1686 N N . SER A 1 222 ? -11.055 -19.297 7.285 1 85 222 SER A N 1
ATOM 1687 C CA . SER A 1 222 ? -11.648 -20.422 8.008 1 85 222 SER A CA 1
ATOM 1688 C C . SER A 1 222 ? -10.57 -21.359 8.539 1 85 222 SER A C 1
ATOM 1690 O O . SER A 1 222 ? -10.648 -22.578 8.344 1 85 222 SER A O 1
ATOM 1692 N N . LEU A 1 223 ? -9.609 -20.797 9.141 1 87.69 223 LEU A N 1
ATOM 1693 C CA . LEU A 1 223 ? -8.516 -21.547 9.758 1 87.69 223 LEU A CA 1
ATOM 1694 C C . LEU A 1 223 ? -8.516 -21.359 11.273 1 87.69 223 LEU A C 1
ATOM 1696 O O . LEU A 1 223 ? -9.016 -20.344 11.781 1 87.69 223 LEU A O 1
ATOM 1700 N N . PRO A 1 224 ? -8.008 -22.359 11.969 1 89.25 224 PRO A N 1
ATOM 1701 C CA . PRO A 1 224 ? -7.801 -22.125 13.406 1 89.25 224 PRO A CA 1
ATOM 1702 C C . PRO A 1 224 ? -6.766 -21.031 13.688 1 89.25 224 PRO A C 1
ATOM 1704 O O . PRO A 1 224 ? -5.859 -20.828 12.883 1 89.25 224 PRO A O 1
ATOM 1707 N N . VAL A 1 225 ? -6.914 -20.406 14.805 1 92.19 225 VAL A N 1
ATOM 1708 C CA . VAL A 1 225 ? -5.992 -19.328 15.172 1 92.19 225 VAL A CA 1
ATOM 1709 C C . VAL A 1 225 ? -4.789 -19.922 15.906 1 92.19 225 VAL A C 1
ATOM 1711 O O . VAL A 1 225 ? -4.914 -20.391 17.031 1 92.19 225 VAL A O 1
ATOM 1714 N N . PRO A 1 226 ? -3.701 -19.859 15.297 1 94.56 226 PRO A N 1
ATOM 1715 C CA . PRO A 1 226 ? -2.516 -20.328 16.016 1 94.56 226 PRO A CA 1
ATOM 1716 C C . PRO A 1 226 ? -2.021 -19.328 17.062 1 94.56 226 PRO A C 1
ATOM 1718 O O . PRO A 1 226 ? -2.43 -18.156 17.031 1 94.56 226 PRO A O 1
ATOM 1721 N N . LEU A 1 227 ? -1.187 -19.828 17.969 1 95.38 227 LEU A N 1
ATOM 1722 C CA . LEU A 1 227 ? -0.502 -18.938 18.906 1 95.38 227 LEU A CA 1
ATOM 1723 C C . LEU A 1 227 ? 0.805 -18.422 18.312 1 95.38 227 LEU A C 1
ATOM 1725 O O . LEU A 1 227 ? 1.384 -19.062 17.422 1 95.38 227 LEU A O 1
ATOM 1729 N N . ILE A 1 228 ? 1.185 -17.312 18.734 1 96.5 228 ILE A N 1
ATOM 1730 C CA . ILE A 1 228 ? 2.504 -16.797 18.391 1 96.5 228 ILE A CA 1
ATOM 1731 C C . ILE A 1 228 ? 3.523 -17.234 19.438 1 96.5 228 ILE A C 1
ATOM 1733 O O . ILE A 1 228 ? 3.395 -16.906 20.625 1 96.5 228 ILE A O 1
ATOM 1737 N N . SER A 1 229 ? 4.488 -17.984 19 1 96.81 229 SER A N 1
ATOM 1738 C CA . SER A 1 229 ? 5.492 -18.484 19.953 1 96.81 229 SER A CA 1
ATOM 1739 C C . SER A 1 229 ? 6.285 -17.328 20.562 1 96.81 229 SER A C 1
ATOM 1741 O O . SER A 1 229 ? 6.324 -16.219 20 1 96.81 229 SER A O 1
ATOM 1743 N N . GLU A 1 230 ? 6.906 -17.625 21.656 1 95.31 230 GLU A N 1
ATOM 1744 C CA . GLU A 1 230 ? 7.73 -16.609 22.312 1 95.31 230 GLU A CA 1
ATOM 1745 C C . GLU A 1 230 ? 8.891 -16.188 21.422 1 95.31 230 GLU A C 1
ATOM 1747 O O . GLU A 1 230 ? 9.234 -15.008 21.359 1 95.31 230 GLU A O 1
ATOM 1752 N N . SER A 1 231 ? 9.438 -17.141 20.766 1 94.5 231 SER A N 1
ATOM 1753 C CA . SER A 1 231 ? 10.555 -16.844 19.859 1 94.5 231 SER A CA 1
ATOM 1754 C C . SER A 1 231 ? 10.102 -16 18.672 1 94.5 231 SER A C 1
ATOM 1756 O O . SER A 1 231 ? 10.828 -15.109 18.234 1 94.5 231 SER A O 1
ATOM 1758 N N . ALA A 1 232 ? 8.93 -16.266 18.203 1 95.75 232 ALA A N 1
ATOM 1759 C CA . ALA A 1 232 ? 8.383 -15.477 17.109 1 95.75 232 ALA A CA 1
ATOM 1760 C C . ALA A 1 232 ? 8.07 -14.055 17.562 1 95.75 232 ALA A C 1
ATOM 1762 O O . ALA A 1 232 ? 8.297 -13.094 16.828 1 95.75 232 ALA A O 1
ATOM 1763 N N . GLN A 1 233 ? 7.562 -13.977 18.75 1 95.19 233 GLN A N 1
ATOM 1764 C CA . GLN A 1 233 ? 7.297 -12.656 19.312 1 95.19 233 GLN A CA 1
ATOM 1765 C C . GLN A 1 233 ? 8.57 -11.82 19.391 1 95.19 233 GLN A C 1
ATOM 1767 O O . GLN A 1 233 ? 8.57 -10.641 19.047 1 95.19 233 GLN A O 1
ATOM 1772 N N . ARG A 1 234 ? 9.602 -12.414 19.828 1 91.44 234 ARG A N 1
ATOM 1773 C CA . ARG A 1 234 ? 10.875 -11.719 19.938 1 91.44 234 ARG A CA 1
ATOM 1774 C C . ARG A 1 234 ? 11.367 -11.266 18.562 1 91.44 234 ARG A C 1
ATOM 1776 O O . ARG A 1 234 ? 11.859 -10.141 18.422 1 91.44 234 ARG A O 1
ATOM 1783 N N . ALA A 1 235 ? 11.164 -12.125 17.594 1 91.56 235 ALA A N 1
ATOM 1784 C CA . ALA A 1 235 ? 11.562 -11.773 16.234 1 91.56 235 ALA A CA 1
ATOM 1785 C C . ALA A 1 235 ? 10.75 -10.586 15.727 1 91.56 235 ALA A C 1
ATOM 1787 O O . ALA A 1 235 ? 11.305 -9.672 15.102 1 91.56 235 ALA A O 1
ATOM 1788 N N . LEU A 1 236 ? 9.484 -10.562 16.031 1 94.5 236 LEU A N 1
ATOM 1789 C CA . LEU A 1 236 ? 8.602 -9.477 15.617 1 94.5 236 LEU A CA 1
ATOM 1790 C C . LEU A 1 236 ? 9.016 -8.164 16.266 1 94.5 236 LEU A C 1
ATOM 1792 O O . LEU A 1 236 ? 9.039 -7.121 15.609 1 94.5 236 LEU A O 1
ATOM 1796 N N . GLU A 1 237 ? 9.352 -8.188 17.453 1 91.75 237 GLU A N 1
ATOM 1797 C CA . GLU A 1 237 ? 9.656 -6.988 18.234 1 91.75 237 GLU A CA 1
ATOM 1798 C C . GLU A 1 237 ? 11.031 -6.434 17.875 1 91.75 237 GLU A C 1
ATOM 1800 O O . GLU A 1 237 ? 11.312 -5.254 18.094 1 91.75 237 GLU A O 1
ATOM 1805 N N . ARG A 1 238 ? 11.82 -7.27 17.25 1 86.62 238 ARG A N 1
ATOM 1806 C CA . ARG A 1 238 ? 13.188 -6.867 16.922 1 86.62 238 ARG A CA 1
ATOM 1807 C C . ARG A 1 238 ? 13.25 -6.25 15.523 1 86.62 238 ARG A C 1
ATOM 1809 O O . ARG A 1 238 ? 14.18 -5.504 15.219 1 86.62 238 ARG A O 1
ATOM 1816 N N . HIS A 1 239 ? 12.367 -6.605 14.75 1 88.69 239 HIS A N 1
ATOM 1817 C CA . HIS A 1 239 ? 12.352 -6.082 13.391 1 88.69 239 HIS A CA 1
ATOM 1818 C C . HIS A 1 239 ? 12.008 -4.598 13.375 1 88.69 239 HIS A C 1
ATOM 1820 O O . HIS A 1 239 ? 11.266 -4.117 14.234 1 88.69 239 HIS A O 1
ATOM 1826 N N . SER A 1 240 ? 12.586 -3.83 12.391 1 86.38 240 SER A N 1
ATOM 1827 C CA . SER A 1 240 ? 12.453 -2.377 12.367 1 86.38 240 SER A CA 1
ATOM 1828 C C . SER A 1 240 ? 11.141 -1.95 11.719 1 86.38 240 SER A C 1
ATOM 1830 O O . SER A 1 240 ? 10.742 -0.789 11.82 1 86.38 240 SER A O 1
ATOM 1832 N N . TRP A 1 241 ? 10.492 -2.797 10.961 1 90 241 TRP A N 1
ATOM 1833 C CA . TRP A 1 241 ? 9.195 -2.58 10.344 1 90 241 TRP A CA 1
ATOM 1834 C C . TRP A 1 241 ? 9.195 -1.309 9.5 1 90 241 TRP A C 1
ATOM 1836 O O . TRP A 1 241 ? 8.383 -0.406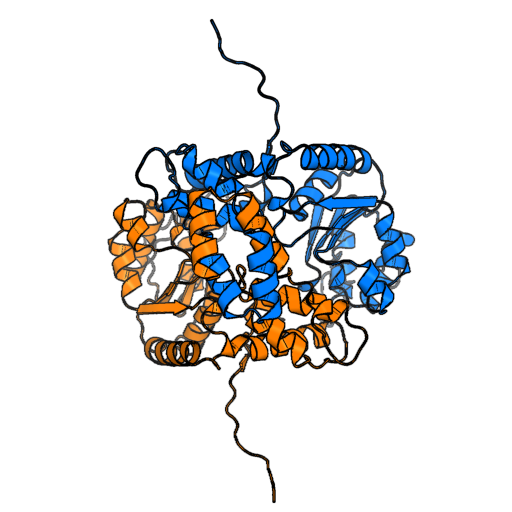 9.727 1 90 241 TRP A O 1
ATOM 1846 N N . PRO A 1 242 ? 9.953 -1.283 8.438 1 85.94 242 PRO A N 1
ATOM 1847 C CA . PRO A 1 242 ? 9.977 -0.103 7.574 1 85.94 242 PRO A CA 1
ATOM 1848 C C . PRO A 1 242 ? 8.625 0.176 6.918 1 85.94 242 PRO A C 1
ATOM 1850 O O . PRO A 1 242 ? 8.305 1.331 6.633 1 85.94 242 PRO A O 1
ATOM 1853 N N . GLY A 1 243 ? 7.828 -0.855 6.738 1 90.06 243 GLY A N 1
ATOM 1854 C CA . GLY A 1 243 ? 6.492 -0.693 6.191 1 90.06 243 GLY A CA 1
ATOM 1855 C C . GLY A 1 243 ? 5.418 -0.582 7.258 1 90.06 243 GLY A C 1
ATOM 1856 O O . GLY A 1 243 ? 4.227 -0.597 6.953 1 90.06 243 GLY A O 1
ATOM 1857 N N . ASN A 1 244 ? 5.859 -0.583 8.445 1 92.69 244 ASN A N 1
ATOM 1858 C CA . ASN A 1 244 ? 5.004 -0.335 9.602 1 92.69 244 ASN A CA 1
ATOM 1859 C C . ASN A 1 244 ? 3.896 -1.38 9.711 1 92.69 244 ASN A C 1
ATOM 1861 O O . ASN A 1 244 ? 4.156 -2.578 9.602 1 92.69 244 ASN A O 1
ATOM 1865 N N . THR A 1 245 ? 2.695 -0.957 10.062 1 92.81 245 THR A N 1
ATOM 1866 C CA . THR A 1 245 ? 1.597 -1.874 10.344 1 92.81 245 THR A CA 1
ATOM 1867 C C . THR A 1 245 ? 1.206 -2.646 9.086 1 92.81 245 THR A C 1
ATOM 1869 O O . THR A 1 245 ? 0.824 -3.816 9.164 1 92.81 245 THR A O 1
ATOM 1872 N N . ARG A 1 246 ? 1.282 -2 7.977 1 88.81 246 ARG A N 1
ATOM 1873 C CA . ARG A 1 246 ? 0.979 -2.684 6.723 1 88.81 246 ARG A CA 1
ATOM 1874 C C . ARG A 1 246 ? 1.915 -3.867 6.504 1 88.81 246 ARG A C 1
ATOM 1876 O O . ARG A 1 246 ? 1.475 -4.949 6.109 1 88.81 246 ARG A O 1
ATOM 1883 N N . GLU A 1 247 ? 3.176 -3.66 6.73 1 90.19 247 GLU A N 1
ATOM 1884 C CA . GLU A 1 247 ? 4.156 -4.738 6.629 1 90.19 247 GLU A CA 1
ATOM 1885 C C . GLU A 1 247 ? 3.857 -5.852 7.629 1 90.19 247 GLU A C 1
ATOM 1887 O O . GLU A 1 247 ? 3.875 -7.031 7.273 1 90.19 247 GLU A O 1
ATOM 1892 N N . LEU A 1 248 ? 3.598 -5.414 8.828 1 93.38 248 LEU A N 1
ATOM 1893 C CA . LEU A 1 248 ? 3.291 -6.398 9.867 1 93.38 248 LEU A CA 1
ATOM 1894 C C . LEU A 1 248 ? 2.104 -7.262 9.461 1 93.38 248 LEU A C 1
ATOM 1896 O O . LEU A 1 248 ? 2.143 -8.484 9.602 1 93.38 248 LEU A O 1
ATOM 1900 N N . GLU A 1 249 ? 1.15 -6.629 8.977 1 90.69 249 GLU A N 1
ATOM 1901 C CA . GLU A 1 249 ? -0.036 -7.352 8.523 1 90.69 249 GLU A CA 1
ATOM 1902 C C . GLU A 1 249 ? 0.323 -8.406 7.477 1 90.69 249 GLU A C 1
ATOM 1904 O O . GLU A 1 249 ? -0.098 -9.555 7.582 1 90.69 249 GLU A O 1
ATOM 1909 N N . ASN A 1 250 ? 1.066 -8.023 6.566 1 88.81 250 ASN A N 1
ATOM 1910 C CA . ASN A 1 250 ? 1.46 -8.93 5.496 1 88.81 250 ASN A CA 1
ATOM 1911 C C . ASN A 1 250 ? 2.271 -10.109 6.027 1 88.81 250 ASN A C 1
ATOM 1913 O O . ASN A 1 250 ? 2.062 -11.25 5.613 1 88.81 250 ASN A O 1
ATOM 1917 N N . VAL A 1 251 ? 3.176 -9.797 6.891 1 93.25 251 VAL A N 1
ATOM 1918 C CA . VAL A 1 251 ? 4.047 -10.82 7.461 1 93.25 251 VAL A CA 1
ATOM 1919 C C . VAL A 1 251 ? 3.211 -11.844 8.219 1 93.25 251 VAL A C 1
ATOM 1921 O O . VAL A 1 251 ? 3.422 -13.055 8.078 1 93.25 251 VAL A O 1
ATOM 1924 N N . ILE A 1 252 ? 2.283 -11.359 8.984 1 93.38 252 ILE A N 1
ATOM 1925 C CA . ILE A 1 252 ? 1.438 -12.242 9.781 1 93.38 252 ILE A CA 1
ATOM 1926 C C . ILE A 1 252 ? 0.538 -13.062 8.867 1 93.38 252 ILE A C 1
ATOM 1928 O O . ILE A 1 252 ? 0.338 -14.258 9.102 1 93.38 252 ILE A O 1
ATOM 1932 N N . HIS A 1 253 ? 0.053 -12.414 7.906 1 89.12 253 HIS A N 1
ATOM 1933 C CA . HIS A 1 253 ? -0.761 -13.109 6.914 1 89.12 253 HIS A CA 1
ATOM 1934 C C . HIS A 1 253 ? 0.008 -14.266 6.281 1 89.12 253 HIS A C 1
ATOM 1936 O O . HIS A 1 253 ? -0.493 -15.391 6.219 1 89.12 253 HIS A O 1
ATOM 1942 N N . PHE A 1 254 ? 1.161 -14.008 5.836 1 89.25 254 PHE A N 1
ATOM 1943 C CA . PHE A 1 254 ? 2.016 -15.023 5.223 1 89.25 254 PHE A CA 1
ATOM 1944 C C . PHE A 1 254 ? 2.312 -16.141 6.207 1 89.25 254 PHE A C 1
ATOM 1946 O O . PHE A 1 254 ? 2.23 -17.328 5.852 1 89.25 254 PHE A O 1
ATOM 1953 N N . ALA A 1 255 ? 2.686 -15.727 7.371 1 94.12 255 ALA A N 1
ATOM 1954 C CA . ALA A 1 255 ? 3.033 -16.719 8.391 1 94.12 255 ALA A CA 1
ATOM 1955 C C . ALA A 1 255 ? 1.881 -17.688 8.633 1 94.12 255 ALA A C 1
ATOM 1957 O O . ALA A 1 255 ? 2.1 -18.891 8.797 1 94.12 255 ALA A O 1
ATOM 1958 N N . LEU A 1 256 ? 0.681 -17.156 8.609 1 93.44 256 LEU A N 1
ATOM 1959 C CA . LEU A 1 256 ? -0.5 -17.984 8.812 1 93.44 256 LEU A CA 1
ATOM 1960 C C . LEU A 1 256 ? -0.627 -19.016 7.699 1 93.44 256 LEU A C 1
ATOM 1962 O O . LEU A 1 256 ? -0.983 -20.172 7.957 1 93.44 256 LEU A O 1
ATOM 1966 N N . LEU A 1 257 ? -0.292 -18.656 6.496 1 91.5 257 LEU A N 1
ATOM 1967 C CA . LEU A 1 257 ? -0.495 -19.484 5.316 1 91.5 257 LEU A CA 1
ATOM 1968 C C . LEU A 1 257 ? 0.569 -20.578 5.234 1 91.5 257 LEU A C 1
ATOM 1970 O O . LEU A 1 257 ? 0.383 -21.578 4.547 1 91.5 257 LEU A O 1
ATOM 1974 N N . VAL A 1 258 ? 1.662 -20.406 5.938 1 91.31 258 VAL A N 1
ATOM 1975 C CA . VAL A 1 258 ? 2.746 -21.359 5.754 1 91.31 258 VAL A CA 1
ATOM 1976 C C . VAL A 1 258 ? 2.957 -22.156 7.043 1 91.31 258 VAL A C 1
ATOM 1978 O O . VAL A 1 258 ? 3.727 -23.109 7.066 1 91.31 258 VAL A O 1
ATOM 1981 N N . SER A 1 259 ? 2.316 -21.734 8.039 1 91.75 259 SER A N 1
ATOM 1982 C CA . SER A 1 259 ? 2.477 -22.438 9.305 1 91.75 259 SER A CA 1
ATOM 1983 C C . SER A 1 259 ? 1.619 -23.703 9.344 1 91.75 259 SER A C 1
ATOM 1985 O O . SER A 1 259 ? 0.515 -23.719 8.797 1 91.75 259 SER 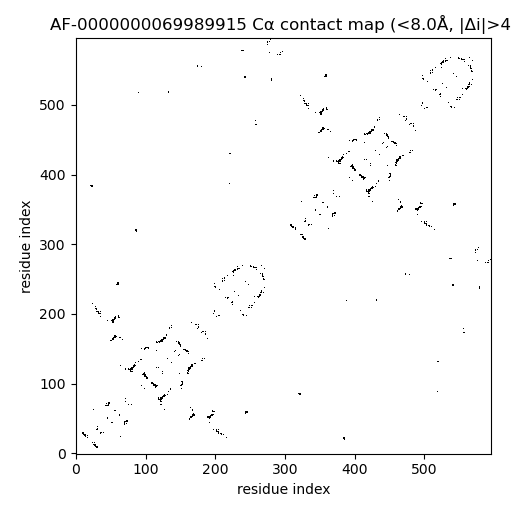A O 1
ATOM 1987 N N . SER A 1 260 ? 2.029 -24.859 9.781 1 84.56 260 SER A N 1
ATOM 1988 C CA . SER A 1 260 ? 1.305 -26.125 9.828 1 84.56 260 SER A CA 1
ATOM 1989 C C . SER A 1 260 ? 0.805 -26.438 11.242 1 84.56 260 SER A C 1
ATOM 1991 O O . SER A 1 260 ? -0.151 -27.188 11.422 1 84.56 260 SER A O 1
ATOM 1993 N N . GLY A 1 261 ? 1.281 -25.766 12.266 1 79.88 261 GLY A N 1
ATOM 1994 C CA . GLY A 1 261 ? 0.958 -26.141 13.633 1 79.88 261 GLY A CA 1
ATOM 1995 C C . GLY A 1 261 ? 0.121 -25.094 14.352 1 79.88 261 GLY A C 1
ATOM 1996 O O . GLY A 1 261 ? -0.571 -24.297 13.711 1 79.88 261 GLY A O 1
ATOM 1997 N N . ASP A 1 262 ? 0.089 -25.297 15.648 1 91 262 ASP A N 1
ATOM 1998 C CA . ASP A 1 262 ? -0.722 -24.453 16.516 1 91 262 ASP A CA 1
ATOM 1999 C C . ASP A 1 262 ? 0.052 -23.203 16.938 1 91 262 ASP A C 1
ATOM 2001 O O . ASP A 1 262 ? -0.428 -22.422 17.766 1 91 262 ASP A O 1
ATOM 2005 N N . GLU A 1 263 ? 1.262 -23.172 16.297 1 94.62 263 GLU A N 1
ATOM 2006 C CA . GLU A 1 263 ? 2.076 -22.016 16.688 1 94.62 263 GLU A CA 1
ATOM 2007 C C . GLU A 1 263 ? 2.803 -21.422 15.477 1 94.62 263 GLU A C 1
ATOM 2009 O O . GLU A 1 263 ? 3.299 -22.172 14.617 1 94.62 263 GLU A O 1
ATOM 2014 N N . ILE A 1 264 ? 2.816 -20.141 15.469 1 96.38 264 ILE A N 1
ATOM 2015 C CA . ILE A 1 264 ? 3.686 -19.438 14.531 1 96.38 264 ILE A CA 1
ATOM 2016 C C . ILE A 1 264 ? 5.109 -19.391 15.078 1 96.38 264 ILE A C 1
ATOM 2018 O O . ILE A 1 264 ? 5.332 -18.969 16.219 1 96.38 264 ILE A O 1
ATOM 2022 N N . LEU A 1 265 ? 6.027 -19.859 14.297 1 95.75 265 LEU A N 1
ATOM 2023 C CA . LEU A 1 265 ? 7.445 -19.844 14.648 1 95.75 265 LEU A CA 1
ATOM 2024 C C . LEU A 1 265 ? 8.195 -18.797 13.828 1 95.75 265 LEU A C 1
ATOM 2026 O O . LEU A 1 265 ? 7.684 -18.297 12.828 1 95.75 265 LEU A O 1
ATOM 2030 N N . PRO A 1 266 ? 9.445 -18.438 14.289 1 94.06 266 PRO A N 1
ATOM 2031 C CA . PRO A 1 266 ? 10.211 -17.391 13.586 1 94.06 266 PRO A CA 1
ATOM 2032 C C . PRO A 1 266 ? 10.422 -17.719 12.109 1 94.06 266 PRO A C 1
ATOM 2034 O O . PRO A 1 266 ? 10.43 -16.812 11.266 1 94.06 266 PRO A O 1
ATOM 2037 N N . GLU A 1 267 ? 10.508 -18.984 11.758 1 91.94 267 GLU A N 1
ATOM 2038 C CA . GLU A 1 267 ? 10.773 -19.391 10.383 1 91.94 267 GLU A CA 1
ATOM 2039 C C . GLU A 1 267 ? 9.586 -19.078 9.477 1 91.94 267 GLU A C 1
ATOM 2041 O O . GLU A 1 267 ? 9.75 -18.891 8.266 1 91.94 267 GLU A O 1
ATOM 2046 N N . HIS A 1 268 ? 8.422 -19 10.102 1 93.44 268 HIS A N 1
ATOM 2047 C CA . HIS A 1 268 ? 7.211 -18.734 9.328 1 93.44 268 HIS A CA 1
ATOM 2048 C C . HIS A 1 268 ? 7.102 -17.25 8.984 1 93.44 268 HIS A C 1
ATOM 2050 O O . HIS A 1 268 ? 6.359 -16.875 8.07 1 93.44 268 HIS A O 1
ATOM 2056 N N . LEU A 1 269 ? 7.777 -16.375 9.695 1 93.81 269 LEU A N 1
ATOM 2057 C CA . LEU A 1 269 ? 7.668 -14.93 9.523 1 93.81 269 LEU A CA 1
ATOM 2058 C C . LEU A 1 269 ? 8.453 -14.469 8.297 1 93.81 269 LEU A C 1
ATOM 2060 O O . LEU A 1 269 ? 8.164 -13.414 7.727 1 93.81 269 LEU A O 1
ATOM 2064 N N . ASN A 1 270 ? 9.383 -15.227 7.941 1 88.25 270 ASN A N 1
ATOM 2065 C CA . ASN A 1 270 ? 10.219 -14.93 6.781 1 88.25 270 ASN A CA 1
ATOM 2066 C C . ASN A 1 270 ? 10.805 -13.523 6.855 1 88.25 270 ASN A C 1
ATOM 2068 O O . ASN A 1 270 ? 10.789 -12.789 5.867 1 88.25 270 ASN A O 1
ATOM 2072 N N . LEU A 1 271 ? 11.188 -13.07 7.961 1 88.94 271 LEU A N 1
ATOM 2073 C CA . LEU A 1 271 ? 11.875 -11.789 8.148 1 88.94 271 LEU A CA 1
ATOM 2074 C C . LEU A 1 271 ? 13.359 -11.922 7.844 1 88.94 271 LEU A C 1
ATOM 2076 O O . LEU A 1 271 ? 13.953 -12.977 8.07 1 88.94 271 LEU A O 1
ATOM 2080 N N . PRO A 1 272 ? 13.836 -10.883 7.234 1 79.62 272 PRO A N 1
ATOM 2081 C CA . PRO A 1 272 ? 15.273 -10.969 6.961 1 79.62 272 PRO A CA 1
ATOM 2082 C C . PRO A 1 272 ? 16.109 -11.156 8.227 1 79.62 272 PRO A C 1
ATOM 2084 O O . PRO A 1 272 ? 15.758 -10.617 9.281 1 79.62 272 PRO A O 1
ATOM 2087 N N . GLN A 1 273 ? 17.062 -11.938 8.008 1 76.62 273 GLN A N 1
ATOM 2088 C CA . GLN A 1 273 ? 18 -12.117 9.109 1 76.62 273 GLN A CA 1
ATOM 2089 C C . GLN A 1 273 ? 18.828 -10.859 9.352 1 76.62 273 GLN A C 1
ATOM 2091 O O . GLN A 1 273 ? 19.281 -10.219 8.406 1 76.62 273 GLN A O 1
ATOM 2096 N N . PRO A 1 274 ? 18.906 -10.453 10.594 1 73.56 274 PRO A N 1
ATOM 2097 C CA . PRO A 1 274 ? 19.656 -9.242 10.914 1 73.56 274 PRO A CA 1
ATOM 2098 C C . PRO A 1 274 ? 21.047 -9.219 10.273 1 73.56 274 PRO A C 1
ATOM 2100 O O . PRO A 1 274 ? 21.484 -8.18 9.766 1 73.56 274 PRO A O 1
ATOM 2103 N N . LEU A 1 275 ? 21.672 -10.367 10.266 1 73.69 275 LEU A N 1
ATOM 2104 C CA . LEU A 1 275 ? 23.016 -10.445 9.695 1 73.69 275 LEU A CA 1
ATOM 2105 C C . LEU A 1 275 ? 23 -10.133 8.203 1 73.69 275 LEU A C 1
ATOM 2107 O O . LEU A 1 275 ? 23.891 -9.461 7.688 1 73.69 275 LEU A O 1
ATOM 2111 N N . ALA A 1 276 ? 22 -10.602 7.562 1 74.25 276 ALA A N 1
ATOM 2112 C CA . ALA A 1 276 ? 21.875 -10.352 6.129 1 74.25 276 ALA A CA 1
ATOM 2113 C C . ALA A 1 276 ? 21.656 -8.867 5.844 1 74.25 276 ALA A C 1
ATOM 2115 O O . ALA A 1 276 ? 22.203 -8.328 4.875 1 74.25 276 ALA A O 1
ATOM 2116 N N . VAL A 1 277 ? 20.969 -8.242 6.676 1 73.94 277 VAL A N 1
ATOM 2117 C CA . VAL A 1 277 ? 20.688 -6.82 6.527 1 73.94 277 VAL A CA 1
ATOM 2118 C C . VAL A 1 277 ? 21.969 -6.016 6.723 1 73.94 277 VAL A C 1
ATOM 2120 O O . VAL A 1 277 ? 22.266 -5.109 5.945 1 73.94 277 VAL A O 1
ATOM 2123 N N . ILE A 1 278 ? 22.688 -6.375 7.664 1 74.88 278 ILE A N 1
ATOM 2124 C CA . ILE A 1 278 ? 23.922 -5.672 7.984 1 74.88 278 ILE A CA 1
ATOM 2125 C C . ILE A 1 278 ? 24.953 -5.891 6.871 1 74.88 278 ILE A C 1
ATOM 2127 O O . ILE A 1 278 ? 25.641 -4.957 6.461 1 74.88 278 ILE A O 1
ATOM 2131 N N . GLU A 1 279 ? 24.969 -7.133 6.398 1 76.25 279 GLU A N 1
ATOM 2132 C CA . GLU A 1 279 ? 25.875 -7.445 5.301 1 76.25 279 GLU A CA 1
ATOM 2133 C C . GLU A 1 279 ? 25.578 -6.586 4.078 1 76.25 279 GLU A C 1
ATOM 2135 O O . GLU A 1 279 ? 26.5 -6.086 3.426 1 76.25 279 GLU A O 1
ATOM 2140 N N . HIS A 1 280 ? 24.406 -6.426 3.82 1 74.69 280 HIS A N 1
ATOM 2141 C CA . HIS A 1 280 ? 24 -5.617 2.678 1 74.69 280 HIS A CA 1
ATOM 2142 C C . HIS A 1 280 ? 24.406 -4.16 2.863 1 74.69 280 HIS A C 1
ATOM 2144 O O . HIS A 1 280 ? 24.922 -3.531 1.936 1 74.69 280 HIS A O 1
ATOM 2150 N N . LEU A 1 281 ? 24.188 -3.652 3.994 1 74.31 281 LEU A N 1
ATOM 2151 C CA . LEU A 1 281 ? 24.516 -2.262 4.301 1 74.31 281 LEU A CA 1
ATOM 2152 C C . LEU A 1 281 ? 26.016 -2.023 4.23 1 74.31 281 LEU A C 1
ATOM 2154 O O . LEU A 1 281 ? 26.469 -0.983 3.744 1 74.31 281 LEU A O 1
ATOM 2158 N N . LEU A 1 282 ? 26.719 -3.049 4.691 1 75.81 282 LEU A N 1
ATOM 2159 C CA . LEU A 1 282 ? 28.172 -2.938 4.719 1 75.81 282 LEU A CA 1
ATOM 2160 C C . LEU A 1 282 ? 28.75 -2.984 3.307 1 75.81 282 LEU A C 1
ATOM 2162 O O . LEU A 1 282 ? 29.75 -2.318 3.016 1 75.81 282 LEU A O 1
ATOM 2166 N N . ALA A 1 283 ? 28.109 -3.768 2.482 1 74.44 283 ALA A N 1
ATOM 2167 C CA . ALA A 1 283 ? 28.594 -3.912 1.111 1 74.44 283 ALA A CA 1
ATOM 2168 C C . ALA A 1 283 ? 28.609 -2.566 0.394 1 74.44 283 ALA A C 1
ATOM 2170 O O . ALA A 1 283 ? 29.469 -2.326 -0.461 1 74.44 283 ALA A O 1
ATOM 2171 N N . GLY A 1 284 ? 27.766 -1.648 0.842 1 70.81 284 GLY A N 1
ATOM 2172 C CA . GLY A 1 284 ? 27.703 -0.349 0.192 1 70.81 284 GLY A CA 1
ATOM 2173 C C . GLY A 1 284 ? 28.297 0.764 1.03 1 70.81 284 GLY A C 1
ATOM 2174 O O . GLY A 1 284 ? 28.234 1.937 0.656 1 70.81 284 GLY A O 1
ATOM 2175 N N . SER A 1 285 ? 28.953 0.35 2.098 1 75.06 285 SER A N 1
ATOM 2176 C CA . SER A 1 285 ? 29.422 1.371 3.035 1 75.06 285 SER A CA 1
ATOM 2177 C C . SER A 1 285 ? 30.812 1.861 2.678 1 75.06 285 SER A C 1
ATOM 2179 O O . SER A 1 285 ? 31.625 1.102 2.146 1 75.06 285 SER A O 1
ATOM 2181 N N . SER A 1 286 ? 30.953 3.131 2.859 1 75.69 286 SER A N 1
ATOM 2182 C CA . SER A 1 286 ? 32.281 3.723 2.707 1 75.69 286 SER A CA 1
ATOM 2183 C C . SER A 1 286 ? 33.219 3.244 3.803 1 75.69 286 SER A C 1
ATOM 2185 O O . SER A 1 286 ? 32.781 2.682 4.809 1 75.69 286 SER A O 1
ATOM 2187 N N . PRO A 1 287 ? 34.5 3.326 3.496 1 77.94 287 PRO A N 1
ATOM 2188 C CA . PRO A 1 287 ? 35.469 2.973 4.531 1 77.94 287 PRO A CA 1
ATOM 2189 C C . PRO A 1 287 ? 35.25 3.715 5.844 1 77.94 287 PRO A C 1
ATOM 2191 O O . PRO A 1 287 ? 35.406 3.141 6.922 1 77.94 287 PRO A O 1
ATOM 2194 N N . GLU A 1 288 ? 34.781 4.945 5.73 1 78.06 288 GLU A N 1
ATOM 2195 C CA . GLU A 1 288 ? 34.5 5.727 6.93 1 78.06 288 GLU A CA 1
ATOM 2196 C C . GLU A 1 288 ? 33.312 5.141 7.699 1 78.06 288 GLU A C 1
ATOM 2198 O O . GLU A 1 288 ? 33.344 5.059 8.93 1 78.06 288 GLU A O 1
ATOM 2203 N N . GLU A 1 289 ? 32.375 4.691 6.973 1 75.38 289 GLU A N 1
ATOM 2204 C CA . GLU A 1 289 ? 31.188 4.098 7.582 1 75.38 289 GLU A CA 1
ATOM 2205 C C . GLU A 1 289 ? 31.516 2.766 8.25 1 75.38 289 GLU A C 1
ATOM 2207 O O . GLU A 1 289 ? 31.016 2.467 9.336 1 75.38 289 GLU A O 1
ATOM 2212 N N . ARG A 1 290 ? 32.375 2.016 7.605 1 77.88 290 ARG A N 1
ATOM 2213 C CA . ARG A 1 290 ? 32.812 0.731 8.156 1 77.88 290 ARG A CA 1
ATOM 2214 C C . ARG A 1 290 ? 33.594 0.918 9.445 1 77.88 290 ARG A C 1
ATOM 2216 O O . ARG A 1 290 ? 33.406 0.16 10.406 1 77.88 290 ARG A O 1
ATOM 2223 N N . ALA A 1 291 ? 34.438 1.953 9.406 1 80.56 291 ALA A N 1
ATOM 2224 C CA . ALA A 1 291 ? 35.188 2.262 10.602 1 80.56 291 ALA A CA 1
ATOM 2225 C C . ALA A 1 291 ? 34.281 2.67 11.75 1 80.56 291 ALA A C 1
ATOM 2227 O O . ALA A 1 291 ? 34.5 2.264 12.898 1 80.56 291 ALA A O 1
ATOM 2228 N N . ALA A 1 292 ? 33.281 3.371 11.43 1 79.31 292 ALA A N 1
ATOM 2229 C CA . ALA A 1 292 ? 32.312 3.797 12.445 1 79.31 292 ALA A CA 1
ATOM 2230 C C . ALA A 1 292 ? 31.547 2.605 13.016 1 79.31 292 ALA A C 1
ATOM 2232 O O . ALA A 1 292 ? 31.281 2.547 14.227 1 79.31 292 ALA A O 1
ATOM 2233 N N . LEU A 1 293 ? 31.266 1.697 12.164 1 76 293 LEU A N 1
ATOM 2234 C CA . LEU A 1 293 ? 30.547 0.499 12.57 1 76 293 LEU A CA 1
ATOM 2235 C C . LEU A 1 293 ? 31.422 -0.386 13.461 1 76 293 LEU A C 1
ATOM 2237 O O . LEU A 1 293 ? 30.938 -0.973 14.43 1 76 293 LEU A O 1
ATOM 2241 N N . LYS A 1 294 ? 32.688 -0.437 13.055 1 77.62 294 LYS A N 1
ATOM 2242 C CA . LYS A 1 294 ? 33.625 -1.209 13.859 1 77.62 294 LYS A CA 1
ATOM 2243 C C . LYS A 1 294 ? 33.719 -0.642 15.273 1 77.62 294 LYS A C 1
ATOM 2245 O O . LYS A 1 294 ? 33.781 -1.395 16.25 1 77.62 294 LYS A O 1
ATOM 2250 N N . ARG A 1 295 ? 33.594 0.622 15.367 1 80.62 295 ARG A N 1
ATOM 2251 C CA . ARG A 1 295 ? 33.688 1.278 16.672 1 80.62 295 ARG A CA 1
ATOM 2252 C C . ARG A 1 295 ? 32.469 0.978 17.516 1 80.62 295 ARG A C 1
ATOM 2254 O O . ARG A 1 295 ? 32.562 0.829 18.734 1 80.62 295 ARG A O 1
ATOM 2261 N N . LEU A 1 296 ? 31.328 0.835 16.828 1 74.88 296 LEU A N 1
ATOM 2262 C CA . LEU A 1 296 ? 30.078 0.555 17.531 1 74.88 296 LEU A CA 1
ATOM 2263 C C . LEU A 1 296 ? 30.078 -0.862 18.094 1 74.88 296 LEU A C 1
ATOM 2265 O O . LEU A 1 296 ? 29.406 -1.133 19.094 1 74.88 296 LEU A O 1
ATOM 2269 N N . LEU A 1 297 ? 30.75 -1.741 17.391 1 76.38 297 LEU A N 1
ATOM 2270 C CA . LEU A 1 297 ? 30.75 -3.146 17.781 1 76.38 297 LEU A CA 1
ATOM 2271 C C . LEU A 1 297 ? 31.797 -3.406 18.875 1 76.38 297 LEU A C 1
ATOM 2273 O O . LEU A 1 297 ? 31.812 -4.48 19.484 1 76.38 297 LEU A O 1
ATOM 2277 N N . ASP A 1 298 ? 32.719 -2.447 19.016 1 70.81 298 ASP A N 1
ATOM 2278 C CA . ASP A 1 298 ? 33.719 -2.555 20.078 1 70.81 298 ASP A CA 1
ATOM 2279 C C . ASP A 1 298 ? 33.125 -2.094 21.406 1 70.81 298 ASP A C 1
ATOM 2281 O O . ASP A 1 298 ? 33.469 -2.666 22.453 1 70.81 298 ASP A O 1
ATOM 2285 N N . MET B 1 1 ? 27.219 16.953 -37.531 1 23.45 1 MET B N 1
ATOM 2286 C CA . MET B 1 1 ? 27.109 15.5 -37.375 1 23.45 1 MET B CA 1
ATOM 2287 C C . MET B 1 1 ? 26.078 15.156 -36.281 1 23.45 1 MET B C 1
ATOM 2289 O O . MET B 1 1 ? 26.188 15.625 -35.156 1 23.45 1 MET B O 1
ATOM 2293 N N . SER B 1 2 ? 24.703 14.594 -36.562 1 22.69 2 SER B N 1
ATOM 2294 C CA . SER B 1 2 ? 23.328 14.719 -36.062 1 22.69 2 SER B CA 1
ATOM 2295 C C . SER B 1 2 ? 23.062 13.766 -34.906 1 22.69 2 SER B C 1
ATOM 2297 O O . SER B 1 2 ? 23.078 12.547 -35.094 1 22.69 2 SER B O 1
ATOM 2299 N N . LEU B 1 3 ? 23.672 13.75 -33.719 1 23.08 3 LEU B N 1
ATOM 2300 C CA . LEU B 1 3 ? 23.656 12.836 -32.594 1 23.08 3 LEU B CA 1
ATOM 2301 C C . LEU B 1 3 ? 22.234 12.508 -32.156 1 23.08 3 LEU B C 1
ATOM 2303 O O . LEU B 1 3 ? 21.672 13.156 -31.281 1 23.08 3 LEU B O 1
ATOM 2307 N N . HIS B 1 4 ? 21.109 12.281 -33.031 1 23.75 4 HIS B N 1
ATOM 2308 C CA . HIS B 1 4 ? 19.703 11.922 -33.062 1 23.75 4 HIS B CA 1
ATOM 2309 C C . HIS B 1 4 ? 19.469 10.539 -32.469 1 23.75 4 HIS B C 1
ATOM 2311 O O . HIS B 1 4 ? 18.375 9.984 -32.562 1 23.75 4 HIS B O 1
ATOM 2317 N N . GLU B 1 5 ? 20.453 9.672 -32.156 1 25.77 5 GLU B N 1
ATOM 2318 C CA . GLU B 1 5 ? 20.344 8.219 -32.25 1 25.77 5 GLU B CA 1
ATOM 2319 C C . GLU B 1 5 ? 19.234 7.703 -31.328 1 25.77 5 GLU B C 1
ATOM 2321 O O . GLU B 1 5 ? 18.844 8.375 -30.375 1 25.77 5 GLU B O 1
ATOM 2326 N N . THR B 1 6 ? 18.578 6.418 -31.5 1 25.39 6 THR B N 1
ATOM 2327 C CA . THR B 1 6 ? 17.641 5.316 -31.312 1 25.39 6 THR B CA 1
ATOM 2328 C C . THR B 1 6 ? 17.625 4.855 -29.859 1 25.39 6 THR B C 1
ATOM 2330 O O . THR B 1 6 ? 18.297 3.875 -29.516 1 25.39 6 THR B O 1
ATOM 2333 N N . PHE B 1 7 ? 18.203 5.457 -28.953 1 28.86 7 PHE B N 1
ATOM 2334 C CA . PHE B 1 7 ? 18.234 4.793 -27.656 1 28.86 7 PHE B CA 1
ATOM 2335 C C . PHE B 1 7 ? 16.844 4.336 -27.234 1 28.86 7 PHE B C 1
ATOM 2337 O O . PHE B 1 7 ? 15.906 5.141 -27.188 1 28.86 7 PHE B O 1
ATOM 2344 N N . GLY B 1 8 ? 16.281 3.059 -27.484 1 31.08 8 GLY B N 1
ATOM 2345 C CA . GLY B 1 8 ? 15.102 2.217 -27.328 1 31.08 8 GLY B CA 1
ATOM 2346 C C . GLY B 1 8 ? 14.359 2.467 -26.031 1 31.08 8 GLY B C 1
ATOM 2347 O O . GLY B 1 8 ? 14.93 2.994 -25.078 1 31.08 8 GLY B O 1
ATOM 2348 N N . GLN B 1 9 ? 12.922 2.574 -25.938 1 34.47 9 GLN B N 1
ATOM 2349 C CA . GLN B 1 9 ? 11.883 3.078 -25.047 1 34.47 9 GLN B CA 1
ATOM 2350 C C . GLN B 1 9 ? 11.859 2.303 -23.734 1 34.47 9 GLN B C 1
ATOM 2352 O O . GLN B 1 9 ? 11.328 1.194 -23.672 1 34.47 9 GLN B O 1
ATOM 2357 N N . PRO B 1 10 ? 12.812 2.336 -23.016 1 37.56 10 PRO B N 1
ATOM 2358 C CA . PRO B 1 10 ? 12.953 1.49 -21.828 1 37.56 10 PRO B CA 1
ATOM 2359 C C . PRO B 1 10 ? 11.75 1.593 -20.891 1 37.56 10 PRO B C 1
ATOM 2361 O O . PRO B 1 10 ? 11.609 0.782 -19.984 1 37.56 10 PRO B O 1
ATOM 2364 N N . LEU B 1 11 ? 11.133 2.785 -20.875 1 40.31 11 LEU B N 1
ATOM 2365 C CA . LEU B 1 11 ? 10.102 2.969 -19.875 1 40.31 11 LEU B CA 1
ATOM 2366 C C . LEU B 1 11 ? 8.75 2.48 -20.375 1 40.31 11 LEU B C 1
ATOM 2368 O O . LEU B 1 11 ? 8.305 2.883 -21.453 1 40.31 11 LEU B O 1
ATOM 2372 N N . LEU B 1 12 ? 8.289 1.392 -20.078 1 38.75 12 LEU B N 1
ATOM 2373 C CA . LEU B 1 12 ? 6.91 1.025 -20.375 1 38.75 12 LEU B CA 1
ATOM 2374 C C . LEU B 1 12 ? 5.934 1.865 -19.562 1 38.75 12 LEU B C 1
ATOM 2376 O O . LEU B 1 12 ? 5.918 1.792 -18.328 1 38.75 12 LEU B O 1
ATOM 2380 N N . THR B 1 13 ? 5.613 3.045 -20.156 1 41.47 13 THR B N 1
ATOM 2381 C CA . THR B 1 13 ? 4.605 3.895 -19.531 1 41.47 13 THR B CA 1
ATOM 2382 C C . THR B 1 13 ? 3.207 3.525 -20.031 1 41.47 13 THR B C 1
ATOM 2384 O O . THR B 1 13 ? 3.029 3.135 -21.172 1 41.47 13 THR B O 1
ATOM 2387 N N . PHE B 1 14 ? 2.354 3.205 -19.219 1 38.38 14 PHE B N 1
ATOM 2388 C CA . PHE B 1 14 ? 0.975 2.967 -19.625 1 38.38 14 PHE B CA 1
ATOM 2389 C C . PHE B 1 14 ? 0.205 4.281 -19.719 1 38.38 14 PHE B C 1
ATOM 2391 O O . PHE B 1 14 ? 0.054 4.992 -18.719 1 38.38 14 PHE B O 1
ATOM 2398 N N . PRO B 1 15 ? -0.004 4.797 -20.812 1 38.97 15 PRO B N 1
ATOM 2399 C CA . PRO B 1 15 ? -0.675 6.082 -21.031 1 38.97 15 PRO B CA 1
ATOM 2400 C C . PRO B 1 15 ? -2.025 6.172 -20.328 1 38.97 15 PRO B C 1
ATOM 2402 O O . PRO B 1 15 ? -2.441 7.262 -19.922 1 38.97 15 PRO B O 1
ATOM 2405 N N . ASP B 1 16 ? -2.932 5.223 -20.562 1 35.81 16 ASP B N 1
ATOM 2406 C CA . ASP B 1 16 ? -4.32 5.41 -20.156 1 35.81 16 ASP B CA 1
ATOM 2407 C C . ASP B 1 16 ? -4.441 5.477 -18.641 1 35.81 16 ASP B C 1
ATOM 2409 O O . ASP B 1 16 ? -5.508 5.219 -18.078 1 35.81 16 ASP B O 1
ATOM 2413 N N . ALA B 1 17 ? -3.52 5.68 -18.016 1 39.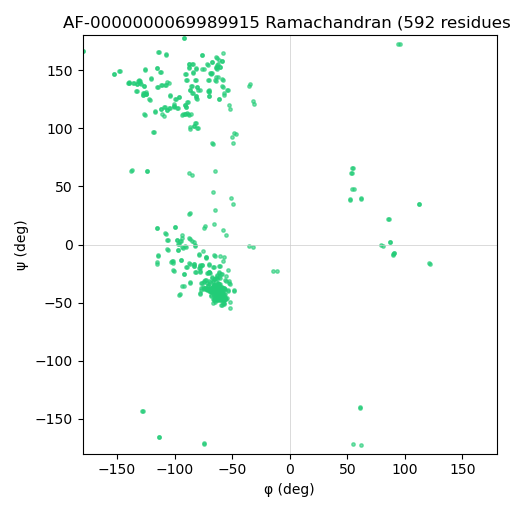06 17 ALA B N 1
ATOM 2414 C CA . ALA B 1 17 ? -3.416 5.824 -16.578 1 39.06 17 ALA B CA 1
ATOM 2415 C C . ALA B 1 17 ? -4.305 6.961 -16.062 1 39.06 17 ALA B C 1
ATOM 2417 O O . ALA B 1 17 ? -4.441 7.16 -14.859 1 39.06 17 ALA B O 1
ATOM 2418 N N . GLU B 1 18 ? -4.738 7.73 -16.859 1 39.56 18 GLU B N 1
ATOM 2419 C CA . GLU B 1 18 ? -5.547 8.875 -16.453 1 39.56 18 GLU B CA 1
ATOM 2420 C C . GLU B 1 18 ? -6.883 8.422 -15.867 1 39.56 18 GLU B C 1
ATOM 2422 O O . GLU B 1 18 ? -7.547 9.18 -15.156 1 39.56 18 GLU B O 1
ATOM 2427 N N . LYS B 1 19 ? -7.449 7.359 -16.406 1 37.91 19 LYS B N 1
ATOM 2428 C CA . LYS B 1 19 ? -8.82 7.141 -15.953 1 37.91 19 LYS B CA 1
ATOM 2429 C C . LYS B 1 19 ? -8.867 6.227 -14.734 1 37.91 19 LYS B C 1
ATOM 2431 O O . LYS B 1 19 ? -9.93 6.004 -14.156 1 37.91 19 LYS B O 1
ATOM 2436 N N . SER B 1 20 ? -8.016 5.262 -14.672 1 37.03 20 SER B N 1
ATOM 2437 C CA . SER B 1 20 ? -8.203 4.34 -13.555 1 37.03 20 SER B CA 1
ATOM 2438 C C . SER B 1 20 ? -7.5 4.84 -12.297 1 37.03 20 SER B C 1
ATOM 2440 O O . SER B 1 20 ? -6.391 5.367 -12.367 1 37.03 20 SER B O 1
ATOM 2442 N N . PRO B 1 21 ? -8.242 5.195 -11.32 1 37.84 21 PRO B N 1
ATOM 2443 C CA . PRO B 1 21 ? -7.637 5.57 -10.039 1 37.84 21 PRO B CA 1
ATOM 2444 C C . PRO B 1 21 ? -6.355 4.801 -9.742 1 37.84 21 PRO B C 1
ATOM 2446 O O . PRO B 1 21 ? -5.961 4.668 -8.586 1 37.84 21 PRO B O 1
ATOM 2449 N N . LEU B 1 22 ? -6.043 3.947 -10.594 1 38.66 22 LEU B N 1
ATOM 2450 C CA . LEU B 1 22 ? -4.797 3.314 -10.18 1 38.66 22 LEU B CA 1
ATOM 2451 C C . LEU B 1 22 ? -3.73 4.363 -9.875 1 38.66 22 LEU B C 1
ATOM 2453 O O . LEU B 1 22 ? -3.609 5.359 -10.594 1 38.66 22 LEU B O 1
ATOM 2457 N N . SER B 1 23 ? -3.334 4.352 -8.594 1 42.62 23 SER B N 1
ATOM 2458 C CA . SER B 1 23 ? -2.252 5.188 -8.078 1 42.62 23 SER B CA 1
ATOM 2459 C C . SER B 1 23 ? -1.198 5.445 -9.148 1 42.62 23 SER B C 1
ATOM 2461 O O . SER B 1 23 ? -1.062 4.668 -10.094 1 42.62 23 SER B O 1
ATOM 2463 N N . ILE B 1 24 ? -0.91 6.676 -9.516 1 42.09 24 ILE B N 1
ATOM 2464 C CA . ILE B 1 24 ? 0.323 7.078 -10.18 1 42.09 24 ILE B CA 1
ATOM 2465 C C . ILE B 1 24 ? 1.337 5.941 -10.133 1 42.09 24 ILE B C 1
ATOM 2467 O O . ILE B 1 24 ? 2.297 5.922 -10.906 1 42.09 24 ILE B O 1
ATOM 2471 N N . ARG B 1 25 ? 1.121 5.066 -9.148 1 42.66 25 ARG B N 1
ATOM 2472 C CA . ARG B 1 25 ? 2.084 3.986 -8.961 1 42.66 25 ARG B CA 1
ATOM 2473 C C . ARG B 1 25 ? 2.195 3.131 -10.219 1 42.66 25 ARG B C 1
ATOM 2475 O O . ARG B 1 25 ? 3.283 2.662 -10.562 1 42.66 25 ARG B O 1
ATOM 2482 N N . ALA B 1 26 ? 1.05 2.732 -10.797 1 44.53 26 ALA B N 1
ATOM 2483 C CA . ALA B 1 26 ? 1.02 1.602 -11.727 1 44.53 26 ALA B CA 1
ATOM 2484 C C . ALA B 1 26 ? 1.606 1.986 -13.078 1 44.53 26 ALA B C 1
ATOM 2486 O O . ALA B 1 26 ? 1.303 1.356 -14.094 1 44.53 26 ALA B O 1
ATOM 2487 N N . LYS B 1 27 ? 2.293 3.043 -13.25 1 52.62 27 LYS B N 1
ATOM 2488 C CA . LYS B 1 27 ? 2.475 3.217 -14.688 1 52.62 27 LYS B CA 1
ATOM 2489 C C . LYS B 1 27 ? 3.879 2.805 -15.117 1 52.62 27 LYS B C 1
ATOM 2491 O O . LYS B 1 27 ? 4.125 2.562 -16.297 1 52.62 27 LYS B O 1
ATOM 2496 N N . ALA B 1 28 ? 4.762 2.672 -14.172 1 62.16 28 ALA B N 1
ATOM 2497 C CA . ALA B 1 28 ? 6.004 2.572 -14.938 1 62.16 28 ALA B CA 1
ATOM 2498 C C . ALA B 1 28 ? 6.77 1.306 -14.57 1 62.16 28 ALA B C 1
ATOM 2500 O O . ALA B 1 28 ? 6.883 0.956 -13.391 1 62.16 28 ALA B O 1
ATOM 2501 N N . LEU B 1 29 ? 6.848 0.359 -15.523 1 69.94 29 LEU B N 1
ATOM 2502 C CA . LEU B 1 29 ? 7.859 -0.686 -15.43 1 69.94 29 LEU B CA 1
ATOM 2503 C C . LEU B 1 29 ? 9.086 -0.331 -16.266 1 69.94 29 LEU B C 1
ATOM 2505 O O . LEU B 1 29 ? 8.961 0.151 -17.391 1 69.94 29 LEU B O 1
ATOM 2509 N N . VAL B 1 30 ? 10.211 -0.385 -15.562 1 74.12 30 VAL B N 1
ATOM 2510 C CA . VAL B 1 30 ? 11.492 -0.145 -16.203 1 74.12 30 VAL B CA 1
ATOM 2511 C C . VAL B 1 30 ? 12.297 -1.443 -16.266 1 74.12 30 VAL B C 1
ATOM 2513 O O . VAL B 1 30 ? 12.289 -2.225 -15.312 1 74.12 30 VAL B O 1
ATOM 2516 N N . PHE B 1 31 ? 12.945 -1.666 -17.484 1 81.69 31 PHE B N 1
ATOM 2517 C CA . PHE B 1 31 ? 13.734 -2.879 -17.656 1 81.69 31 PHE B CA 1
ATOM 2518 C C . PHE B 1 31 ? 15.164 -2.541 -18.062 1 81.69 31 PHE B C 1
ATOM 2520 O O . PHE B 1 31 ? 15.641 -2.961 -19.109 1 81.69 31 PHE B O 1
ATOM 2527 N N . VAL B 1 32 ? 15.898 -1.83 -17.141 1 84.06 32 VAL B N 1
ATOM 2528 C CA . VAL B 1 32 ? 17.266 -1.399 -17.422 1 84.06 32 VAL B CA 1
ATOM 2529 C C . VAL B 1 32 ? 18.25 -2.41 -16.859 1 84.06 32 VAL B C 1
ATOM 2531 O O . VAL B 1 32 ? 19.219 -2.789 -17.516 1 84.06 32 VAL B O 1
ATOM 2534 N N . ASP B 1 33 ? 17.969 -2.832 -15.711 1 89.88 33 ASP B N 1
ATOM 2535 C CA . ASP B 1 33 ? 18.812 -3.832 -15.062 1 89.88 33 ASP B CA 1
ATOM 2536 C C . ASP B 1 33 ? 18.797 -5.152 -15.828 1 89.88 33 ASP B C 1
ATOM 2538 O O . ASP B 1 33 ? 17.766 -5.543 -16.375 1 89.88 33 ASP B O 1
ATOM 2542 N N . PRO B 1 34 ? 19.906 -5.816 -15.852 1 92.31 34 PRO B N 1
ATOM 2543 C CA . PRO B 1 34 ? 19.938 -7.109 -16.547 1 92.31 34 PRO B CA 1
ATOM 2544 C C . PRO B 1 34 ? 18.859 -8.07 -16.062 1 92.31 34 PRO B C 1
ATOM 2546 O O . PRO B 1 34 ? 18.266 -8.789 -16.859 1 92.31 34 PRO B O 1
ATOM 2549 N N . ARG B 1 35 ? 18.641 -8.062 -14.812 1 93.12 35 ARG B N 1
ATOM 2550 C CA . ARG B 1 35 ? 17.625 -8.961 -14.266 1 93.12 35 ARG B CA 1
ATOM 2551 C C . ARG B 1 35 ? 16.234 -8.578 -14.766 1 93.12 35 ARG B C 1
ATOM 2553 O O . ARG B 1 35 ? 15.422 -9.445 -15.07 1 93.12 35 ARG B O 1
ATOM 2560 N N . SER B 1 36 ? 15.992 -7.336 -14.82 1 91.38 36 SER B N 1
ATOM 2561 C CA . SER B 1 36 ? 14.688 -6.902 -15.305 1 91.38 36 SER B CA 1
ATOM 2562 C C . SER B 1 36 ? 14.57 -7.09 -16.812 1 91.38 36 SER B C 1
ATOM 2564 O O . SER B 1 36 ? 13.484 -7.363 -17.328 1 91.38 36 SER B O 1
ATOM 2566 N N . ARG B 1 37 ? 15.633 -7.004 -17.547 1 91.5 37 ARG B N 1
ATOM 2567 C CA . ARG B 1 37 ? 15.617 -7.285 -18.969 1 91.5 37 ARG B CA 1
ATOM 2568 C C . ARG B 1 37 ? 15.273 -8.75 -19.234 1 91.5 37 ARG B C 1
ATOM 2570 O O . ARG B 1 37 ? 14.5 -9.055 -20.141 1 91.5 37 ARG B O 1
ATOM 2577 N N . GLN B 1 38 ? 15.883 -9.562 -18.453 1 94.5 38 GLN B N 1
ATOM 2578 C CA . GLN B 1 38 ? 15.562 -10.984 -18.562 1 94.5 38 GLN B CA 1
ATOM 2579 C C . GLN B 1 38 ? 14.078 -11.227 -18.297 1 94.5 38 GLN B C 1
ATOM 2581 O O . GLN B 1 38 ? 13.438 -12.023 -18.984 1 94.5 38 GLN B O 1
ATOM 2586 N N . LEU B 1 39 ? 13.57 -10.594 -17.297 1 93.88 39 LEU B N 1
ATOM 2587 C CA . LEU B 1 39 ? 12.156 -10.695 -16.969 1 93.88 39 LEU B CA 1
ATOM 2588 C C . LEU B 1 39 ? 11.289 -10.25 -18.141 1 93.88 39 LEU B C 1
ATOM 2590 O O . LEU B 1 39 ? 10.281 -10.883 -18.453 1 93.88 39 LEU B O 1
ATOM 2594 N N . ARG B 1 40 ? 11.68 -9.195 -18.75 1 90.56 40 ARG B N 1
ATOM 2595 C CA . ARG B 1 40 ? 10.953 -8.703 -19.922 1 90.56 40 ARG B CA 1
ATOM 2596 C C . ARG B 1 40 ? 10.93 -9.742 -21.031 1 90.56 40 ARG B C 1
ATOM 2598 O O . ARG B 1 40 ? 9.891 -9.969 -21.656 1 90.56 40 ARG B O 1
ATOM 2605 N N . GLU B 1 41 ? 12.016 -10.328 -21.25 1 93.31 41 GLU B N 1
ATOM 2606 C CA . GLU B 1 41 ? 12.102 -11.359 -22.281 1 93.31 41 GLU B CA 1
ATOM 2607 C C . GLU B 1 41 ? 11.18 -12.531 -21.953 1 93.31 41 GLU B C 1
ATOM 2609 O O . GLU B 1 41 ? 10.469 -13.031 -22.828 1 93.31 41 GLU B O 1
ATOM 2614 N N . GLU B 1 42 ? 11.211 -12.891 -20.75 1 94.94 42 GLU B N 1
ATOM 2615 C CA . GLU B 1 42 ? 10.344 -13.984 -20.312 1 94.94 42 GLU B CA 1
ATOM 2616 C C . GLU B 1 42 ? 8.867 -13.625 -20.484 1 94.94 42 GLU B C 1
ATOM 2618 O O . GLU B 1 42 ? 8.078 -14.445 -20.953 1 94.94 42 GLU B O 1
ATOM 2623 N N . LEU B 1 43 ? 8.562 -12.461 -20.125 1 92.75 43 LEU B N 1
ATOM 2624 C CA . LEU B 1 43 ? 7.207 -11.953 -20.266 1 92.75 43 LEU B CA 1
ATOM 2625 C C . LEU B 1 43 ? 6.762 -11.977 -21.719 1 92.75 43 LEU B C 1
ATOM 2627 O O . LEU B 1 43 ? 5.652 -12.422 -22.031 1 92.75 43 LEU B O 1
ATOM 2631 N N . GLU B 1 44 ? 7.594 -11.555 -22.578 1 91.25 44 GLU B N 1
ATOM 2632 C CA . GLU B 1 44 ? 7.273 -11.461 -24 1 91.25 44 GLU B CA 1
ATOM 2633 C C . GLU B 1 44 ? 7.082 -12.852 -24.609 1 91.25 44 GLU B C 1
ATOM 2635 O O . GLU B 1 44 ? 6.32 -13.016 -25.562 1 91.25 44 GLU B O 1
ATOM 2640 N N . GLN B 1 45 ? 7.723 -13.781 -24.062 1 93.56 45 GLN B N 1
ATOM 2641 C CA . GLN B 1 45 ? 7.574 -15.156 -24.516 1 93.56 45 GLN B CA 1
ATOM 2642 C C . GLN B 1 45 ? 6.266 -15.766 -24.016 1 93.56 45 GLN B C 1
ATOM 2644 O O . GLN B 1 45 ? 5.625 -16.531 -24.734 1 93.56 45 GLN B O 1
ATOM 2649 N N . LEU B 1 46 ? 5.895 -15.359 -22.891 1 94.25 46 LEU B N 1
ATOM 2650 C CA . LEU B 1 46 ? 4.734 -15.961 -22.234 1 94.25 46 LEU B CA 1
ATOM 2651 C C . LEU B 1 46 ? 3.445 -15.273 -22.688 1 94.25 46 LEU B C 1
ATOM 2653 O O . LEU B 1 46 ? 2.393 -15.914 -22.75 1 94.25 46 LEU B O 1
ATOM 2657 N N . ALA B 1 47 ? 3.496 -14.047 -22.969 1 93.25 47 ALA B N 1
ATOM 2658 C CA . ALA B 1 47 ? 2.326 -13.188 -23.172 1 93.25 47 ALA B CA 1
ATOM 2659 C C . ALA B 1 47 ? 1.449 -13.719 -24.297 1 93.25 47 ALA B C 1
ATOM 2661 O O . ALA B 1 47 ? 0.225 -13.789 -24.156 1 93.25 47 ALA B O 1
ATOM 2662 N N . PRO B 1 48 ? 2 -14.172 -25.344 1 93.19 48 PRO B N 1
ATOM 2663 C CA . PRO B 1 48 ? 1.154 -14.617 -26.453 1 93.19 48 PRO B CA 1
ATOM 2664 C C . PRO B 1 48 ? 0.568 -16.016 -26.219 1 93.19 48 PRO B C 1
ATOM 2666 O O . PRO B 1 48 ? -0.327 -16.438 -26.953 1 93.19 48 PRO B O 1
ATOM 2669 N N . LYS B 1 49 ? 1.053 -16.594 -25.203 1 92.62 49 LYS B N 1
ATOM 2670 C CA . LYS B 1 49 ? 0.557 -17.938 -24.922 1 92.62 49 LYS B CA 1
ATOM 2671 C C . LYS B 1 49 ? -0.747 -17.891 -24.141 1 92.62 49 LYS B C 1
ATOM 2673 O O . LYS B 1 49 ? -1.022 -16.906 -23.438 1 92.62 49 LYS B O 1
ATOM 2678 N N . ALA B 1 50 ? -1.592 -18.828 -24.344 1 88.19 50 ALA B N 1
ATOM 2679 C CA . ALA B 1 50 ? -2.881 -18.859 -23.656 1 88.19 50 ALA B CA 1
ATOM 2680 C C . ALA B 1 50 ? -2.77 -19.578 -22.312 1 88.19 50 ALA B C 1
ATOM 2682 O O . ALA B 1 50 ? -3.781 -19.953 -21.719 1 88.19 50 ALA B O 1
ATOM 2683 N N . LEU B 1 51 ? -1.616 -19.578 -21.734 1 94.31 51 LEU B N 1
ATOM 2684 C CA . LEU B 1 51 ? -1.374 -20.25 -20.453 1 94.31 51 LEU B CA 1
ATOM 2685 C C . LEU B 1 51 ? -1.628 -19.297 -19.297 1 94.31 51 LEU B C 1
ATOM 2687 O O . LEU B 1 51 ? -1.474 -18.078 -19.438 1 94.31 51 LEU B O 1
ATOM 2691 N N . PRO B 1 52 ? -2.111 -19.844 -18.188 1 96.88 52 PRO B N 1
ATOM 2692 C CA . PRO B 1 52 ? -2.104 -19.016 -16.984 1 96.88 52 PRO B CA 1
ATOM 2693 C C . PRO B 1 52 ? -0.699 -18.578 -16.578 1 96.88 52 PRO B C 1
ATOM 2695 O O . PRO B 1 52 ? 0.285 -19.219 -16.953 1 96.88 52 PRO B O 1
ATOM 2698 N N . VAL B 1 53 ? -0.651 -17.438 -15.898 1 97.38 53 VAL B N 1
ATOM 2699 C CA . VAL B 1 53 ? 0.645 -16.938 -15.453 1 97.38 53 VAL B CA 1
ATOM 2700 C C . VAL B 1 53 ? 0.599 -16.641 -13.953 1 97.38 53 VAL B C 1
ATOM 2702 O O . VAL B 1 53 ? -0.329 -15.992 -13.477 1 97.38 53 VAL B O 1
ATOM 2705 N N . LEU B 1 54 ? 1.527 -17.156 -13.227 1 98.19 54 LEU B N 1
ATOM 2706 C CA . LEU B 1 54 ? 1.72 -16.844 -11.812 1 98.19 54 LEU B CA 1
ATOM 2707 C C . LEU B 1 54 ? 2.91 -15.914 -11.617 1 98.19 54 LEU B C 1
ATOM 2709 O O . LEU B 1 54 ? 4.043 -16.266 -11.969 1 98.19 54 LEU B O 1
ATOM 2713 N N . ILE B 1 55 ? 2.623 -14.734 -11.094 1 97.44 55 ILE B N 1
ATOM 2714 C CA . ILE B 1 55 ? 3.662 -13.75 -10.805 1 97.44 55 ILE B CA 1
ATOM 2715 C C . ILE B 1 55 ? 3.99 -13.773 -9.312 1 97.44 55 ILE B C 1
ATOM 2717 O O . ILE B 1 55 ? 3.121 -13.523 -8.477 1 97.44 55 ILE B O 1
ATOM 2721 N N . ARG B 1 56 ? 5.184 -14.078 -9.023 1 97 56 ARG B N 1
ATOM 2722 C CA . ARG B 1 56 ? 5.645 -14.023 -7.645 1 97 56 ARG B CA 1
ATOM 2723 C C . ARG B 1 56 ? 6.59 -12.844 -7.43 1 97 56 ARG B C 1
ATOM 2725 O O . ARG B 1 56 ? 7.441 -12.562 -8.273 1 97 56 ARG B O 1
ATOM 2732 N N . GLY B 1 57 ? 6.41 -12.156 -6.324 1 95.19 57 GLY B N 1
ATOM 2733 C CA . GLY B 1 57 ? 7.254 -11.031 -5.957 1 95.19 57 GLY B CA 1
ATOM 2734 C C . GLY B 1 57 ? 6.863 -10.398 -4.637 1 95.19 57 GLY B C 1
ATOM 2735 O O . GLY B 1 57 ? 5.754 -10.609 -4.145 1 95.19 57 GLY B O 1
ATOM 2736 N N . GLU B 1 58 ? 7.773 -9.562 -4.141 1 92.06 58 GLU B N 1
ATOM 2737 C CA . GLU B 1 58 ? 7.52 -8.898 -2.869 1 92.06 58 GLU B CA 1
ATOM 2738 C C . GLU B 1 58 ? 6.445 -7.82 -3.012 1 92.06 58 GLU B C 1
ATOM 2740 O O . GLU B 1 58 ? 6.211 -7.312 -4.109 1 92.06 58 GLU B O 1
ATOM 2745 N N . THR B 1 59 ? 5.809 -7.551 -1.895 1 89.25 59 THR B N 1
ATOM 2746 C CA . THR B 1 59 ? 4.809 -6.492 -1.874 1 89.25 59 THR B CA 1
ATOM 2747 C C . THR B 1 59 ? 5.422 -5.156 -2.285 1 89.25 59 THR B C 1
ATOM 2749 O O . THR B 1 59 ? 6.531 -4.82 -1.859 1 89.25 59 THR B O 1
ATOM 2752 N N . GLY B 1 60 ? 4.684 -4.449 -3.133 1 89.88 60 GLY B N 1
ATOM 2753 C CA . GLY B 1 60 ? 5.121 -3.125 -3.543 1 89.88 60 GLY B CA 1
ATOM 2754 C C . GLY B 1 60 ? 6.055 -3.146 -4.738 1 89.88 60 GLY B C 1
ATOM 2755 O O . GLY B 1 60 ? 6.508 -2.096 -5.195 1 89.88 60 GLY B O 1
ATOM 2756 N N . SER B 1 61 ? 6.352 -4.305 -5.324 1 92.5 61 SER B N 1
ATOM 2757 C CA . SER B 1 61 ? 7.328 -4.418 -6.398 1 92.5 61 SER B CA 1
ATOM 2758 C C . SER B 1 61 ? 6.711 -4.062 -7.746 1 92.5 61 SER B C 1
ATOM 2760 O O . SER B 1 61 ? 7.43 -3.787 -8.711 1 92.5 61 SER B O 1
ATOM 2762 N N . GLY B 1 62 ? 5.367 -4.176 -7.891 1 91.12 62 GLY B N 1
ATOM 2763 C CA . GLY B 1 62 ? 4.719 -3.803 -9.133 1 91.12 62 GLY B CA 1
ATOM 2764 C C . GLY B 1 62 ? 4.129 -4.988 -9.875 1 91.12 62 GLY B C 1
ATOM 2765 O O . GLY B 1 62 ? 4.109 -5.008 -11.109 1 91.12 62 GLY B O 1
ATOM 2766 N N . LYS B 1 63 ? 3.639 -5.922 -9.195 1 94.5 63 LYS B N 1
ATOM 2767 C CA . LYS B 1 63 ? 3.119 -7.152 -9.789 1 94.5 63 LYS B CA 1
ATOM 2768 C C . LYS B 1 63 ? 1.936 -6.863 -10.711 1 94.5 63 LYS B C 1
ATOM 2770 O O . LYS B 1 63 ? 1.816 -7.453 -11.789 1 94.5 63 LYS B O 1
ATOM 2775 N N . GLU B 1 64 ? 1.112 -5.961 -10.336 1 91.94 64 GLU B N 1
ATOM 2776 C CA . GLU B 1 64 ? -0.047 -5.648 -11.164 1 91.94 64 GLU B CA 1
ATOM 2777 C C . GLU B 1 64 ? 0.377 -5.031 -12.5 1 91.94 64 GLU B C 1
ATOM 2779 O O . GLU B 1 64 ? -0.215 -5.324 -13.539 1 91.94 64 GLU B O 1
ATOM 2784 N N . LEU B 1 65 ? 1.361 -4.207 -12.461 1 89.06 65 LEU B N 1
ATOM 2785 C CA . LEU B 1 65 ? 1.857 -3.598 -13.695 1 89.06 65 LEU B CA 1
ATOM 2786 C C . LEU B 1 65 ? 2.381 -4.66 -14.648 1 89.06 65 LEU B C 1
ATOM 2788 O O . LEU B 1 65 ? 2.166 -4.57 -15.859 1 89.06 65 LEU B O 1
ATOM 2792 N N . LEU B 1 66 ? 3.043 -5.566 -14.078 1 92.5 66 LEU B N 1
ATOM 2793 C CA . LEU B 1 66 ? 3.525 -6.676 -14.891 1 92.5 66 LEU B CA 1
ATOM 2794 C C . LEU B 1 66 ? 2.363 -7.438 -15.516 1 92.5 66 LEU B C 1
ATOM 2796 O O . LEU B 1 66 ? 2.406 -7.785 -16.703 1 92.5 66 LEU B O 1
ATOM 2800 N N . ALA B 1 67 ? 1.336 -7.648 -14.766 1 94.81 67 ALA B N 1
ATOM 2801 C CA . ALA B 1 67 ? 0.148 -8.352 -15.242 1 94.81 67 ALA B CA 1
ATOM 2802 C C . ALA B 1 67 ? -0.521 -7.586 -16.375 1 94.81 67 ALA B C 1
ATOM 2804 O O . ALA B 1 67 ? -0.934 -8.18 -17.375 1 94.81 67 ALA B O 1
ATOM 2805 N N . ARG B 1 68 ? -0.608 -6.371 -16.234 1 92.19 68 ARG B N 1
ATOM 2806 C CA . ARG B 1 68 ? -1.194 -5.527 -17.266 1 92.19 68 ARG B CA 1
ATOM 2807 C C . ARG B 1 68 ? -0.381 -5.602 -18.562 1 92.19 68 ARG B C 1
ATOM 2809 O O . ARG B 1 68 ? -0.943 -5.598 -19.656 1 92.19 68 ARG B O 1
ATOM 2816 N N . HIS B 1 69 ? 0.915 -5.66 -18.391 1 89.88 69 HIS B N 1
ATOM 2817 C CA . HIS B 1 69 ? 1.777 -5.785 -19.562 1 89.88 69 HIS B CA 1
ATOM 2818 C C . HIS B 1 69 ? 1.536 -7.109 -20.281 1 89.88 69 HIS B C 1
ATOM 2820 O O . HIS B 1 69 ? 1.482 -7.148 -21.516 1 89.88 69 HIS B O 1
ATOM 2826 N N . ILE B 1 70 ? 1.354 -8.117 -19.547 1 93.69 70 ILE B N 1
ATOM 2827 C CA . ILE B 1 70 ? 1.065 -9.422 -20.125 1 93.69 70 ILE B CA 1
ATOM 2828 C C . ILE B 1 70 ? -0.226 -9.359 -20.938 1 93.69 70 ILE B C 1
ATOM 2830 O O . ILE B 1 70 ? -0.283 -9.852 -22.062 1 93.69 70 ILE B O 1
ATOM 2834 N N . HIS B 1 71 ? -1.225 -8.742 -20.391 1 94.81 71 HIS B N 1
ATOM 2835 C CA . HIS B 1 71 ? -2.506 -8.609 -21.062 1 94.81 71 HIS B CA 1
ATOM 2836 C C . HIS B 1 71 ? -2.357 -7.824 -22.359 1 94.81 71 HIS B C 1
ATOM 2838 O O . HIS B 1 71 ? -2.854 -8.25 -23.406 1 94.81 71 HIS B O 1
ATOM 2844 N N . ARG B 1 72 ? -1.644 -6.789 -22.312 1 90.44 72 ARG B N 1
ATOM 2845 C CA . ARG B 1 72 ? -1.468 -5.918 -23.469 1 90.44 72 ARG B CA 1
ATOM 2846 C C . ARG B 1 72 ? -0.692 -6.625 -24.578 1 90.44 72 ARG B C 1
ATOM 2848 O O . ARG B 1 72 ? -0.949 -6.402 -25.766 1 90.44 72 ARG B O 1
ATOM 2855 N N . ALA B 1 73 ? 0.248 -7.387 -24.141 1 90.56 73 ALA B N 1
ATOM 2856 C CA . ALA B 1 73 ? 1.104 -8.086 -25.094 1 90.56 73 ALA B CA 1
ATOM 2857 C C . ALA B 1 73 ? 0.439 -9.367 -25.594 1 90.56 73 ALA B C 1
ATOM 2859 O O . ALA B 1 73 ? 1.018 -10.102 -26.406 1 90.56 73 ALA B O 1
ATOM 2860 N N . SER B 1 74 ? -0.732 -9.625 -25.094 1 93.25 74 SER B N 1
ATOM 2861 C CA . SER B 1 74 ? -1.469 -10.805 -25.531 1 93.25 74 SER B CA 1
ATOM 2862 C C . SER B 1 74 ? -2.4 -10.477 -26.703 1 93.25 74 SER B C 1
ATOM 2864 O O . SER B 1 74 ? -2.502 -9.312 -27.109 1 93.25 74 SER B O 1
ATOM 2866 N N . ASP B 1 75 ? -3.072 -11.5 -27.203 1 90.88 75 ASP B N 1
ATOM 2867 C CA . ASP B 1 75 ? -4.004 -11.312 -28.312 1 90.88 75 ASP B CA 1
ATOM 2868 C C . ASP B 1 75 ? -5.441 -11.234 -27.812 1 90.88 75 ASP B C 1
ATOM 2870 O O . ASP B 1 75 ? -6.387 -11.32 -28.594 1 90.88 75 ASP B O 1
ATOM 2874 N N . ARG B 1 76 ? -5.512 -11.047 -26.562 1 93.25 76 ARG B N 1
ATOM 2875 C CA . ARG B 1 76 ? -6.863 -11.039 -26.016 1 93.25 76 ARG B CA 1
ATOM 2876 C C . ARG B 1 76 ? -7.508 -9.664 -26.141 1 93.25 76 ARG B C 1
ATOM 2878 O O . ARG B 1 76 ? -6.938 -8.664 -25.703 1 93.25 76 ARG B O 1
ATOM 2885 N N . GLY B 1 77 ? -8.68 -9.664 -26.656 1 91.69 77 GLY B N 1
ATOM 2886 C CA . GLY B 1 77 ? -9.383 -8.414 -26.922 1 91.69 77 GLY B CA 1
ATOM 2887 C C . GLY B 1 77 ? -10.305 -7.996 -25.797 1 91.69 77 GLY B C 1
ATOM 2888 O O . GLY B 1 77 ? -10.781 -6.859 -25.766 1 91.69 77 GLY B O 1
ATOM 2889 N N . GLY B 1 78 ? -10.539 -8.938 -24.906 1 94 78 GLY B N 1
ATOM 2890 C CA . GLY B 1 78 ? -11.43 -8.633 -23.797 1 94 78 GLY B CA 1
ATOM 2891 C C . GLY B 1 78 ? -10.805 -7.738 -22.75 1 94 78 GLY B C 1
ATOM 2892 O O . GLY B 1 78 ? -9.688 -7.246 -22.938 1 94 78 GLY B O 1
ATOM 2893 N N . LEU B 1 79 ? -11.469 -7.578 -21.688 1 95.38 79 LEU B N 1
ATOM 2894 C CA . LEU B 1 79 ? -11.078 -6.625 -20.656 1 95.38 79 LEU B CA 1
ATOM 2895 C C . LEU B 1 79 ? -10.047 -7.242 -19.719 1 95.38 79 LEU B C 1
ATOM 2897 O O . LEU B 1 79 ? -9.961 -8.469 -19.594 1 95.38 79 LEU B O 1
ATOM 2901 N N . PHE B 1 80 ? -9.281 -6.336 -19.125 1 94.56 80 PHE B N 1
ATOM 2902 C CA . PHE B 1 80 ? -8.461 -6.68 -17.984 1 94.56 80 PHE B CA 1
ATOM 2903 C C . PHE B 1 80 ? -9.203 -6.398 -16.672 1 94.56 80 PHE B C 1
ATOM 2905 O O . PHE B 1 80 ? -9.461 -5.242 -16.344 1 94.56 80 PHE B O 1
ATOM 2912 N N . VAL B 1 81 ? -9.539 -7.445 -15.977 1 95.06 81 VAL B N 1
ATOM 2913 C CA . VAL B 1 81 ? -10.281 -7.305 -14.727 1 95.06 81 VAL B CA 1
ATOM 2914 C C . VAL B 1 81 ? -9.367 -7.617 -13.539 1 95.06 81 VAL B C 1
ATOM 2916 O O . VAL B 1 81 ? -8.844 -8.727 -13.43 1 95.06 81 VAL B O 1
ATOM 2919 N N . SER B 1 82 ? -9.164 -6.621 -12.664 1 93.88 82 SER B N 1
ATOM 2920 C CA . SER B 1 82 ? -8.266 -6.754 -11.523 1 93.88 82 SER B CA 1
ATOM 2921 C C . SER B 1 82 ? -9.047 -6.945 -10.227 1 93.88 82 SER B C 1
ATOM 2923 O O . SER B 1 82 ? -9.945 -6.156 -9.914 1 93.88 82 SER B O 1
ATOM 2925 N N . VAL B 1 83 ? -8.664 -7.992 -9.516 1 90.75 83 VAL B N 1
ATOM 2926 C CA . VAL B 1 83 ? -9.344 -8.305 -8.266 1 90.75 83 VAL B CA 1
ATOM 2927 C C . VAL B 1 83 ? -8.32 -8.586 -7.172 1 90.75 83 VAL B C 1
ATOM 2929 O O . VAL B 1 83 ? -7.355 -9.32 -7.387 1 90.75 83 VAL B O 1
ATOM 2932 N N . ASN B 1 84 ? -8.5 -7.988 -6.039 1 88.12 84 ASN B N 1
ATOM 2933 C CA . ASN B 1 84 ? -7.727 -8.352 -4.855 1 88.12 84 ASN B CA 1
ATOM 2934 C C . ASN B 1 84 ? -8.43 -9.43 -4.035 1 88.12 84 ASN B C 1
ATOM 2936 O O . ASN B 1 84 ? -9.492 -9.18 -3.451 1 88.12 84 ASN B O 1
ATOM 2940 N N . CYS B 1 85 ? -7.77 -10.516 -3.881 1 90.81 85 CYS B N 1
ATOM 2941 C CA . CYS B 1 85 ? -8.398 -11.672 -3.26 1 90.81 85 CYS B CA 1
ATOM 2942 C C . CYS B 1 85 ? -8.594 -11.453 -1.766 1 90.81 85 CYS B C 1
ATOM 2944 O O . CYS B 1 85 ? -9.469 -12.078 -1.15 1 90.81 85 CYS B O 1
ATOM 2946 N N . GLY B 1 86 ? -7.797 -10.617 -1.229 1 81.38 86 GLY B N 1
ATOM 2947 C CA . GLY B 1 86 ? -7.941 -10.305 0.183 1 81.38 86 GLY B CA 1
ATOM 2948 C C . GLY B 1 86 ? -9.195 -9.508 0.49 1 81.38 86 GLY B C 1
ATOM 2949 O O . GLY B 1 86 ? -9.625 -9.438 1.642 1 81.38 86 GLY B O 1
ATOM 2950 N N . ALA B 1 87 ? -9.75 -8.922 -0.483 1 75.38 87 ALA B N 1
ATOM 2951 C CA . ALA B 1 87 ? -10.922 -8.062 -0.291 1 75.38 87 ALA B CA 1
ATOM 2952 C C . ALA B 1 87 ? -12.211 -8.836 -0.549 1 75.38 87 ALA B C 1
ATOM 2954 O O . ALA B 1 87 ? -13.312 -8.305 -0.36 1 75.38 87 ALA B O 1
ATOM 2955 N N . ILE B 1 88 ? -12.07 -10.016 -0.858 1 78.94 88 ILE B N 1
ATOM 2956 C CA . ILE B 1 88 ? -13.234 -10.82 -1.217 1 78.94 88 ILE B CA 1
ATOM 2957 C C . ILE B 1 88 ? -13.93 -11.305 0.049 1 78.94 88 ILE B C 1
ATOM 2959 O O . ILE B 1 88 ? -13.281 -11.805 0.974 1 78.94 88 ILE B O 1
ATOM 2963 N N . SER B 1 89 ? -15.195 -11.031 0.072 1 75.56 89 SER B N 1
ATOM 2964 C CA . SER B 1 89 ? -15.984 -11.57 1.173 1 75.56 89 SER B CA 1
ATOM 2965 C C . SER B 1 89 ? -16.156 -13.078 1.051 1 75.56 89 SER B C 1
ATOM 2967 O O . SER B 1 89 ? -16.531 -13.586 -0.008 1 75.56 89 SER B O 1
ATOM 2969 N N . PRO B 1 90 ? -15.898 -13.727 2.166 1 75.38 90 PRO B N 1
ATOM 2970 C CA . PRO B 1 90 ? -16.094 -15.18 2.076 1 75.38 90 PRO B CA 1
ATOM 2971 C C . PRO B 1 90 ? -17.547 -15.555 1.791 1 75.38 90 PRO B C 1
ATOM 2973 O O . PRO B 1 90 ? -17.812 -16.531 1.081 1 75.38 90 PRO B O 1
ATOM 2976 N N . THR B 1 91 ? -18.406 -14.719 2.258 1 77.56 91 THR B N 1
ATOM 2977 C CA . THR B 1 91 ? -19.828 -15.008 2.129 1 77.56 91 THR B CA 1
ATOM 2978 C C . THR B 1 91 ? -20.297 -14.797 0.693 1 77.56 91 THR B C 1
ATOM 2980 O O . THR B 1 91 ? -21.109 -15.562 0.181 1 77.56 91 THR B O 1
ATOM 2983 N N . TYR B 1 92 ? -19.641 -13.836 0.031 1 80.31 92 TYR B N 1
ATOM 2984 C CA . TYR B 1 92 ? -20.156 -13.477 -1.282 1 80.31 92 TYR B CA 1
ATOM 2985 C C . TYR B 1 92 ? -19.156 -13.812 -2.379 1 80.31 92 TYR B C 1
ATOM 2987 O O . TYR B 1 92 ? -19.297 -13.359 -3.518 1 80.31 92 TYR B O 1
ATOM 2995 N N . ALA B 1 93 ? -18.234 -14.562 -2.037 1 85.88 93 ALA B N 1
ATOM 2996 C CA . ALA B 1 93 ? -17.156 -14.859 -2.959 1 85.88 93 ALA B CA 1
ATOM 2997 C C . ALA B 1 93 ? -17.672 -15.492 -4.246 1 85.88 93 ALA B C 1
ATOM 2999 O O . ALA B 1 93 ? -17.266 -15.117 -5.344 1 85.88 93 ALA B O 1
ATOM 3000 N N . ASP B 1 94 ? -18.672 -16.328 -4.152 1 86.75 94 ASP B N 1
ATOM 3001 C CA . ASP B 1 94 ? -19.234 -17.016 -5.316 1 86.75 94 ASP B CA 1
ATOM 3002 C C . ASP B 1 94 ? -19.906 -16.016 -6.262 1 86.75 94 ASP B C 1
ATOM 3004 O O . ASP B 1 94 ? -19.656 -16.031 -7.469 1 86.75 94 ASP B O 1
ATOM 3008 N N . ALA B 1 95 ? -20.641 -15.234 -5.668 1 85.56 95 ALA B N 1
ATOM 3009 C CA . ALA B 1 95 ? -21.375 -14.25 -6.457 1 85.56 95 ALA B CA 1
ATOM 3010 C C . ALA B 1 95 ? -20.422 -13.258 -7.117 1 85.56 95 ALA B C 1
ATOM 3012 O O . ALA B 1 95 ? -20.656 -12.82 -8.25 1 85.56 95 ALA B O 1
ATOM 3013 N N . GLU B 1 96 ? -19.391 -12.961 -6.434 1 87.69 96 GLU B N 1
ATOM 3014 C CA . GLU B 1 96 ? -18.422 -12.016 -6.977 1 87.69 96 GLU B CA 1
ATOM 3015 C C . GLU B 1 96 ? -17.625 -12.641 -8.117 1 87.69 96 GLU B C 1
ATOM 3017 O O . GLU B 1 96 ? -17.391 -11.992 -9.141 1 87.69 96 GLU B O 1
ATOM 3022 N N . LEU B 1 97 ? -17.328 -13.859 -7.93 1 88.94 97 LEU B N 1
ATOM 3023 C CA . LEU B 1 97 ? -16.5 -14.547 -8.914 1 88.94 97 LEU B CA 1
ATOM 3024 C C . LEU B 1 97 ? -17.312 -14.953 -10.133 1 88.94 97 LEU B C 1
ATOM 3026 O O . LEU B 1 97 ? -16.891 -14.734 -11.273 1 88.94 97 LEU B O 1
ATOM 3030 N N . PHE B 1 98 ? -18.547 -15.477 -9.891 1 90.19 98 PHE B N 1
ATOM 3031 C CA . PHE B 1 98 ? -19.25 -16.172 -10.953 1 90.19 98 PHE B CA 1
ATOM 3032 C C . PHE B 1 98 ? -20.516 -15.43 -11.344 1 90.19 98 PHE B C 1
ATOM 3034 O O . PHE B 1 98 ? -21.109 -15.695 -12.398 1 90.19 98 PHE B O 1
ATOM 3041 N N . GLY B 1 99 ? -20.906 -14.555 -10.484 1 87.75 99 GLY B N 1
ATOM 3042 C CA . GLY B 1 99 ? -22.125 -13.805 -10.766 1 87.75 99 GLY B CA 1
ATOM 3043 C C . GLY B 1 99 ? -23.344 -14.406 -10.117 1 87.75 99 GLY B C 1
ATOM 3044 O O . GLY B 1 99 ? -23.266 -15.422 -9.422 1 87.75 99 GLY B O 1
ATOM 3045 N N . HIS B 1 100 ? -24.406 -13.594 -10.281 1 87.38 100 HIS B N 1
ATOM 3046 C CA . HIS B 1 100 ? -25.672 -14.07 -9.75 1 87.38 100 HIS B CA 1
ATOM 3047 C C . HIS B 1 100 ? -26.781 -13.945 -10.797 1 87.38 100 HIS B C 1
ATOM 3049 O O . HIS B 1 100 ? -26.781 -13.023 -11.609 1 87.38 100 HIS B O 1
ATOM 3055 N N . ALA B 1 101 ? -27.594 -14.93 -10.781 1 85 101 ALA B N 1
ATOM 3056 C CA . ALA B 1 101 ? -28.75 -14.938 -11.672 1 85 101 ALA B CA 1
ATOM 3057 C C . ALA B 1 101 ? -29.891 -14.102 -11.102 1 85 101 ALA B C 1
ATOM 3059 O O . ALA B 1 101 ? -29.969 -13.883 -9.891 1 85 101 ALA B O 1
ATOM 3060 N N . ALA B 1 102 ? -30.656 -13.57 -12.055 1 77.06 102 ALA B N 1
ATOM 3061 C CA . ALA B 1 102 ? -31.844 -12.82 -11.625 1 77.06 102 ALA B CA 1
ATOM 3062 C C . ALA B 1 102 ? -32.719 -13.664 -10.695 1 77.06 102 ALA B C 1
ATOM 3064 O O . ALA B 1 102 ? -32.906 -14.859 -10.945 1 77.06 102 ALA B O 1
ATOM 3065 N N . GLY B 1 103 ? -33.125 -12.992 -9.539 1 66.25 103 GLY B N 1
ATOM 3066 C CA . GLY B 1 103 ? -34.062 -13.664 -8.641 1 66.25 103 GLY B CA 1
ATOM 3067 C C . GLY B 1 103 ? -33.344 -14.5 -7.582 1 66.25 103 GLY B C 1
ATOM 3068 O O . GLY B 1 103 ? -34 -15.18 -6.785 1 66.25 103 GLY B O 1
ATOM 3069 N N . ALA B 1 104 ? -32.062 -14.695 -7.613 1 58.66 104 ALA B N 1
ATOM 3070 C CA . ALA B 1 104 ? -31.312 -15.562 -6.695 1 58.66 104 ALA B CA 1
ATOM 3071 C C . ALA B 1 104 ? -31.469 -15.094 -5.254 1 58.66 104 ALA B C 1
ATOM 3073 O O . ALA B 1 104 ? -31.562 -15.906 -4.332 1 58.66 104 ALA B O 1
ATOM 3074 N N . HIS B 1 105 ? -31.312 -13.805 -4.992 1 59.09 105 HIS B N 1
ATOM 3075 C CA . HIS B 1 105 ? -31.594 -13.258 -3.67 1 59.09 105 HIS B CA 1
ATOM 3076 C C . HIS B 1 105 ? -32.875 -12.445 -3.674 1 59.09 105 HIS B C 1
ATOM 3078 O O . HIS B 1 105 ? -33.25 -11.828 -4.684 1 59.09 105 HIS B O 1
ATOM 3084 N N . SER B 1 106 ? -33.656 -12.602 -2.578 1 51.66 106 SER B N 1
ATOM 3085 C CA . SER B 1 106 ? -34.906 -11.836 -2.41 1 51.66 106 SER B CA 1
ATOM 3086 C C . SER B 1 106 ? -34.656 -10.359 -2.689 1 51.66 106 SER B C 1
ATOM 3088 O O . SER B 1 106 ? -33.906 -9.695 -1.973 1 51.66 106 SER B O 1
ATOM 3090 N N . GLY B 1 107 ? -34.969 -9.93 -4.047 1 52.53 107 GLY B N 1
ATOM 3091 C CA . GLY B 1 107 ? -35.031 -8.508 -4.359 1 52.53 107 GLY B CA 1
ATOM 3092 C C . GLY B 1 107 ? -34.031 -8.109 -5.441 1 52.53 107 GLY B C 1
ATOM 3093 O O . GLY B 1 107 ? -33.969 -6.941 -5.824 1 52.53 107 GLY B O 1
ATOM 3094 N N . SER B 1 108 ? -33.062 -9.031 -5.676 1 57.25 108 SER B N 1
ATOM 3095 C CA . SER B 1 108 ? -32.156 -8.531 -6.711 1 57.25 108 SER B CA 1
ATOM 3096 C C . SER B 1 108 ? -32.75 -8.742 -8.102 1 57.25 108 SER B C 1
ATOM 3098 O O . SER B 1 108 ? -32.906 -9.875 -8.547 1 57.25 108 SER B O 1
ATOM 3100 N N . ALA B 1 109 ? -33.281 -7.773 -8.633 1 59.62 109 ALA B N 1
ATOM 3101 C CA . ALA B 1 109 ? -33.969 -7.77 -9.93 1 59.62 109 ALA B CA 1
ATOM 3102 C C . ALA B 1 109 ? -32.969 -7.879 -11.078 1 59.62 109 ALA B C 1
ATOM 3104 O O . ALA B 1 109 ? -33.312 -8.289 -12.18 1 59.62 109 ALA B O 1
ATOM 3105 N N . SER B 1 110 ? -31.688 -7.738 -10.766 1 71.25 110 SER B N 1
ATOM 3106 C CA . SER B 1 110 ? -30.812 -7.695 -11.93 1 71.25 110 SER B CA 1
ATOM 3107 C C . SER B 1 110 ? -29.688 -8.719 -11.82 1 71.25 110 SER B C 1
ATOM 3109 O O . SER B 1 110 ? -29.281 -9.078 -10.711 1 71.25 110 SER B O 1
ATOM 3111 N N . SER B 1 111 ? -29.469 -9.398 -12.977 1 75.88 111 SER B N 1
ATOM 3112 C CA . SER B 1 111 ? -28.344 -10.328 -13.102 1 75.88 111 SER B CA 1
ATOM 3113 C C . SER B 1 111 ? -27.016 -9.578 -13.133 1 75.88 111 SER B C 1
ATOM 3115 O O . SER B 1 111 ? -26.953 -8.438 -13.578 1 75.88 111 SER B O 1
ATOM 3117 N N . ARG B 1 112 ? -26.031 -10.227 -12.438 1 84.25 112 ARG B N 1
ATOM 3118 C CA . ARG B 1 112 ? -24.688 -9.672 -12.477 1 84.25 112 ARG B CA 1
ATOM 3119 C C . ARG B 1 112 ? -23.672 -10.703 -12.961 1 84.25 112 ARG B C 1
ATOM 3121 O O . ARG B 1 112 ? -23.75 -11.875 -12.586 1 84.25 112 ARG B O 1
ATOM 3128 N N . ALA B 1 113 ? -22.797 -10.523 -13.898 1 82.06 113 ALA B N 1
ATOM 3129 C CA . ALA B 1 113 ? -21.891 -11.43 -14.609 1 82.06 113 ALA B CA 1
ATOM 3130 C C . ALA B 1 113 ? -20.75 -11.875 -13.703 1 82.06 113 ALA B C 1
ATOM 3132 O O . ALA B 1 113 ? -20.125 -12.914 -13.938 1 82.06 113 ALA B O 1
ATOM 3133 N N . GLY B 1 114 ? -20.453 -11.398 -12.594 1 88.69 114 GLY B N 1
ATOM 3134 C CA . GLY B 1 114 ? -19.281 -11.68 -11.781 1 88.69 114 GLY B CA 1
ATOM 3135 C C . GLY B 1 114 ? -17.969 -11.305 -12.469 1 88.69 114 GLY B C 1
ATOM 3136 O O . GLY B 1 114 ? -17.984 -10.789 -13.586 1 88.69 114 GLY B O 1
ATOM 3137 N N . TRP B 1 115 ? -16.875 -11.633 -11.938 1 90.44 115 TRP B N 1
ATOM 3138 C CA . TRP B 1 115 ? -15.57 -11.281 -12.484 1 90.44 115 TRP B CA 1
ATOM 3139 C C . TRP B 1 115 ? -15.266 -12.109 -13.727 1 90.44 115 TRP B C 1
ATOM 3141 O O . TRP B 1 115 ? -14.703 -11.602 -14.695 1 90.44 115 TRP B O 1
ATOM 3151 N N . PHE B 1 116 ? -15.656 -13.367 -13.734 1 92.06 116 PHE B N 1
ATOM 3152 C CA . PHE B 1 116 ? -15.438 -14.219 -14.898 1 92.06 116 PHE B CA 1
ATOM 3153 C C . PHE B 1 116 ? -16.203 -13.695 -16.109 1 92.06 116 PHE B C 1
ATOM 3155 O O . PHE B 1 116 ? -15.664 -13.648 -17.219 1 92.06 116 PHE B O 1
ATOM 3162 N N . GLY B 1 117 ? -17.406 -13.344 -15.797 1 90.5 117 GLY B N 1
ATOM 3163 C CA . GLY B 1 117 ? -18.203 -12.773 -16.875 1 90.5 117 GLY B CA 1
ATOM 3164 C C . GLY B 1 117 ? -17.641 -11.477 -17.406 1 90.5 117 GLY B C 1
ATOM 3165 O O . GLY B 1 117 ? -17.562 -11.273 -18.625 1 90.5 117 GLY B O 1
ATOM 3166 N N . SER B 1 118 ? -17.203 -10.68 -16.531 1 92.38 118 SER B N 1
ATOM 3167 C CA . SER B 1 118 ? -16.641 -9.383 -16.906 1 92.38 118 SER B CA 1
ATOM 3168 C C . SER B 1 118 ? -15.336 -9.555 -17.688 1 92.38 118 SER B C 1
ATOM 3170 O O . SER B 1 118 ? -15.016 -8.742 -18.547 1 92.38 118 SER B O 1
ATOM 3172 N N . ALA B 1 119 ? -14.602 -10.578 -17.375 1 95 119 ALA B N 1
ATOM 3173 C CA . ALA B 1 119 ? -13.289 -10.789 -17.969 1 95 119 ALA B CA 1
ATOM 3174 C C . ALA B 1 119 ? -13.383 -11.695 -19.188 1 95 119 ALA B C 1
ATOM 3176 O O . ALA B 1 119 ? -12.367 -12.117 -19.75 1 95 119 ALA B O 1
ATOM 3177 N N . ASN B 1 120 ? -14.586 -11.984 -19.578 1 94.5 120 ASN B N 1
ATOM 3178 C CA . ASN B 1 120 ? -14.758 -12.891 -20.719 1 94.5 120 ASN B CA 1
ATOM 3179 C C . ASN B 1 120 ? -14.047 -12.359 -21.953 1 94.5 120 ASN B C 1
ATOM 3181 O O . ASN B 1 120 ? -14.211 -11.188 -22.312 1 94.5 120 ASN B O 1
ATOM 3185 N N . GLY B 1 121 ? -13.25 -13.266 -22.562 1 95.12 121 GLY B N 1
ATOM 3186 C CA . GLY B 1 121 ? -12.484 -12.883 -23.734 1 95.12 121 GLY B CA 1
ATOM 3187 C C . GLY B 1 121 ? -11.219 -12.117 -23.391 1 95.12 121 GLY B C 1
ATOM 3188 O O . GLY B 1 121 ? -10.438 -11.773 -24.281 1 95.12 121 GLY B O 1
ATOM 3189 N N . GLY B 1 122 ? -11.016 -11.906 -22.125 1 96.5 122 GLY B N 1
ATOM 3190 C CA . GLY B 1 122 ? -9.883 -11.109 -21.656 1 96.5 122 GLY B CA 1
ATOM 3191 C C . GLY B 1 122 ? -9.062 -11.812 -20.594 1 96.5 122 GLY B C 1
ATOM 3192 O O . GLY B 1 122 ? -8.75 -13 -20.719 1 96.5 122 GLY B O 1
ATOM 3193 N N . THR B 1 123 ? -8.609 -11 -19.672 1 96.5 123 THR B N 1
ATOM 3194 C CA . THR B 1 123 ? -7.711 -11.492 -18.625 1 96.5 123 THR B CA 1
ATOM 3195 C C . THR B 1 123 ? -8.266 -11.188 -17.234 1 96.5 123 THR B C 1
ATOM 3197 O O . THR B 1 123 ? -8.742 -10.078 -16.984 1 96.5 123 THR B O 1
ATOM 3200 N N . LEU B 1 124 ? -8.32 -12.148 -16.422 1 96.81 124 LEU B N 1
ATOM 3201 C CA . LEU B 1 124 ? -8.617 -11.977 -15 1 96.81 124 LEU B CA 1
ATOM 3202 C C . LEU B 1 124 ? -7.332 -11.961 -14.18 1 96.81 124 LEU B C 1
ATOM 3204 O O . LEU B 1 124 ? -6.578 -12.93 -14.172 1 96.81 124 LEU B O 1
ATOM 3208 N N . TYR B 1 125 ? -7.125 -10.836 -13.555 1 97.06 125 TYR B N 1
ATOM 3209 C CA . TYR B 1 125 ? -5.977 -10.695 -12.672 1 97.06 125 TYR B CA 1
ATOM 3210 C C . TYR B 1 125 ? -6.387 -10.859 -11.211 1 97.06 125 TYR B C 1
ATOM 3212 O O . TYR B 1 125 ? -7.223 -10.102 -10.711 1 97.06 125 TYR B O 1
ATOM 3220 N N . LEU B 1 126 ? -5.816 -11.812 -10.555 1 96.5 126 LEU B N 1
ATOM 3221 C CA . LEU B 1 126 ? -6.059 -12.047 -9.141 1 96.5 126 LEU B CA 1
ATOM 3222 C C . LEU B 1 126 ? -4.816 -11.711 -8.312 1 96.5 126 LEU B C 1
ATOM 3224 O O . LEU B 1 126 ? -3.816 -12.43 -8.375 1 96.5 126 LEU B O 1
ATOM 3228 N N . ASP B 1 127 ? -4.961 -10.672 -7.543 1 95.19 127 ASP B N 1
ATOM 3229 C CA . ASP B 1 127 ? -3.867 -10.266 -6.664 1 95.19 127 ASP B CA 1
ATOM 3230 C C . ASP B 1 127 ? -3.926 -11.023 -5.336 1 95.19 127 ASP B C 1
ATOM 3232 O O . ASP B 1 127 ? -5 -11.172 -4.746 1 95.19 127 ASP B O 1
ATOM 3236 N N . GLU B 1 128 ? -2.742 -11.469 -4.898 1 94 128 GLU B N 1
ATOM 3237 C CA . GLU B 1 128 ? -2.592 -12.227 -3.662 1 94 128 GLU B CA 1
ATOM 3238 C C . GLU B 1 128 ? -3.527 -13.438 -3.639 1 94 128 GLU B C 1
ATOM 3240 O O . GLU B 1 128 ? -4.34 -13.578 -2.725 1 94 128 GLU B O 1
ATOM 3245 N N . ILE B 1 129 ? -3.35 -14.32 -4.57 1 95.81 129 ILE B N 1
ATOM 3246 C CA . ILE B 1 129 ? -4.191 -15.484 -4.812 1 95.81 129 ILE B CA 1
ATOM 3247 C C . ILE B 1 129 ? -4.172 -16.391 -3.584 1 95.81 129 ILE B C 1
ATOM 3249 O O . ILE B 1 129 ? -5.109 -17.172 -3.365 1 95.81 129 ILE B O 1
ATOM 3253 N N . GLY B 1 130 ? -3.158 -16.344 -2.771 1 92.56 130 GLY B N 1
ATOM 3254 C CA . GLY B 1 130 ? -3.051 -17.141 -1.562 1 92.56 130 GLY B CA 1
ATOM 3255 C C . GLY B 1 130 ? -4.109 -16.797 -0.53 1 92.56 130 GLY B C 1
ATOM 3256 O O . GLY B 1 130 ? -4.332 -17.562 0.412 1 92.56 130 GLY B O 1
ATOM 3257 N N . ASP B 1 131 ? -4.805 -15.75 -0.769 1 89.56 131 ASP B N 1
ATOM 3258 C CA . ASP B 1 131 ? -5.793 -15.273 0.194 1 89.56 131 ASP B CA 1
ATOM 3259 C C . ASP B 1 131 ? -7.164 -15.891 -0.08 1 89.56 131 ASP B C 1
ATOM 3261 O O . ASP B 1 131 ? -8.117 -15.656 0.668 1 89.56 131 ASP B O 1
ATOM 3265 N N . LEU B 1 132 ? -7.266 -16.641 -1.042 1 91 132 LEU B N 1
ATOM 3266 C CA . LEU B 1 132 ? -8.539 -17.297 -1.337 1 91 132 LEU B CA 1
ATOM 3267 C C . LEU B 1 132 ? -8.766 -18.484 -0.416 1 91 132 LEU B C 1
ATOM 3269 O O . LEU B 1 132 ? -7.871 -19.328 -0.249 1 91 132 LEU B O 1
ATOM 3273 N N . PRO B 1 133 ? -9.961 -18.5 0.103 1 89.06 133 PRO B N 1
ATOM 3274 C CA . PRO B 1 133 ? -10.273 -19.719 0.857 1 89.06 133 PRO B CA 1
ATOM 3275 C C . PRO B 1 133 ? -10.266 -20.969 -0.013 1 89.06 133 PRO B C 1
ATOM 3277 O O . PRO B 1 133 ? -10.555 -20.906 -1.209 1 89.06 133 PRO B O 1
ATOM 3280 N N . LEU B 1 134 ? -10.016 -22.125 0.619 1 91.81 134 LEU B N 1
ATOM 3281 C CA . LEU B 1 134 ? -9.844 -23.375 -0.09 1 91.81 134 LEU B CA 1
ATOM 3282 C C . LEU B 1 134 ? -11.078 -23.719 -0.92 1 91.81 134 LEU B C 1
ATOM 3284 O O . LEU B 1 134 ? -10.961 -24.094 -2.088 1 91.81 134 LEU B O 1
ATOM 3288 N N . PRO B 1 135 ? -12.297 -23.516 -0.359 1 91.56 135 PRO B N 1
ATOM 3289 C CA . PRO B 1 135 ? -13.477 -23.828 -1.163 1 91.56 135 PRO B CA 1
ATOM 3290 C C . PRO B 1 135 ? -13.578 -23 -2.436 1 91.56 135 PRO B C 1
ATOM 3292 O O . PRO B 1 135 ? -14.023 -23.484 -3.473 1 91.56 135 PRO B O 1
ATOM 3295 N N . ILE B 1 136 ? -13.148 -21.797 -2.354 1 91.62 136 ILE B N 1
ATOM 3296 C CA . ILE B 1 136 ? -13.203 -20.906 -3.504 1 91.62 136 ILE B CA 1
ATOM 3297 C C . ILE B 1 136 ? -12.125 -21.297 -4.512 1 91.62 136 ILE B C 1
ATOM 3299 O O . ILE B 1 136 ? -12.328 -21.172 -5.723 1 91.62 136 ILE B O 1
ATOM 3303 N N . GLN B 1 137 ? -10.984 -21.703 -4.023 1 94.62 137 GLN B N 1
ATOM 3304 C CA . GLN B 1 137 ? -9.914 -22.172 -4.891 1 94.62 137 GLN B CA 1
ATOM 3305 C C . GLN B 1 137 ? -10.383 -23.312 -5.785 1 94.62 137 GLN B C 1
ATOM 3307 O O . GLN B 1 137 ? -10.078 -23.344 -6.98 1 94.62 137 GLN B O 1
ATOM 3312 N N . ILE B 1 138 ? -11.102 -24.188 -5.227 1 94.12 138 ILE B N 1
ATOM 3313 C CA . ILE B 1 138 ? -11.594 -25.359 -5.93 1 94.12 138 ILE B CA 1
ATOM 3314 C C . ILE B 1 138 ? -12.562 -24.938 -7.035 1 94.12 138 ILE B C 1
ATOM 3316 O O . ILE B 1 138 ? -12.453 -25.406 -8.172 1 94.12 138 ILE B O 1
ATOM 3320 N N . LYS B 1 139 ? -13.414 -24.094 -6.664 1 92.88 139 LYS B N 1
ATOM 3321 C CA . LYS B 1 139 ? -14.375 -23.609 -7.645 1 92.88 139 LYS B CA 1
ATOM 3322 C C . LYS B 1 139 ? -13.68 -22.844 -8.766 1 92.88 139 LYS B C 1
ATOM 3324 O O . LYS B 1 139 ? -14.055 -22.969 -9.938 1 92.88 139 LYS B O 1
ATOM 3329 N N . LEU B 1 140 ? -12.758 -22.031 -8.375 1 94.56 140 LEU B N 1
ATOM 3330 C CA . LEU B 1 140 ? -11.969 -21.297 -9.352 1 94.56 140 LEU B CA 1
ATOM 3331 C C . LEU B 1 140 ? -11.312 -22.25 -10.344 1 94.56 140 LEU B C 1
ATOM 3333 O O . LEU B 1 140 ? -11.391 -22.031 -11.555 1 94.56 140 LEU B O 1
ATOM 3337 N N . LEU B 1 141 ? -10.719 -23.297 -9.836 1 95.88 141 LEU B N 1
ATOM 3338 C CA . LEU B 1 141 ? -10.039 -24.266 -10.68 1 95.88 141 LEU B CA 1
ATOM 3339 C C . LEU B 1 141 ? -11.016 -24.922 -11.648 1 95.88 141 LEU B C 1
ATOM 3341 O O . LEU B 1 141 ? -10.719 -25.062 -12.836 1 95.88 141 LEU B O 1
ATOM 3345 N N . ALA B 1 142 ? -12.164 -25.25 -11.156 1 95.06 142 ALA B N 1
ATOM 3346 C CA . ALA B 1 142 ? -13.188 -25.891 -11.992 1 95.06 142 ALA B CA 1
ATOM 3347 C C . ALA B 1 142 ? -13.609 -24.969 -13.133 1 95.06 142 ALA B C 1
ATOM 3349 O O . ALA B 1 142 ? -13.719 -25.406 -14.281 1 95.06 142 ALA B O 1
ATOM 3350 N N . ALA B 1 143 ? -13.789 -23.766 -12.836 1 93.94 143 ALA B N 1
ATOM 3351 C CA . ALA B 1 143 ? -14.195 -22.781 -13.852 1 93.94 143 ALA B CA 1
ATOM 3352 C C . ALA B 1 143 ? -13.117 -22.641 -14.914 1 93.94 143 ALA B C 1
ATOM 3354 O O . ALA B 1 143 ? -13.422 -22.516 -16.109 1 93.94 143 ALA B O 1
ATOM 3355 N N . LEU B 1 144 ? -11.93 -22.672 -14.484 1 93.69 144 LEU B N 1
ATOM 3356 C CA . LEU B 1 144 ? -10.805 -22.469 -15.391 1 93.69 144 LEU B CA 1
ATOM 3357 C C . LEU B 1 144 ? -10.586 -23.703 -16.266 1 93.69 144 LEU B C 1
ATOM 3359 O O . LEU B 1 144 ? -10.273 -23.578 -17.453 1 93.69 144 LEU B O 1
ATOM 3363 N N . GLU B 1 145 ? -10.75 -24.828 -15.75 1 93.56 145 GLU B N 1
ATOM 3364 C CA . GLU B 1 145 ? -10.516 -26.062 -16.469 1 93.56 145 GLU B CA 1
ATOM 3365 C C . GLU B 1 145 ? -11.672 -26.375 -17.422 1 93.56 145 GLU B C 1
ATOM 3367 O O . GLU B 1 145 ? -11.445 -26.828 -18.547 1 93.56 145 GLU B O 1
ATOM 3372 N N . ASN B 1 146 ? -12.875 -26.094 -17.016 1 93.81 146 ASN B N 1
ATOM 3373 C CA . ASN B 1 146 ? -14.062 -26.438 -17.797 1 93.81 146 ASN B CA 1
ATOM 3374 C C . ASN B 1 146 ? -14.445 -25.328 -18.75 1 93.81 146 ASN B C 1
ATOM 3376 O O . ASN B 1 146 ? -15.234 -25.531 -19.672 1 93.81 146 ASN B O 1
ATOM 3380 N N . HIS B 1 147 ? -13.977 -24.188 -18.484 1 94.69 147 HIS B N 1
ATOM 3381 C CA . HIS B 1 147 ? -14.281 -23.016 -19.281 1 94.69 147 HIS B CA 1
ATOM 3382 C C . HIS B 1 147 ? -15.773 -22.703 -19.266 1 94.69 147 HIS B C 1
ATOM 3384 O O . HIS B 1 147 ? -16.375 -22.438 -20.297 1 94.69 147 HIS B O 1
ATOM 3390 N N . GLU B 1 148 ? -16.312 -22.906 -18.047 1 94.12 148 GLU B N 1
ATOM 3391 C CA . GLU B 1 148 ? -17.703 -22.578 -17.812 1 94.12 148 GLU B CA 1
ATOM 3392 C C . GLU B 1 148 ? -17.938 -22.109 -16.375 1 94.12 148 GLU B C 1
ATOM 3394 O O . GLU B 1 148 ? -17.188 -22.469 -15.477 1 94.12 148 GLU B O 1
ATOM 3399 N N . VAL B 1 149 ? -18.922 -21.25 -16.266 1 92.56 149 VAL B N 1
ATOM 3400 C CA . VAL B 1 149 ? -19.281 -20.766 -14.938 1 92.56 149 VAL B CA 1
ATOM 3401 C C . VAL B 1 149 ? -20.797 -20.875 -14.75 1 92.56 149 VAL B C 1
ATOM 3403 O O . VAL B 1 149 ? -21.562 -20.703 -15.703 1 92.56 149 VAL B O 1
ATOM 3406 N N . THR B 1 150 ? -21.188 -21.266 -13.562 1 90 150 THR B N 1
ATOM 3407 C CA . THR B 1 150 ? -22.594 -21.25 -13.18 1 90 150 THR B CA 1
ATOM 3408 C C . THR B 1 150 ? -22.859 -20.109 -12.195 1 90 150 THR B C 1
ATOM 3410 O O . THR B 1 150 ? -22.344 -20.109 -11.078 1 90 150 THR B O 1
ATOM 3413 N N . ARG B 1 151 ? -23.625 -19.25 -12.633 1 88.94 151 ARG B N 1
ATOM 3414 C CA . ARG B 1 151 ? -24 -18.141 -11.75 1 88.94 151 ARG B CA 1
ATOM 3415 C C . ARG B 1 151 ? -24.781 -18.656 -10.539 1 88.94 151 ARG B C 1
ATOM 3417 O O . ARG B 1 151 ? -25.469 -19.672 -10.625 1 88.94 151 ARG B O 1
ATOM 3424 N N . VAL B 1 152 ? -24.641 -17.891 -9.477 1 88.25 152 VAL B N 1
ATOM 3425 C CA . VAL B 1 152 ? -25.391 -18.281 -8.281 1 88.25 152 VAL B CA 1
ATOM 3426 C C . VAL B 1 152 ? -26.875 -18.25 -8.578 1 88.25 152 VAL B C 1
ATOM 3428 O O . VAL B 1 152 ? -27.406 -17.234 -9.039 1 88.25 152 VAL B O 1
ATOM 3431 N N . GLY B 1 153 ? -27.516 -19.281 -8.352 1 84.69 153 GLY B N 1
ATOM 3432 C CA . GLY B 1 153 ? -28.953 -19.359 -8.586 1 84.69 153 GLY B CA 1
ATOM 3433 C C . GLY B 1 153 ? -29.297 -19.844 -9.977 1 84.69 153 GLY B C 1
ATOM 3434 O O . GLY B 1 153 ? -30.469 -20.094 -10.281 1 84.69 153 GLY B O 1
ATOM 3435 N N . ALA B 1 154 ? -28.312 -19.969 -10.797 1 84.94 154 ALA B N 1
ATOM 3436 C CA . ALA B 1 154 ? -28.547 -20.453 -12.156 1 84.94 154 ALA B CA 1
ATOM 3437 C C . ALA B 1 154 ? -28.5 -21.969 -12.227 1 84.94 154 ALA B C 1
ATOM 3439 O O . ALA B 1 154 ? -27.844 -22.609 -11.406 1 84.94 154 ALA B O 1
ATOM 3440 N N . HIS B 1 155 ? -29.188 -22.453 -13.234 1 85 155 HIS B N 1
ATOM 3441 C CA . HIS B 1 155 ? -29.25 -23.906 -13.383 1 85 155 HIS B CA 1
ATOM 3442 C C . HIS B 1 155 ? -28.281 -24.391 -14.453 1 85 155 HIS B C 1
ATOM 3444 O O . HIS B 1 155 ? -27.922 -25.562 -14.477 1 85 155 HIS B O 1
ATOM 3450 N N . GLN B 1 156 ? -27.938 -23.516 -15.312 1 88.69 156 GLN B N 1
ATOM 3451 C CA . GLN B 1 156 ? -27.078 -23.938 -16.422 1 88.69 156 GLN B CA 1
ATOM 3452 C C . GLN B 1 156 ? -25.781 -23.141 -16.422 1 88.69 156 GLN B C 1
ATOM 3454 O O . GLN B 1 156 ? -25.781 -21.938 -16.156 1 88.69 156 GLN B O 1
ATOM 3459 N N . PRO B 1 157 ? -24.75 -23.891 -16.781 1 91.81 157 PRO B N 1
ATOM 3460 C CA . PRO B 1 157 ? -23.469 -23.188 -16.922 1 91.81 157 PRO B CA 1
ATOM 3461 C C . PRO B 1 157 ? -23.391 -22.344 -18.188 1 91.81 157 PRO B C 1
ATOM 3463 O O . PRO B 1 157 ? -24.109 -22.609 -19.156 1 91.81 157 PRO B O 1
ATOM 3466 N N . SER B 1 158 ? -22.656 -21.344 -18.125 1 91.62 158 SER B N 1
ATOM 3467 C CA . SER B 1 158 ? -22.359 -20.5 -19.281 1 91.62 158 SER B CA 1
ATOM 3468 C C . SER B 1 158 ? -20.875 -20.578 -19.641 1 91.62 158 SER B C 1
ATOM 3470 O O . SER B 1 158 ? -20.016 -20.578 -18.75 1 91.62 158 SER B O 1
ATOM 3472 N N . PRO B 1 159 ? -20.656 -20.703 -20.953 1 93.94 159 PRO B N 1
ATOM 3473 C CA . PRO B 1 159 ? -19.25 -20.734 -21.359 1 93.94 159 PRO B CA 1
ATOM 3474 C C . PRO B 1 159 ? -18.531 -19.422 -21.078 1 93.94 159 PRO B C 1
ATOM 3476 O O . PRO B 1 159 ? -19.125 -18.344 -21.219 1 93.94 159 PRO B O 1
ATOM 3479 N N . VAL B 1 160 ? -17.266 -19.562 -20.641 1 93.38 160 VAL B N 1
ATOM 3480 C CA . VAL B 1 160 ? -16.406 -18.391 -20.422 1 93.38 160 VAL B CA 1
ATOM 3481 C C . VAL B 1 160 ? -14.992 -18.688 -20.906 1 93.38 160 VAL B C 1
ATOM 3483 O O . VAL B 1 160 ? -14.5 -19.812 -20.734 1 93.38 160 VAL B O 1
ATOM 3486 N N . ASP B 1 161 ? -14.398 -17.703 -21.547 1 94.38 161 ASP B N 1
ATOM 3487 C CA . ASP B 1 161 ? -13 -17.781 -21.969 1 94.38 161 ASP B CA 1
ATOM 3488 C C . ASP B 1 161 ? -12.172 -16.688 -21.297 1 94.38 161 ASP B C 1
ATOM 3490 O O . ASP B 1 161 ? -12.102 -15.562 -21.781 1 94.38 161 ASP B O 1
ATOM 3494 N N . VAL B 1 162 ? -11.516 -17.094 -20.203 1 95.56 162 VAL B N 1
ATOM 3495 C CA . VAL B 1 162 ? -10.758 -16.141 -19.422 1 95.56 162 VAL B CA 1
ATOM 3496 C C . VAL B 1 162 ? -9.328 -16.641 -19.234 1 95.56 162 VAL B C 1
ATOM 3498 O O . VAL B 1 162 ? -9.109 -17.812 -18.922 1 95.56 162 VAL B O 1
ATOM 3501 N N . ARG B 1 163 ? -8.383 -15.82 -19.5 1 96.44 163 ARG B N 1
ATOM 3502 C CA . ARG B 1 163 ? -7.004 -16.109 -19.109 1 96.44 163 ARG B CA 1
ATOM 3503 C C . ARG B 1 163 ? -6.727 -15.641 -17.688 1 96.44 163 ARG B C 1
ATOM 3505 O O . ARG B 1 163 ? -7.055 -14.508 -17.328 1 96.44 163 ARG B O 1
ATOM 3512 N N . LEU B 1 164 ? -6.129 -16.438 -16.906 1 97.38 164 LEU B N 1
ATOM 3513 C CA . LEU B 1 164 ? -5.84 -16.094 -15.523 1 97.38 164 LEU B CA 1
ATOM 3514 C C . LEU B 1 164 ? -4.395 -15.633 -15.367 1 97.38 164 LEU B C 1
ATOM 3516 O O . LEU B 1 164 ? -3.469 -16.312 -15.82 1 97.38 164 LEU B O 1
ATOM 3520 N N . VAL B 1 165 ? -4.223 -14.469 -14.812 1 97.62 165 VAL B N 1
ATOM 3521 C CA . VAL B 1 165 ? -2.939 -14 -14.297 1 97.62 165 VAL B CA 1
ATOM 3522 C C . VAL B 1 165 ? -3.041 -13.773 -12.789 1 97.62 165 VAL B C 1
ATOM 3524 O O . VAL B 1 165 ? -3.818 -12.938 -12.328 1 97.62 165 VAL B O 1
ATOM 3527 N N . ALA B 1 166 ? -2.328 -14.531 -12.047 1 98.25 166 ALA B N 1
ATOM 3528 C CA . ALA B 1 166 ? -2.385 -14.453 -10.594 1 98.25 166 ALA B CA 1
ATOM 3529 C C . ALA B 1 166 ? -1.068 -13.938 -10.023 1 98.25 166 ALA B C 1
ATOM 3531 O O . ALA B 1 166 ? -0.007 -14.125 -10.617 1 98.25 166 ALA B O 1
ATOM 3532 N N . ALA B 1 167 ? -1.152 -13.234 -8.914 1 97.62 167 ALA B N 1
ATOM 3533 C CA . ALA B 1 167 ? 0.03 -12.734 -8.219 1 97.62 167 ALA B CA 1
ATOM 3534 C C . ALA B 1 167 ? 0.039 -13.18 -6.762 1 97.62 167 ALA B C 1
ATOM 3536 O O . ALA B 1 167 ? -1.018 -13.43 -6.176 1 97.62 167 ALA B O 1
ATOM 3537 N N . THR B 1 168 ? 1.227 -13.32 -6.234 1 96 168 THR B N 1
ATOM 3538 C CA . THR B 1 168 ? 1.389 -13.672 -4.828 1 96 168 THR B CA 1
ATOM 3539 C C . THR B 1 168 ? 2.717 -13.148 -4.289 1 96 168 THR B C 1
ATOM 3541 O O . THR B 1 168 ? 3.709 -13.086 -5.02 1 96 168 THR B O 1
ATOM 3544 N N . SER B 1 169 ? 2.688 -12.781 -3.002 1 92.56 169 SER B N 1
ATOM 3545 C CA . SER B 1 169 ? 3.912 -12.359 -2.33 1 92.56 169 SER B CA 1
ATOM 3546 C C . SER B 1 169 ? 4.535 -13.508 -1.545 1 92.56 169 SER B C 1
ATOM 3548 O O . SER B 1 169 ? 5.637 -13.375 -1.007 1 92.56 169 SER B O 1
ATOM 3550 N N . ILE B 1 170 ? 3.855 -14.648 -1.5 1 90 170 ILE B N 1
ATOM 3551 C CA . ILE B 1 170 ? 4.344 -15.766 -0.702 1 90 170 ILE B CA 1
ATOM 3552 C C . ILE B 1 170 ? 4.723 -16.922 -1.618 1 90 170 ILE B C 1
ATOM 3554 O O . ILE B 1 170 ? 4.395 -16.922 -2.807 1 90 170 ILE B O 1
ATOM 3558 N N . ASP B 1 171 ? 5.453 -17.859 -0.981 1 92.06 171 ASP B N 1
ATOM 3559 C CA . ASP B 1 171 ? 5.73 -19.109 -1.675 1 92.06 171 ASP B CA 1
ATOM 3560 C C . ASP B 1 171 ? 4.551 -20.078 -1.566 1 92.06 171 ASP B C 1
ATOM 3562 O O . ASP B 1 171 ? 4.379 -20.734 -0.546 1 92.06 171 ASP B O 1
ATOM 3566 N N . LEU B 1 172 ? 3.844 -20.188 -2.621 1 94.88 172 LEU B N 1
ATOM 3567 C CA . LEU B 1 172 ? 2.635 -21 -2.6 1 94.88 172 LEU B CA 1
ATOM 3568 C C . LEU B 1 172 ? 2.971 -22.469 -2.357 1 94.88 172 LEU B C 1
ATOM 3570 O O . LEU B 1 172 ? 2.143 -23.219 -1.841 1 94.88 172 LEU B O 1
ATOM 3574 N N . ALA B 1 173 ? 4.133 -22.828 -2.799 1 95 173 ALA B N 1
ATOM 3575 C CA . ALA B 1 173 ? 4.539 -24.203 -2.576 1 95 173 ALA B CA 1
ATOM 3576 C C . ALA B 1 173 ? 4.527 -24.547 -1.09 1 95 173 ALA B C 1
ATOM 3578 O O . ALA B 1 173 ? 4.145 -25.656 -0.704 1 95 173 ALA B O 1
ATOM 3579 N N . GLN B 1 174 ? 4.91 -23.625 -0.304 1 93 174 GLN B N 1
ATOM 3580 C CA . GLN B 1 174 ? 4.891 -23.828 1.141 1 93 174 GLN B CA 1
ATOM 3581 C C . GLN B 1 174 ? 3.463 -23.953 1.662 1 93 174 GLN B C 1
ATOM 3583 O O . GLN B 1 174 ? 3.184 -24.75 2.551 1 93 174 GLN B O 1
ATOM 3588 N N . ALA B 1 175 ? 2.625 -23.156 1.115 1 93.38 175 ALA B N 1
ATOM 3589 C CA . ALA B 1 175 ? 1.221 -23.219 1.518 1 93.38 175 ALA B CA 1
ATOM 3590 C C . ALA B 1 175 ? 0.584 -24.547 1.103 1 93.38 175 ALA B C 1
ATOM 3592 O O . ALA B 1 175 ? -0.235 -25.094 1.836 1 93.38 175 ALA B O 1
ATOM 3593 N N . VAL B 1 176 ? 0.956 -25 -0.04 1 95.69 176 VAL B N 1
ATOM 3594 C CA . VAL B 1 176 ? 0.48 -26.297 -0.515 1 95.69 176 VAL B CA 1
ATOM 3595 C C . VAL B 1 176 ? 0.944 -27.406 0.435 1 95.69 176 VAL B C 1
ATOM 3597 O O . VAL B 1 176 ? 0.162 -28.281 0.805 1 95.69 176 VAL B O 1
ATOM 3600 N N . ALA B 1 177 ? 2.154 -27.297 0.839 1 94.81 177 ALA B N 1
ATOM 3601 C CA . ALA B 1 177 ? 2.766 -28.312 1.684 1 94.81 177 ALA B CA 1
ATOM 3602 C C . ALA B 1 177 ? 2.016 -28.453 3.006 1 94.81 177 ALA B C 1
ATOM 3604 O O . ALA B 1 177 ? 1.949 -29.547 3.576 1 94.81 177 ALA B O 1
ATOM 3605 N N . VAL B 1 178 ? 1.418 -27.422 3.453 1 92 178 VAL B N 1
ATOM 3606 C CA . VAL B 1 178 ? 0.75 -27.484 4.75 1 92 178 VAL B CA 1
ATOM 3607 C C . VAL B 1 178 ? -0.763 -27.531 4.551 1 92 178 VAL B C 1
ATOM 3609 O O . VAL B 1 178 ? -1.528 -27.375 5.504 1 92 178 VAL B O 1
ATOM 3612 N N . GLY B 1 179 ? -1.219 -27.594 3.355 1 92.12 179 GLY B N 1
ATOM 3613 C CA . GLY B 1 179 ? -2.615 -27.859 3.047 1 92.12 179 GLY B CA 1
ATOM 3614 C C . GLY B 1 179 ? -3.473 -26.609 3.047 1 92.12 179 GLY B C 1
ATOM 3615 O O . GLY B 1 179 ? -4.695 -26.688 3.205 1 92.12 179 GLY B O 1
ATOM 3616 N N . LYS B 1 180 ? -2.912 -25.547 2.893 1 92.62 180 LYS B N 1
ATOM 3617 C CA . LYS B 1 180 ? -3.674 -24.312 2.961 1 92.62 180 LYS B CA 1
ATOM 3618 C C . LYS B 1 180 ? -3.867 -23.703 1.571 1 92.62 180 LYS B C 1
ATOM 3620 O O . LYS B 1 180 ? -4.547 -22.688 1.419 1 92.62 180 LYS B O 1
ATOM 3625 N N . PHE B 1 181 ? -3.258 -24.344 0.625 1 95.44 181 PHE B N 1
ATOM 3626 C CA . PHE B 1 181 ? -3.48 -24 -0.777 1 95.44 181 PHE B CA 1
ATOM 3627 C C . PHE B 1 181 ? -3.658 -25.266 -1.611 1 95.44 181 PHE B C 1
ATOM 3629 O O . PHE B 1 181 ? -2.953 -26.25 -1.404 1 95.44 181 PHE B O 1
ATOM 3636 N N . HIS B 1 182 ? -4.609 -25.188 -2.533 1 96.62 182 HIS B N 1
ATOM 3637 C CA . HIS B 1 182 ? -4.988 -26.375 -3.293 1 96.62 182 HIS B CA 1
ATOM 3638 C C . HIS B 1 182 ? -3.887 -26.781 -4.27 1 96.62 182 HIS B C 1
ATOM 3640 O O . HIS B 1 182 ? -3.486 -25.984 -5.125 1 96.62 182 HIS B O 1
ATOM 3646 N N . GLU B 1 183 ? -3.498 -28 -4.215 1 97.19 183 GLU B N 1
ATOM 3647 C CA . GLU B 1 183 ? -2.361 -28.5 -4.977 1 97.19 183 GLU B CA 1
ATOM 3648 C C . GLU B 1 183 ? -2.629 -28.422 -6.48 1 97.19 183 GLU B C 1
ATOM 3650 O O . GLU B 1 183 ? -1.771 -27.984 -7.246 1 97.19 183 GLU B O 1
ATOM 3655 N N . ARG B 1 184 ? -3.754 -28.797 -6.895 1 97.38 184 ARG B N 1
ATOM 3656 C CA . ARG B 1 184 ? -4.062 -28.812 -8.32 1 97.38 184 ARG B CA 1
ATOM 3657 C C . ARG B 1 184 ? -4.137 -27.391 -8.883 1 97.38 184 ARG B C 1
ATOM 3659 O O . ARG B 1 184 ? -3.754 -27.156 -10.023 1 97.38 184 ARG B O 1
ATOM 3666 N N . LEU B 1 185 ? -4.699 -26.516 -8.086 1 97.56 185 LEU B N 1
ATOM 3667 C CA . LEU B 1 185 ? -4.715 -25.109 -8.516 1 97.56 185 LEU B CA 1
ATOM 3668 C C . LEU B 1 185 ? -3.299 -24.578 -8.656 1 97.56 185 LEU B C 1
ATOM 3670 O O . LEU B 1 185 ? -2.994 -23.859 -9.617 1 97.56 185 LEU B O 1
ATOM 3674 N N . TYR B 1 186 ? -2.518 -24.953 -7.719 1 97.81 186 TYR B N 1
ATOM 3675 C CA . TYR B 1 186 ? -1.121 -24.547 -7.793 1 97.81 186 TYR B CA 1
ATOM 3676 C C . TYR B 1 186 ? -0.465 -25.078 -9.062 1 97.81 186 TYR B C 1
ATOM 3678 O O . TYR B 1 186 ? 0.243 -24.344 -9.758 1 97.81 186 TYR B O 1
ATOM 3686 N N . SER B 1 187 ? -0.689 -26.266 -9.336 1 97.19 187 SER B N 1
ATOM 3687 C CA . SER B 1 187 ? -0.138 -26.875 -10.539 1 97.19 187 SER B CA 1
ATOM 3688 C C . SER B 1 187 ? -0.628 -26.172 -11.797 1 97.19 187 SER B C 1
ATOM 3690 O O . SER B 1 187 ? 0.158 -25.891 -12.703 1 97.19 187 SER B O 1
ATOM 3692 N N . TYR B 1 188 ? -1.851 -25.938 -11.812 1 96.69 188 TYR B N 1
ATOM 3693 C CA . TYR B 1 188 ? -2.441 -25.219 -12.938 1 96.69 188 TYR B CA 1
ATOM 3694 C C . TYR B 1 188 ? -1.764 -23.875 -13.141 1 96.69 188 TYR B C 1
ATOM 3696 O O . TYR B 1 188 ? -1.386 -23.516 -14.258 1 96.69 188 TYR B O 1
ATOM 3704 N N . LEU B 1 189 ? -1.562 -23.125 -12.07 1 96.25 189 LEU B N 1
ATOM 3705 C CA . LEU B 1 189 ? -1.008 -21.781 -12.102 1 96.25 189 LEU B CA 1
ATOM 3706 C C . LEU B 1 189 ? 0.47 -21.812 -12.477 1 96.25 189 LEU B C 1
ATOM 3708 O O . LEU B 1 189 ? 1.011 -20.812 -12.969 1 96.25 189 LEU B O 1
ATOM 3712 N N . SER B 1 190 ? 1.073 -22.906 -12.234 1 94.38 190 SER B N 1
ATOM 3713 C CA . SER B 1 190 ? 2.523 -23 -12.375 1 94.38 190 SER B CA 1
ATOM 3714 C C . SER B 1 190 ? 2.926 -23.266 -13.82 1 94.38 190 SER B C 1
ATOM 3716 O O . SER B 1 190 ? 4.113 -23.375 -14.133 1 94.38 190 SER B O 1
ATOM 3718 N N . GLU B 1 191 ? 1.988 -23.328 -14.703 1 94.88 191 GLU B N 1
ATOM 3719 C CA . GLU B 1 191 ? 2.293 -23.547 -16.109 1 94.88 191 GLU B CA 1
ATOM 3720 C C . GLU B 1 191 ? 3.072 -22.359 -16.688 1 94.88 191 GLU B C 1
ATOM 3722 O O . GLU B 1 191 ? 3.918 -22.547 -17.578 1 94.88 191 GLU B O 1
ATOM 3727 N N . GLY B 1 192 ? 2.752 -21.219 -16.312 1 96.38 192 GLY B N 1
ATOM 3728 C CA . GLY B 1 192 ? 3.518 -20 -16.562 1 96.38 192 GLY B CA 1
ATOM 3729 C C . GLY B 1 192 ? 3.928 -19.281 -15.289 1 96.38 192 GLY B C 1
ATOM 3730 O O . GLY B 1 192 ? 3.092 -19.016 -14.43 1 96.38 192 GLY B O 1
ATOM 3731 N N . ARG B 1 193 ? 5.254 -19.094 -15.234 1 96.12 193 ARG B N 1
ATOM 3732 C CA . ARG B 1 193 ? 5.742 -18.484 -14.008 1 96.12 193 ARG B CA 1
ATOM 3733 C C . ARG B 1 193 ? 6.652 -17.297 -14.32 1 96.12 193 ARG B C 1
ATOM 3735 O O . ARG B 1 193 ? 7.477 -17.359 -15.234 1 96.12 193 ARG B O 1
ATOM 3742 N N . LEU B 1 194 ? 6.492 -16.281 -13.586 1 96.38 194 LEU B N 1
ATOM 3743 C CA . LEU B 1 194 ? 7.371 -15.117 -13.609 1 96.38 194 LEU B CA 1
ATOM 3744 C C . LEU B 1 194 ? 7.766 -14.703 -12.203 1 96.38 194 LEU B C 1
ATOM 3746 O O . LEU B 1 194 ? 6.938 -14.734 -11.281 1 96.38 194 LEU B O 1
ATOM 3750 N N . GLU B 1 195 ? 8.984 -14.375 -12.047 1 96.44 195 GLU B N 1
ATOM 3751 C CA . GLU B 1 195 ? 9.492 -13.852 -10.781 1 96.44 195 GLU B CA 1
ATOM 3752 C C . GLU B 1 195 ? 9.891 -12.383 -10.898 1 96.44 195 GLU B C 1
ATOM 3754 O O . GLU B 1 195 ? 10.766 -12.039 -11.695 1 96.44 195 GLU B O 1
ATOM 3759 N N . LEU B 1 196 ? 9.195 -11.586 -10.148 1 95.81 196 LEU B N 1
ATOM 3760 C CA . LEU B 1 196 ? 9.547 -10.172 -10.109 1 95.81 196 LEU B CA 1
ATOM 3761 C C . LEU B 1 196 ? 10.547 -9.891 -8.992 1 95.81 196 LEU B C 1
ATOM 3763 O O . LEU B 1 196 ? 10.203 -9.953 -7.812 1 95.81 196 LEU B O 1
ATOM 3767 N N . PRO B 1 197 ? 11.727 -9.547 -9.406 1 95.19 197 PRO B N 1
ATOM 3768 C CA . PRO B 1 197 ? 12.742 -9.312 -8.383 1 95.19 197 PRO B CA 1
ATOM 3769 C C . PRO B 1 197 ? 12.453 -8.07 -7.531 1 95.19 197 PRO B C 1
ATOM 3771 O O . PRO B 1 197 ? 11.891 -7.098 -8.031 1 95.19 197 PRO B O 1
ATOM 3774 N N . ALA B 1 198 ? 12.883 -8.195 -6.227 1 93.69 198 ALA B N 1
ATOM 3775 C CA . ALA B 1 198 ? 12.828 -7.016 -5.363 1 93.69 198 ALA B CA 1
ATOM 3776 C C . ALA B 1 198 ? 13.664 -5.875 -5.938 1 93.69 198 ALA B C 1
ATOM 3778 O O . ALA B 1 198 ? 14.578 -6.105 -6.738 1 93.69 198 ALA B O 1
ATOM 3779 N N . LEU B 1 199 ? 13.336 -4.68 -5.516 1 93.25 199 LEU B N 1
ATOM 3780 C CA . LEU B 1 199 ? 14.016 -3.514 -6.059 1 93.25 199 LEU B CA 1
ATOM 3781 C C . LEU B 1 199 ? 15.516 -3.59 -5.789 1 93.25 199 LEU B C 1
ATOM 3783 O O . LEU B 1 199 ? 16.328 -3.219 -6.645 1 93.25 199 LEU B O 1
ATOM 3787 N N . ARG B 1 200 ? 15.922 -4.105 -4.625 1 90.44 200 ARG B N 1
ATOM 3788 C CA . ARG B 1 200 ? 17.328 -4.223 -4.254 1 90.44 200 ARG B CA 1
ATOM 3789 C C . ARG B 1 200 ? 18.047 -5.211 -5.16 1 90.44 200 ARG B C 1
ATOM 3791 O O . ARG B 1 200 ? 19.281 -5.195 -5.25 1 90.44 200 ARG B O 1
ATOM 3798 N N . GLU B 1 201 ? 17.375 -6.086 -5.855 1 93.5 201 GLU B N 1
ATOM 3799 C CA . GLU B 1 201 ? 17.953 -7.078 -6.758 1 93.5 201 GLU B CA 1
ATOM 3800 C C . GLU B 1 201 ? 18 -6.555 -8.188 1 93.5 201 GLU B C 1
ATOM 3802 O O . GLU B 1 201 ? 18.5 -7.238 -9.086 1 93.5 201 GLU B O 1
ATOM 3807 N N . ARG B 1 202 ? 17.531 -5.414 -8.43 1 93.81 202 ARG B N 1
ATOM 3808 C CA . ARG B 1 202 ? 17.578 -4.758 -9.734 1 93.81 202 ARG B CA 1
ATOM 3809 C C . ARG B 1 202 ? 17.938 -3.283 -9.586 1 93.81 202 ARG B C 1
ATOM 3811 O O . ARG B 1 202 ? 17.234 -2.412 -10.094 1 93.81 202 ARG B O 1
ATOM 3818 N N . VAL B 1 203 ? 19.078 -3.066 -9.109 1 93 203 VAL B N 1
ATOM 3819 C CA . VAL B 1 203 ? 19.578 -1.745 -8.734 1 93 203 VAL B CA 1
ATOM 3820 C C . VAL B 1 203 ? 19.641 -0.848 -9.969 1 93 203 VAL B C 1
ATOM 3822 O O . VAL B 1 203 ? 19.391 0.356 -9.883 1 93 203 VAL B O 1
ATOM 3825 N N . GLY B 1 204 ? 19.938 -1.407 -11.102 1 92.88 204 GLY B N 1
ATOM 3826 C CA . GLY B 1 204 ? 20.047 -0.648 -12.336 1 92.88 204 GLY B CA 1
ATOM 3827 C C . GLY B 1 204 ? 18.75 0.047 -12.727 1 92.88 204 GLY B C 1
ATOM 3828 O O . GLY B 1 204 ? 18.766 0.981 -13.531 1 92.88 204 GLY B O 1
ATOM 3829 N N . ASP B 1 205 ? 17.641 -0.351 -12.203 1 93.19 205 ASP B N 1
ATOM 3830 C CA . ASP B 1 205 ? 16.344 0.212 -12.539 1 93.19 205 ASP B CA 1
ATOM 3831 C C . ASP B 1 205 ? 16.016 1.416 -11.664 1 93.19 205 ASP B C 1
ATOM 3833 O O . ASP B 1 205 ? 15.094 2.178 -11.953 1 93.19 205 ASP B O 1
ATOM 3837 N N . ILE B 1 206 ? 16.703 1.606 -10.578 1 94.44 206 ILE B N 1
ATOM 3838 C CA . ILE B 1 206 ? 16.312 2.52 -9.508 1 94.44 206 ILE B CA 1
ATOM 3839 C C . ILE B 1 206 ? 16.328 3.957 -10.031 1 94.44 206 ILE B C 1
ATOM 3841 O O . ILE B 1 206 ? 15.359 4.703 -9.844 1 94.44 206 ILE B O 1
ATOM 3845 N N . LEU B 1 207 ? 17.391 4.312 -10.703 1 93.38 207 LEU B N 1
ATOM 3846 C CA . LEU B 1 207 ? 17.5 5.691 -11.172 1 93.38 207 LEU B CA 1
ATOM 3847 C C . LEU B 1 207 ? 16.391 6.012 -12.172 1 93.38 207 LEU B C 1
ATOM 3849 O O . LEU B 1 207 ? 15.727 7.047 -12.062 1 93.38 207 LEU B O 1
ATOM 3853 N N . SER B 1 208 ? 16.234 5.129 -13.102 1 91.69 208 SER B N 1
ATOM 3854 C CA . SER B 1 208 ? 15.203 5.336 -14.117 1 91.69 208 SER B CA 1
ATOM 3855 C C . SER B 1 208 ? 13.812 5.418 -13.492 1 91.69 208 SER B C 1
ATOM 3857 O O . SER B 1 208 ? 13 6.254 -13.891 1 91.69 208 SER B O 1
ATOM 3859 N N . LEU B 1 209 ? 13.523 4.555 -12.562 1 92.5 209 LEU B N 1
ATOM 3860 C CA . LEU B 1 209 ? 12.25 4.594 -11.852 1 92.5 209 LEU B CA 1
ATOM 3861 C C . LEU B 1 209 ? 12.086 5.91 -11.102 1 92.5 209 LEU B C 1
ATOM 3863 O O . LEU B 1 209 ? 11.023 6.531 -11.148 1 92.5 209 LEU B O 1
ATOM 3867 N N . ALA B 1 210 ? 13.148 6.324 -10.43 1 94.06 210 ALA B N 1
ATOM 3868 C CA . ALA B 1 210 ? 13.133 7.57 -9.672 1 94.06 210 ALA B CA 1
ATOM 3869 C C . ALA B 1 210 ? 12.828 8.758 -10.578 1 94.06 210 ALA B C 1
ATOM 3871 O O . ALA B 1 210 ? 12.008 9.617 -10.242 1 94.06 210 ALA B O 1
ATOM 3872 N N . GLU B 1 211 ? 13.5 8.789 -11.688 1 91.94 211 GLU B N 1
ATOM 3873 C CA . GLU B 1 211 ? 13.297 9.867 -12.641 1 91.94 211 GLU B CA 1
ATOM 3874 C C . GLU B 1 211 ? 11.875 9.859 -13.195 1 91.94 211 GLU B C 1
ATOM 3876 O O . GLU B 1 211 ? 11.273 10.922 -13.383 1 91.94 211 GLU B O 1
ATOM 3881 N N . TYR B 1 212 ? 11.43 8.742 -13.406 1 88.44 212 TYR B N 1
ATOM 3882 C CA . TYR B 1 212 ? 10.055 8.609 -13.883 1 88.44 212 TYR B CA 1
ATOM 3883 C C . TYR B 1 212 ? 9.07 9.203 -12.883 1 88.44 212 TYR B C 1
ATOM 3885 O O . TYR B 1 212 ? 8.211 10.008 -13.25 1 88.44 212 TYR B O 1
ATOM 3893 N N . PHE B 1 213 ? 9.203 8.773 -11.641 1 90.5 213 PHE B N 1
ATOM 3894 C CA . PHE B 1 213 ? 8.305 9.266 -10.602 1 90.5 213 PHE B CA 1
ATOM 3895 C C . PHE B 1 213 ? 8.445 10.773 -10.445 1 90.5 213 PHE B C 1
ATOM 3897 O O . PHE B 1 213 ? 7.449 11.477 -10.234 1 90.5 213 PHE B O 1
ATOM 3904 N N . LEU B 1 214 ? 9.664 11.211 -10.547 1 91.31 214 LEU B N 1
ATOM 3905 C CA . LEU B 1 214 ? 9.898 12.641 -10.461 1 91.31 214 LEU B CA 1
ATOM 3906 C C . LEU B 1 214 ? 9.133 13.391 -11.547 1 91.31 214 LEU B C 1
ATOM 3908 O O . LEU B 1 214 ? 8.523 14.43 -11.273 1 91.31 214 LEU B O 1
ATOM 3912 N N . GLY B 1 215 ? 9.203 12.875 -12.727 1 88.5 215 GLY B N 1
ATOM 3913 C CA . GLY B 1 215 ? 8.477 13.477 -13.836 1 88.5 215 GLY B CA 1
ATOM 3914 C C . GLY B 1 215 ? 6.977 13.508 -13.617 1 88.5 215 GLY B C 1
ATOM 3915 O O . GLY B 1 215 ? 6.336 14.539 -13.82 1 88.5 215 GLY B O 1
ATOM 3916 N N . ILE B 1 216 ? 6.426 12.469 -13.141 1 85.44 216 ILE B N 1
ATOM 3917 C CA . ILE B 1 216 ? 4.988 12.328 -12.945 1 85.44 216 ILE B CA 1
ATOM 3918 C C . ILE B 1 216 ? 4.52 13.305 -11.867 1 85.44 216 ILE B C 1
ATOM 3920 O O . ILE B 1 216 ? 3.557 14.047 -12.078 1 85.44 216 ILE B O 1
ATOM 3924 N N . TYR B 1 217 ? 5.164 13.312 -10.758 1 87.25 217 TYR B N 1
ATOM 3925 C CA . TYR B 1 217 ? 4.723 14.141 -9.641 1 87.25 217 TYR B CA 1
ATOM 3926 C C . TYR B 1 217 ? 4.965 15.617 -9.93 1 87.25 217 TYR B C 1
ATOM 3928 O O . TYR B 1 217 ? 4.191 16.484 -9.508 1 87.25 217 TYR B O 1
ATOM 3936 N N . SER B 1 218 ? 6.109 15.914 -10.594 1 89.12 218 SER B N 1
ATOM 3937 C CA . SER B 1 218 ? 6.348 17.297 -10.992 1 89.12 218 SER B CA 1
ATOM 3938 C C . SER B 1 218 ? 5.207 17.828 -11.859 1 89.12 218 SER B C 1
ATOM 3940 O O . SER B 1 218 ? 4.742 18.953 -11.672 1 89.12 218 SER B O 1
ATOM 3942 N N . GLN B 1 219 ? 4.812 17.031 -12.773 1 84.5 219 GLN B N 1
ATOM 3943 C CA . GLN B 1 219 ? 3.707 17.406 -13.648 1 84.5 219 GLN B CA 1
ATOM 3944 C C . GLN B 1 219 ? 2.414 17.578 -12.859 1 84.5 219 GLN B C 1
ATOM 3946 O O . GLN B 1 219 ? 1.702 18.578 -13.039 1 84.5 219 GLN B O 1
ATOM 3951 N N . ARG B 1 220 ? 2.129 16.703 -12.023 1 82.88 220 ARG B N 1
ATOM 3952 C CA . ARG B 1 220 ? 0.905 16.719 -11.234 1 82.88 220 ARG B CA 1
ATOM 3953 C C . ARG B 1 220 ? 0.844 17.969 -10.352 1 82.88 220 ARG B C 1
ATOM 3955 O O . ARG B 1 220 ? -0.228 18.531 -10.156 1 82.88 220 ARG B O 1
ATOM 3962 N N . LEU B 1 221 ? 1.971 18.359 -9.844 1 84.25 221 LEU B N 1
ATOM 3963 C CA . LEU B 1 221 ? 2.027 19.469 -8.891 1 84.25 221 LEU B CA 1
ATOM 3964 C C . LEU B 1 221 ? 2.414 20.766 -9.594 1 84.25 221 LEU B C 1
ATOM 3966 O O . LEU B 1 221 ? 2.621 21.797 -8.945 1 84.25 221 LEU B O 1
ATOM 3970 N N . SER B 1 222 ? 2.533 20.656 -10.93 1 85 222 SER B N 1
ATOM 3971 C CA . SER B 1 222 ? 2.926 21.797 -11.742 1 85 222 SER B CA 1
ATOM 3972 C C . SER B 1 222 ? 4.238 22.406 -11.25 1 85 222 SER B C 1
ATOM 3974 O O . SER B 1 222 ? 4.332 23.609 -11.047 1 85 222 SER B O 1
ATOM 3976 N N . LEU B 1 223 ? 5.168 21.562 -11.039 1 87.75 223 LEU B N 1
ATOM 3977 C CA . LEU B 1 223 ? 6.504 21.969 -10.617 1 87.75 223 LEU B CA 1
ATOM 3978 C C . LEU B 1 223 ? 7.539 21.625 -11.68 1 87.75 223 LEU B C 1
ATOM 3980 O O . LEU B 1 223 ? 7.332 20.719 -12.484 1 87.75 223 LEU B O 1
ATOM 3984 N N . PRO B 1 224 ? 8.617 22.406 -11.711 1 89.25 224 PRO B N 1
ATOM 3985 C CA . PRO B 1 224 ? 9.719 21.984 -12.578 1 89.25 224 PRO B CA 1
ATOM 3986 C C . PRO B 1 224 ? 10.336 20.656 -12.148 1 89.25 224 PRO B C 1
ATOM 3988 O O . PRO B 1 224 ? 10.312 20.312 -10.961 1 89.25 224 PRO B O 1
ATOM 3991 N N . VAL B 1 225 ? 10.883 19.953 -13.094 1 92.25 225 VAL B N 1
ATOM 3992 C CA . VAL B 1 225 ? 11.484 18.656 -12.805 1 92.25 225 VAL B CA 1
ATOM 3993 C C . VAL B 1 225 ? 12.945 18.859 -12.398 1 92.25 225 VAL B C 1
ATOM 3995 O O . VAL B 1 225 ? 13.781 19.219 -13.227 1 92.25 225 VAL B O 1
ATOM 3998 N N . PRO B 1 226 ? 13.227 18.609 -11.195 1 94.69 226 PRO B N 1
ATOM 3999 C CA . PRO B 1 226 ? 14.633 18.703 -10.797 1 94.69 226 PRO B CA 1
ATOM 4000 C C . PRO B 1 226 ? 15.453 17.5 -11.273 1 94.69 226 PRO B C 1
ATOM 4002 O O . PRO B 1 226 ? 14.891 16.484 -11.664 1 94.69 226 PRO B O 1
ATOM 4005 N N . LEU B 1 227 ? 16.766 17.688 -11.266 1 95.31 227 LEU B N 1
ATOM 4006 C CA . LEU B 1 227 ? 17.672 16.578 -11.516 1 95.31 227 LEU B CA 1
ATOM 4007 C C . LEU B 1 227 ? 18 15.828 -10.227 1 95.31 227 LEU B C 1
ATOM 4009 O O . LEU B 1 227 ? 17.906 16.391 -9.133 1 95.31 227 LEU B O 1
ATOM 4013 N N . ILE B 1 228 ? 18.281 14.609 -10.375 1 96.56 228 ILE B N 1
ATOM 4014 C CA . ILE B 1 228 ? 18.781 13.836 -9.25 1 96.56 228 ILE B CA 1
ATOM 4015 C C . ILE B 1 228 ? 20.312 13.914 -9.203 1 96.56 228 ILE B C 1
ATOM 4017 O O . ILE B 1 228 ? 20.984 13.5 -10.148 1 96.56 228 ILE B O 1
ATOM 4021 N N . SER B 1 229 ? 20.828 14.461 -8.125 1 96.81 229 SER B N 1
ATOM 4022 C CA . SER B 1 229 ? 22.281 14.594 -8.016 1 96.81 229 SER B CA 1
ATOM 4023 C C . SER B 1 229 ? 22.953 13.234 -7.992 1 96.81 229 SER B C 1
ATOM 4025 O O . SER B 1 229 ? 22.312 12.219 -7.688 1 96.81 229 SER B O 1
ATOM 4027 N N . GLU B 1 230 ? 24.219 13.242 -8.297 1 95.31 230 GLU B N 1
ATOM 4028 C CA . GLU B 1 230 ? 25 12.008 -8.258 1 95.31 230 GLU B CA 1
ATOM 4029 C C . GLU B 1 230 ? 25.016 11.414 -6.855 1 95.31 230 GLU B C 1
ATOM 4031 O O . GLU B 1 230 ? 24.922 10.195 -6.688 1 95.31 230 GLU B O 1
ATOM 4036 N N . SER B 1 231 ? 25.125 12.273 -5.914 1 94.56 231 SER B N 1
ATOM 4037 C CA . SER B 1 231 ? 25.156 11.82 -4.527 1 94.56 231 SER B CA 1
ATOM 4038 C C . SER B 1 231 ? 23.812 11.234 -4.109 1 94.56 231 SER B C 1
ATOM 4040 O O . SER B 1 231 ? 23.766 10.242 -3.377 1 94.56 231 SER B O 1
ATOM 4042 N N . ALA B 1 232 ? 22.781 11.82 -4.59 1 95.81 232 ALA B N 1
ATOM 4043 C CA . ALA B 1 232 ? 21.453 11.297 -4.301 1 95.81 232 ALA B CA 1
ATOM 4044 C C . ALA B 1 232 ? 21.234 9.953 -4.988 1 95.81 232 ALA B C 1
ATOM 4046 O O . ALA B 1 232 ? 20.625 9.039 -4.41 1 95.81 232 ALA B O 1
ATOM 4047 N N . GLN B 1 233 ? 21.719 9.859 -6.164 1 95.25 233 GLN B N 1
ATOM 4048 C CA . GLN B 1 233 ? 21.641 8.594 -6.879 1 95.25 233 GLN B CA 1
ATOM 4049 C C . GLN B 1 233 ? 22.328 7.477 -6.109 1 95.25 233 GLN B C 1
ATOM 4051 O O . GLN B 1 233 ? 21.797 6.375 -5.98 1 95.25 233 GLN B O 1
ATOM 4056 N N . ARG B 1 234 ? 23.453 7.766 -5.613 1 91.44 234 ARG B N 1
ATOM 4057 C CA . ARG B 1 234 ? 24.203 6.777 -4.844 1 91.44 234 ARG B CA 1
ATOM 4058 C C . ARG B 1 234 ? 23.438 6.363 -3.594 1 91.44 234 ARG B C 1
ATOM 4060 O O . ARG B 1 234 ? 23.391 5.18 -3.254 1 91.44 234 ARG B O 1
ATOM 4067 N N . ALA B 1 235 ? 22.828 7.34 -2.982 1 91.56 235 ALA B N 1
ATOM 4068 C CA . ALA B 1 235 ? 22.031 7.051 -1.795 1 91.56 235 ALA B CA 1
ATOM 4069 C C . ALA B 1 235 ? 20.844 6.148 -2.137 1 91.56 235 ALA B C 1
ATOM 4071 O O . ALA B 1 235 ? 20.547 5.199 -1.408 1 91.56 235 ALA B O 1
ATOM 4072 N N . LEU B 1 236 ? 20.219 6.398 -3.254 1 94.5 236 LEU B N 1
ATOM 4073 C CA . LEU B 1 236 ? 19.094 5.605 -3.715 1 94.5 236 LEU B CA 1
ATOM 4074 C C . LEU B 1 236 ? 19.5 4.168 -4 1 94.5 236 LEU B C 1
ATOM 4076 O O . LEU B 1 236 ? 18.797 3.227 -3.629 1 94.5 236 LEU B O 1
ATOM 4080 N N . GLU B 1 237 ? 20.594 3.99 -4.586 1 91.62 237 GLU B N 1
ATOM 4081 C CA . GLU B 1 237 ? 21.047 2.678 -5.023 1 91.62 237 GLU B CA 1
ATOM 4082 C C . GLU B 1 237 ? 21.562 1.852 -3.85 1 91.62 237 GLU B C 1
ATOM 4084 O O . GLU B 1 237 ? 21.625 0.623 -3.928 1 91.62 237 GLU B O 1
ATOM 4089 N N . ARG B 1 238 ? 21.844 2.535 -2.771 1 86.62 238 ARG B N 1
ATOM 4090 C CA . ARG B 1 238 ? 22.422 1.855 -1.61 1 86.62 238 ARG B CA 1
ATOM 4091 C C . ARG B 1 238 ? 21.328 1.387 -0.66 1 86.62 238 ARG B C 1
ATOM 4093 O O . ARG B 1 238 ? 21.531 0.476 0.142 1 86.62 238 ARG B O 1
ATOM 4100 N N . HIS B 1 239 ? 20.266 2.025 -0.711 1 88.81 239 HIS B N 1
ATOM 4101 C CA . HIS B 1 239 ? 19.156 1.663 0.171 1 88.81 239 HIS B CA 1
ATOM 4102 C C . HIS B 1 239 ? 18.562 0.31 -0.212 1 88.81 239 HIS B C 1
ATOM 4104 O O . HIS B 1 239 ? 18.562 -0.063 -1.388 1 88.81 239 HIS B O 1
ATOM 4110 N N . SER B 1 240 ? 18.062 -0.47 0.8 1 86.62 240 SER B N 1
ATOM 4111 C CA . SER B 1 240 ? 17.609 -1.84 0.576 1 86.62 240 SER B CA 1
ATOM 4112 C C . SER B 1 240 ? 16.188 -1.873 0.051 1 86.62 240 SER B C 1
ATOM 4114 O O . SER B 1 240 ? 15.719 -2.91 -0.422 1 86.62 240 SER B O 1
ATOM 4116 N N . TRP B 1 241 ? 15.422 -0.8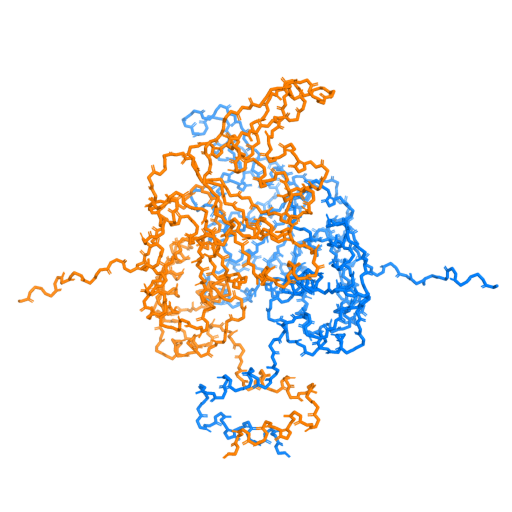2 0.194 1 90 241 TRP B N 1
ATOM 4117 C CA . TRP B 1 241 ? 14.07 -0.654 -0.329 1 90 241 TRP B CA 1
ATOM 4118 C C . TRP B 1 241 ? 13.172 -1.797 0.123 1 90 241 TRP B C 1
ATOM 4120 O O . TRP B 1 241 ? 12.578 -2.492 -0.704 1 90 241 TRP B O 1
ATOM 4130 N N . PRO B 1 242 ? 12.922 -1.888 1.403 1 86.12 242 PRO B N 1
ATOM 4131 C CA . PRO B 1 242 ? 12.031 -2.943 1.9 1 86.12 242 PRO B CA 1
ATOM 4132 C C . PRO B 1 242 ? 10.609 -2.818 1.364 1 86.12 242 PRO B C 1
ATOM 4134 O O . PRO B 1 242 ? 9.906 -3.824 1.215 1 86.12 242 PRO B O 1
ATOM 4137 N N . GLY B 1 243 ? 10.188 -1.616 1.032 1 90 243 GLY B N 1
ATOM 4138 C CA . GLY B 1 243 ? 8.883 -1.395 0.444 1 90 243 GLY B CA 1
ATOM 4139 C C . GLY B 1 243 ? 8.906 -1.355 -1.072 1 90 243 GLY B C 1
ATOM 4140 O O . GLY B 1 243 ? 7.902 -1.021 -1.707 1 90 243 GLY B O 1
ATOM 4141 N N . ASN B 1 244 ? 10.039 -1.582 -1.585 1 92.69 244 ASN B N 1
ATOM 4142 C CA . ASN B 1 244 ? 10.234 -1.734 -3.023 1 92.69 244 ASN B CA 1
ATOM 4143 C C . ASN B 1 244 ? 9.836 -0.471 -3.779 1 92.69 244 ASN B C 1
ATOM 4145 O O . ASN B 1 244 ? 10.211 0.636 -3.389 1 92.69 244 ASN B O 1
ATOM 4149 N N . THR B 1 245 ? 9.203 -0.631 -4.934 1 92.88 245 THR B N 1
ATOM 4150 C CA . THR B 1 245 ? 8.898 0.49 -5.816 1 92.88 245 THR B CA 1
ATOM 4151 C C . THR B 1 245 ? 7.926 1.458 -5.145 1 92.88 245 THR B C 1
ATOM 4153 O O . THR B 1 245 ? 8.016 2.67 -5.348 1 92.88 245 THR B O 1
ATOM 4156 N N . ARG B 1 246 ? 7.035 0.929 -4.375 1 88.88 246 ARG B N 1
ATOM 4157 C CA . ARG B 1 246 ? 6.105 1.787 -3.65 1 88.88 246 ARG B CA 1
ATOM 4158 C C . ARG B 1 246 ? 6.848 2.729 -2.709 1 88.88 246 ARG B C 1
ATOM 4160 O O . ARG B 1 246 ? 6.535 3.918 -2.635 1 88.88 246 ARG B O 1
ATOM 4167 N N . GLU B 1 247 ? 7.789 2.205 -1.996 1 90.25 247 GLU B N 1
ATOM 4168 C CA . GLU B 1 247 ? 8.625 3.02 -1.116 1 90.25 247 GLU B CA 1
ATOM 4169 C C . GLU B 1 247 ? 9.406 4.062 -1.908 1 90.25 247 GLU B C 1
ATOM 4171 O O . GLU B 1 247 ? 9.445 5.234 -1.528 1 90.25 247 GLU B O 1
ATOM 4176 N N . LEU B 1 248 ? 9.984 3.584 -2.982 1 93.44 248 LEU B N 1
ATOM 4177 C CA . LEU B 1 248 ? 10.75 4.5 -3.816 1 93.44 248 LEU B CA 1
ATOM 4178 C C . LEU B 1 248 ? 9.883 5.66 -4.293 1 93.44 248 LEU B C 1
ATOM 4180 O O . LEU B 1 248 ? 10.305 6.82 -4.238 1 93.44 248 LEU B O 1
ATOM 4184 N N . GLU B 1 249 ? 8.758 5.328 -4.691 1 90.62 249 GLU B N 1
ATOM 4185 C CA . GLU B 1 249 ? 7.828 6.355 -5.145 1 90.62 249 GLU B CA 1
ATOM 4186 C C . GLU B 1 249 ? 7.57 7.395 -4.055 1 90.62 249 GLU B C 1
ATOM 4188 O O . GLU B 1 249 ? 7.645 8.594 -4.309 1 90.62 249 GLU B O 1
ATOM 4193 N N . ASN B 1 250 ? 7.32 6.941 -2.936 1 88.94 250 ASN B N 1
ATOM 4194 C CA . ASN B 1 250 ? 7.035 7.836 -1.817 1 88.94 250 ASN B CA 1
ATOM 4195 C C . ASN B 1 250 ? 8.234 8.719 -1.489 1 88.94 250 ASN B C 1
ATOM 4197 O O . ASN B 1 250 ? 8.07 9.914 -1.232 1 88.94 250 ASN B O 1
ATOM 4201 N N . VAL B 1 251 ? 9.367 8.117 -1.482 1 93.31 251 VAL B N 1
ATOM 4202 C CA . VAL B 1 251 ? 10.594 8.836 -1.152 1 93.3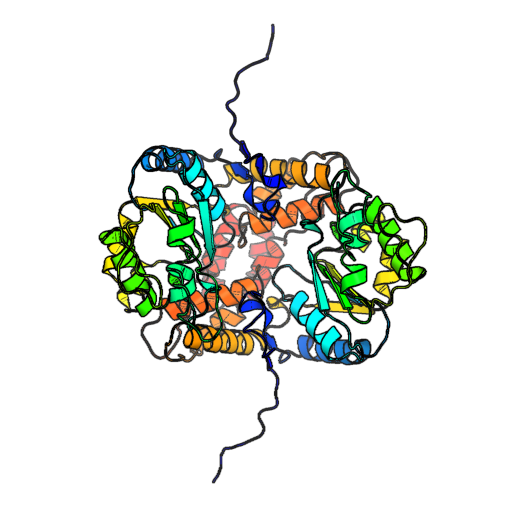1 251 VAL B CA 1
ATOM 4203 C C . VAL B 1 251 ? 10.828 9.945 -2.168 1 93.31 251 VAL B C 1
ATOM 4205 O O . VAL B 1 251 ? 11.156 11.078 -1.795 1 93.31 251 VAL B O 1
ATOM 4208 N N . ILE B 1 252 ? 10.641 9.625 -3.412 1 93.44 252 ILE B N 1
ATOM 4209 C CA . ILE B 1 252 ? 10.867 10.594 -4.48 1 93.44 252 ILE B CA 1
ATOM 4210 C C . ILE B 1 252 ? 9.82 11.703 -4.402 1 93.44 252 ILE B C 1
ATOM 4212 O O . ILE B 1 252 ? 10.133 12.883 -4.578 1 93.44 252 ILE B O 1
ATOM 4216 N N . HIS B 1 253 ? 8.664 11.281 -4.133 1 89 253 HIS B N 1
ATOM 4217 C CA . HIS B 1 253 ? 7.586 12.25 -3.951 1 89 253 HIS B CA 1
ATOM 4218 C C . HIS B 1 253 ? 7.918 13.242 -2.844 1 89 253 HIS B C 1
ATOM 4220 O O . HIS B 1 253 ? 7.812 14.453 -3.043 1 89 253 HIS B O 1
ATOM 4226 N N . PHE B 1 254 ? 8.297 12.758 -1.739 1 89.31 254 PHE B N 1
ATOM 4227 C CA . PHE B 1 254 ? 8.664 13.594 -0.603 1 89.31 254 PHE B CA 1
ATOM 4228 C C . PHE B 1 254 ? 9.836 14.508 -0.961 1 89.31 254 PHE B C 1
ATOM 4230 O O . PHE B 1 254 ? 9.805 15.695 -0.655 1 89.31 254 PHE B O 1
ATOM 4237 N N . ALA B 1 255 ? 10.805 13.914 -1.564 1 94.25 255 ALA B N 1
ATOM 4238 C CA . ALA B 1 255 ? 11.992 14.672 -1.929 1 94.25 255 ALA B CA 1
ATOM 4239 C C . ALA B 1 255 ? 11.633 15.867 -2.814 1 94.25 255 ALA B C 1
ATOM 4241 O O . ALA B 1 255 ? 12.188 16.953 -2.65 1 94.25 255 ALA B O 1
ATOM 4242 N N . LEU B 1 256 ? 10.695 15.633 -3.693 1 93.56 256 LEU B N 1
ATOM 4243 C CA . LEU B 1 256 ? 10.258 16.703 -4.586 1 93.56 256 LEU B CA 1
ATOM 4244 C C . LEU B 1 256 ? 9.633 17.844 -3.795 1 93.56 256 LEU B C 1
ATOM 4246 O O . LEU B 1 256 ? 9.852 19.016 -4.113 1 93.56 256 LEU B O 1
ATOM 4250 N N . LEU B 1 257 ? 8.914 17.531 -2.754 1 91.56 257 LEU B N 1
ATOM 4251 C CA . LEU B 1 257 ? 8.148 18.516 -1.994 1 91.56 257 LEU B CA 1
ATOM 4252 C C . LEU B 1 257 ? 9.055 19.312 -1.068 1 91.56 257 LEU B C 1
ATOM 4254 O O . LEU B 1 257 ? 8.672 20.391 -0.61 1 91.56 257 LEU B O 1
ATOM 4258 N N . VAL B 1 258 ? 10.234 18.812 -0.81 1 91.44 258 VAL B N 1
ATOM 4259 C CA . VAL B 1 258 ? 11.055 19.5 0.186 1 91.44 258 VAL B CA 1
ATOM 4260 C C . VAL B 1 258 ? 12.297 20.094 -0.479 1 91.44 258 VAL B C 1
ATOM 4262 O O . VAL B 1 258 ? 13.047 20.828 0.149 1 91.44 258 VAL B O 1
ATOM 4265 N N . SER B 1 259 ? 12.484 19.734 -1.674 1 91.81 259 SER B N 1
ATOM 4266 C CA . SER B 1 259 ? 13.656 20.25 -2.367 1 91.81 259 SER B CA 1
ATOM 4267 C C . SER B 1 259 ? 13.422 21.656 -2.881 1 91.81 259 SER B C 1
ATOM 4269 O O . SER B 1 259 ? 12.305 22 -3.295 1 91.81 259 SER B O 1
ATOM 4271 N N . SER B 1 260 ? 14.273 22.656 -2.783 1 84.56 260 SER B N 1
ATOM 4272 C CA . SER B 1 260 ? 14.133 24.047 -3.205 1 84.56 260 SER B CA 1
ATOM 4273 C C . SER B 1 260 ? 14.875 24.297 -4.512 1 84.56 260 SER B C 1
ATOM 4275 O O . SER B 1 260 ? 14.547 25.234 -5.238 1 84.56 260 SER B O 1
ATOM 4277 N N . GLY B 1 261 ? 15.758 23.438 -4.941 1 80.25 261 GLY B N 1
ATOM 4278 C CA . GLY B 1 261 ? 16.609 23.734 -6.086 1 80.25 261 GLY B CA 1
ATOM 4279 C C . GLY B 1 261 ? 16.312 22.844 -7.285 1 80.25 261 GLY B C 1
ATOM 4280 O O . GLY B 1 261 ? 15.211 22.297 -7.406 1 80.25 261 GLY B O 1
ATOM 4281 N N . ASP B 1 262 ? 17.266 22.906 -8.195 1 90.94 262 ASP B N 1
ATOM 4282 C CA . ASP B 1 262 ? 17.125 22.188 -9.453 1 90.94 262 ASP B CA 1
ATOM 4283 C C . ASP B 1 262 ? 17.656 20.75 -9.328 1 90.94 262 ASP B C 1
ATOM 4285 O O . ASP B 1 262 ? 17.734 20.016 -10.312 1 90.94 262 ASP B O 1
ATOM 4289 N N . GLU B 1 263 ? 18 20.5 -8.023 1 94.62 263 GLU B N 1
ATOM 4290 C CA . GLU B 1 263 ? 18.531 19.156 -7.824 1 94.62 263 GLU B CA 1
ATOM 4291 C C . GLU B 1 263 ? 18.016 18.547 -6.527 1 94.62 263 GLU B C 1
ATOM 4293 O O . GLU B 1 263 ? 17.922 19.234 -5.508 1 94.62 263 GLU B O 1
ATOM 4298 N N . ILE B 1 264 ? 17.719 17.297 -6.645 1 96.38 264 ILE B N 1
ATOM 4299 C CA . ILE B 1 264 ? 17.453 16.516 -5.445 1 96.38 264 ILE B CA 1
ATOM 4300 C C . ILE B 1 264 ? 18.781 16.078 -4.816 1 96.38 264 ILE B C 1
ATOM 4302 O O . ILE B 1 264 ? 19.625 15.492 -5.492 1 96.38 264 ILE B O 1
ATOM 4306 N N . LEU B 1 265 ? 18.938 16.391 -3.568 1 95.75 265 LEU B N 1
ATOM 4307 C CA . LEU B 1 265 ? 20.125 16 -2.799 1 95.75 265 LEU B CA 1
ATOM 4308 C C . LEU B 1 265 ? 19.781 14.898 -1.804 1 95.75 265 LEU B C 1
ATOM 4310 O O . LEU B 1 265 ? 18.609 14.641 -1.529 1 95.75 265 LEU B O 1
ATOM 4314 N N . PRO B 1 266 ? 20.844 14.188 -1.272 1 94.06 266 PRO B N 1
ATOM 4315 C CA . PRO B 1 266 ? 20.609 13.078 -0.346 1 94.06 266 PRO B CA 1
ATOM 4316 C C . PRO B 1 266 ? 19.766 13.492 0.863 1 94.06 266 PRO B C 1
ATOM 4318 O O . PRO B 1 266 ? 18.953 12.703 1.356 1 94.06 266 PRO B O 1
ATOM 4321 N N . GLU B 1 267 ? 19.875 14.734 1.293 1 92 267 GLU B N 1
ATOM 4322 C CA . GLU B 1 267 ? 19.172 15.195 2.482 1 92 267 GLU B CA 1
ATOM 4323 C C . GLU B 1 267 ? 17.672 15.281 2.234 1 92 267 GLU B C 1
ATOM 4325 O O . GLU B 1 267 ? 16.875 15.18 3.17 1 92 267 GLU B O 1
ATOM 4330 N N . HIS B 1 268 ? 17.312 15.422 0.956 1 93.5 268 HIS B N 1
ATOM 4331 C CA . HIS B 1 268 ? 15.906 15.523 0.607 1 93.5 268 HIS B CA 1
ATOM 4332 C C . HIS B 1 268 ? 15.234 14.156 0.616 1 93.5 268 HIS B C 1
ATOM 4334 O O . HIS B 1 268 ? 14.008 14.07 0.686 1 93.5 268 HIS B O 1
ATOM 4340 N N . LEU B 1 269 ? 15.992 13.07 0.514 1 93.88 269 LEU B N 1
ATOM 4341 C CA . LEU B 1 269 ? 15.445 11.719 0.408 1 93.88 269 LEU B CA 1
ATOM 4342 C C . LEU B 1 269 ? 14.977 11.211 1.769 1 93.88 269 LEU B C 1
ATOM 4344 O O . LEU B 1 269 ? 14.133 10.32 1.847 1 93.88 269 LEU B O 1
ATOM 4348 N N . ASN B 1 270 ? 15.516 11.766 2.76 1 88.38 270 ASN B N 1
ATOM 4349 C CA . ASN B 1 270 ? 15.164 11.406 4.129 1 88.38 270 ASN B CA 1
ATOM 4350 C C . ASN B 1 270 ? 15.266 9.898 4.352 1 88.38 270 ASN B C 1
ATOM 4352 O O . ASN B 1 270 ? 14.375 9.289 4.945 1 88.38 270 ASN B O 1
ATOM 4356 N N . LEU B 1 271 ? 16.203 9.242 3.824 1 89.12 271 LEU B N 1
ATOM 4357 C CA . LEU B 1 271 ? 16.484 7.828 4.051 1 89.12 271 LEU B CA 1
ATOM 4358 C C . LEU B 1 271 ? 17.281 7.633 5.336 1 89.12 271 LEU B C 1
ATOM 4360 O O . LEU B 1 271 ? 18.094 8.492 5.703 1 89.12 271 LEU B O 1
ATOM 4364 N N . PRO B 1 272 ? 16.922 6.586 5.992 1 79.69 272 PRO B N 1
ATOM 4365 C CA . PRO B 1 272 ? 17.688 6.359 7.211 1 79.69 272 PRO B CA 1
ATOM 4366 C C . PRO B 1 272 ? 19.188 6.211 6.938 1 79.69 272 PRO B C 1
ATOM 4368 O O . PRO B 1 272 ? 19.578 5.66 5.906 1 79.69 272 PRO B O 1
ATOM 4371 N N . GLN B 1 273 ? 19.859 6.758 7.855 1 76.56 273 GLN B N 1
ATOM 4372 C CA . GLN B 1 273 ? 21.312 6.59 7.77 1 76.56 273 GLN B CA 1
ATOM 4373 C C . GLN B 1 273 ? 21.719 5.148 8.062 1 76.56 273 GLN B C 1
ATOM 4375 O O . GLN B 1 273 ? 21.188 4.523 8.977 1 76.56 273 GLN B O 1
ATOM 4380 N N . PRO B 1 274 ? 22.562 4.621 7.223 1 73.56 274 PRO B N 1
ATOM 4381 C CA . PRO B 1 274 ? 23 3.234 7.414 1 73.56 274 PRO B CA 1
ATOM 4382 C C . PRO B 1 274 ? 23.438 2.949 8.852 1 73.56 274 PRO B C 1
ATOM 4384 O O . PRO B 1 274 ? 23.109 1.899 9.406 1 73.56 274 PRO B O 1
ATOM 4387 N N . LEU B 1 275 ? 24.125 3.916 9.422 1 73.75 275 LEU B N 1
ATOM 4388 C CA . LEU B 1 275 ? 24.609 3.729 10.781 1 73.75 275 LEU B CA 1
ATOM 4389 C C . LEU B 1 275 ? 23.453 3.586 11.758 1 73.75 275 LEU B C 1
ATOM 4391 O O . LEU B 1 275 ? 23.516 2.779 12.695 1 73.75 275 LEU B O 1
ATOM 4395 N N . ALA B 1 276 ? 22.453 4.344 11.539 1 74.38 276 ALA B N 1
ATOM 4396 C CA . ALA B 1 276 ? 21.281 4.281 12.422 1 74.38 276 ALA B CA 1
ATOM 4397 C C . ALA B 1 276 ? 20.578 2.93 12.312 1 74.38 276 ALA B C 1
ATOM 4399 O O . ALA B 1 276 ? 20.125 2.381 13.312 1 74.38 276 ALA B O 1
ATOM 4400 N N . VAL B 1 277 ? 20.578 2.41 11.188 1 73.88 277 VAL B N 1
ATOM 4401 C CA . VAL B 1 277 ? 19.953 1.119 10.938 1 73.88 277 VAL B CA 1
ATOM 4402 C C . VAL B 1 277 ? 20.734 0.014 11.641 1 73.88 277 VAL B C 1
ATOM 4404 O O . VAL B 1 277 ? 20.156 -0.851 12.297 1 73.88 277 VAL B O 1
ATOM 4407 N N . ILE B 1 278 ? 21.969 0.087 11.531 1 74.75 278 ILE B N 1
ATOM 4408 C CA . ILE B 1 278 ? 22.828 -0.924 12.117 1 74.75 278 ILE B CA 1
ATOM 4409 C C . ILE B 1 278 ? 22.766 -0.842 13.641 1 74.75 278 ILE B C 1
ATOM 4411 O O . ILE B 1 278 ? 22.703 -1.868 14.32 1 74.75 278 ILE B O 1
ATOM 4415 N N . GLU B 1 279 ? 22.734 0.413 14.117 1 76.19 279 GLU B N 1
ATOM 4416 C CA . GLU B 1 279 ? 22.625 0.605 15.555 1 76.19 279 GLU B CA 1
ATOM 4417 C C . GLU B 1 279 ? 21.344 -0.023 16.109 1 76.19 279 GLU B C 1
ATOM 4419 O O . GLU B 1 279 ? 21.375 -0.661 17.156 1 76.19 279 GLU B O 1
ATOM 4424 N N . HIS B 1 280 ? 20.359 0.136 15.422 1 74.62 280 HIS B N 1
ATOM 4425 C CA . HIS B 1 280 ? 19.078 -0.426 15.836 1 74.62 280 HIS B CA 1
ATOM 4426 C C . HIS B 1 280 ? 19.125 -1.95 15.836 1 74.62 280 HIS B C 1
ATOM 4428 O O . HIS B 1 280 ? 18.641 -2.586 16.781 1 74.62 280 HIS B O 1
ATOM 4434 N N . LEU B 1 281 ? 19.672 -2.51 14.859 1 74.19 281 LEU B N 1
ATOM 4435 C CA . LEU B 1 281 ? 19.766 -3.961 14.727 1 74.19 281 LEU B CA 1
ATOM 4436 C C . LEU B 1 281 ? 20.641 -4.551 15.828 1 74.19 281 LEU B C 1
ATOM 4438 O O . LEU B 1 281 ? 20.328 -5.613 16.375 1 74.19 281 LEU B O 1
ATOM 4442 N N . LEU B 1 282 ? 21.672 -3.785 16.125 1 75.75 282 LEU B N 1
ATOM 4443 C CA . LEU B 1 282 ? 22.609 -4.25 17.141 1 75.75 282 LEU B CA 1
ATOM 4444 C C . LEU B 1 282 ? 21.984 -4.199 18.531 1 75.75 282 LEU B C 1
ATOM 4446 O O . LEU B 1 282 ? 22.266 -5.055 19.359 1 75.75 282 LEU B O 1
ATOM 4450 N N . ALA B 1 283 ? 21.172 -3.191 18.719 1 74.44 283 ALA B N 1
ATOM 4451 C CA . ALA B 1 283 ? 20.547 -3.027 20.016 1 74.44 283 ALA B CA 1
ATOM 4452 C C . ALA B 1 283 ? 19.719 -4.258 20.391 1 74.44 283 ALA B C 1
ATOM 4454 O O . ALA B 1 283 ? 19.609 -4.609 21.562 1 74.44 283 ALA B O 1
ATOM 4455 N N . GLY B 1 284 ? 19.266 -4.98 19.375 1 70.69 284 GLY B N 1
ATOM 4456 C CA . GLY B 1 284 ? 18.438 -6.152 19.625 1 70.69 284 GLY B CA 1
ATOM 4457 C C . GLY B 1 284 ? 19.156 -7.461 19.375 1 70.69 284 GLY B C 1
ATOM 4458 O O . GLY B 1 284 ? 18.562 -8.531 19.453 1 70.69 284 GLY B O 1
ATOM 4459 N N . SER B 1 285 ? 20.453 -7.336 19.156 1 75 285 SER B N 1
ATOM 4460 C CA . SER B 1 285 ? 21.188 -8.531 18.734 1 75 285 SER B CA 1
ATOM 4461 C C . SER B 1 285 ? 21.734 -9.297 19.938 1 75 285 SER B C 1
ATOM 4463 O O . SER B 1 285 ? 22.047 -8.695 20.969 1 75 285 SER B O 1
ATOM 4465 N N . SER B 1 286 ? 21.656 -10.578 19.797 1 75.81 286 SER B N 1
ATOM 4466 C CA . SER B 1 286 ? 22.266 -11.445 20.797 1 75.81 286 SER B CA 1
ATOM 4467 C C . SER B 1 286 ? 23.797 -11.328 20.766 1 75.81 286 SER B C 1
ATOM 4469 O O . SER B 1 286 ? 24.359 -10.781 19.812 1 75.81 286 SER B O 1
ATOM 4471 N N . PRO B 1 287 ? 24.391 -11.68 21.891 1 78 287 PRO B N 1
ATOM 4472 C CA . PRO B 1 287 ? 25.859 -11.68 21.906 1 78 287 PRO B CA 1
ATOM 4473 C C . PRO B 1 287 ? 26.453 -12.477 20.75 1 78 287 PRO B C 1
ATOM 4475 O O . PRO B 1 287 ? 27.484 -12.078 20.188 1 78 287 PRO B O 1
ATOM 4478 N N . GLU B 1 288 ? 25.781 -13.531 20.359 1 78 288 GLU B N 1
ATOM 4479 C CA . GLU B 1 288 ? 26.266 -14.344 19.25 1 78 288 GLU B CA 1
ATOM 4480 C C . GLU B 1 288 ? 26.172 -13.578 17.938 1 78 288 GLU B C 1
ATOM 4482 O O . GLU B 1 288 ? 27.094 -13.641 17.109 1 78 288 GLU B O 1
ATOM 4487 N N . GLU B 1 289 ? 25.141 -12.852 17.797 1 75.25 289 GLU B N 1
ATOM 4488 C CA . GLU B 1 289 ? 24.953 -12.062 16.594 1 75.25 289 GLU B CA 1
ATOM 4489 C C . GLU B 1 289 ? 25.969 -10.922 16.5 1 75.25 289 GLU B C 1
ATOM 4491 O O . GLU B 1 289 ? 26.484 -10.625 15.43 1 75.25 289 GLU B O 1
ATOM 4496 N N . ARG B 1 290 ? 26.25 -10.336 17.656 1 78 290 ARG B N 1
ATOM 4497 C CA . ARG B 1 290 ? 27.219 -9.25 17.703 1 78 290 ARG B CA 1
ATOM 4498 C C . ARG B 1 290 ? 28.625 -9.75 17.359 1 78 290 ARG B C 1
ATOM 4500 O O . ARG B 1 290 ? 29.359 -9.078 16.641 1 78 290 ARG B O 1
ATOM 4507 N N . ALA B 1 291 ? 28.906 -10.945 17.875 1 80.62 291 ALA B N 1
ATOM 4508 C CA . ALA B 1 291 ? 30.203 -11.547 17.562 1 80.62 291 ALA B CA 1
ATOM 4509 C C . ALA B 1 291 ? 30.312 -11.844 16.062 1 80.62 291 ALA B C 1
ATOM 4511 O O . ALA B 1 291 ? 31.375 -11.609 15.469 1 80.62 291 ALA B O 1
ATOM 4512 N N . ALA B 1 292 ? 29.25 -12.234 15.5 1 79 292 ALA B N 1
ATOM 4513 C CA . ALA B 1 292 ? 29.234 -12.523 14.07 1 79 292 ALA B CA 1
ATOM 4514 C C . ALA B 1 292 ? 29.438 -11.25 13.25 1 79 292 ALA B C 1
ATOM 4516 O O . ALA B 1 292 ? 30.141 -11.25 12.234 1 79 292 ALA B O 1
ATOM 4517 N N . LEU B 1 293 ? 28.859 -10.219 13.742 1 75.88 293 LEU B N 1
ATOM 4518 C CA . LEU B 1 293 ? 28.953 -8.93 13.07 1 75.88 293 LEU B CA 1
ATOM 4519 C C . LEU B 1 293 ? 30.375 -8.375 13.164 1 75.88 293 LEU B C 1
ATOM 4521 O O . LEU B 1 293 ? 30.891 -7.785 12.211 1 75.88 293 LEU B O 1
ATOM 4525 N N . LYS B 1 294 ? 30.938 -8.586 14.344 1 77.69 294 LYS B N 1
ATOM 4526 C CA . LYS B 1 294 ? 32.312 -8.156 14.539 1 77.69 294 LYS B CA 1
ATOM 4527 C C . LYS B 1 294 ? 33.25 -8.875 13.578 1 77.69 294 LYS B C 1
ATOM 4529 O O . LYS B 1 294 ? 34.156 -8.266 13.023 1 77.69 294 LYS B O 1
ATOM 4534 N N . ARG B 1 295 ? 32.938 -10.086 13.289 1 80.44 295 ARG B N 1
ATOM 4535 C CA . ARG B 1 295 ? 33.75 -10.875 12.383 1 80.44 295 ARG B CA 1
ATOM 4536 C C . ARG B 1 295 ? 33.625 -10.375 10.945 1 80.44 295 ARG B C 1
ATOM 4538 O O . ARG B 1 295 ? 34.594 -10.383 10.188 1 80.44 295 ARG B O 1
ATOM 4545 N N . LEU B 1 296 ? 32.406 -9.898 10.633 1 74.62 296 LEU B N 1
ATOM 4546 C CA . LEU B 1 296 ? 32.156 -9.398 9.289 1 74.62 296 LEU B CA 1
ATOM 4547 C C . LEU B 1 296 ? 32.906 -8.094 9.039 1 74.62 296 LEU B C 1
ATOM 4549 O O . LEU B 1 296 ? 33.25 -7.773 7.898 1 74.62 296 LEU B O 1
ATOM 4553 N N . LEU B 1 297 ? 33.062 -7.332 10.094 1 76.31 297 LEU B N 1
ATOM 4554 C CA . LEU B 1 297 ? 33.688 -6.02 9.969 1 76.31 297 LEU B CA 1
ATOM 4555 C C . LEU B 1 297 ? 35.219 -6.133 9.984 1 76.31 297 LEU B C 1
ATOM 4557 O O . LEU B 1 297 ? 35.906 -5.164 9.68 1 76.31 297 LEU B O 1
ATOM 4561 N N . ASP B 1 298 ? 35.688 -7.277 10.438 1 70.88 298 ASP B N 1
ATOM 4562 C CA . ASP B 1 298 ? 37.125 -7.523 10.422 1 70.88 298 ASP B CA 1
ATOM 4563 C C . ASP B 1 298 ? 37.594 -7.973 9.039 1 70.88 298 ASP B C 1
ATOM 4565 O O . ASP B 1 298 ? 38.688 -7.602 8.594 1 70.88 298 ASP B O 1
#

Organism: NCBI:txid53407

Nearest PDB structures (foldseek):
  6luf-assembly5_E  TM=9.295E-01  e=3.496E-29  Vibrio cholerae O395
  6lua-assembly1_G  TM=9.221E-01  e=1.472E-29  Vibrio cholerae O395
  1ny5-assembly1_A  TM=9.375E-01  e=5.299E-28  Aquifex aeolicus
  3m0e-assembly1_A  TM=9.344E-01  e=6.378E-28  Aquifex aeolicus
  3dzd-assembly1_B  TM=9.181E-01  e=4.071E-27  Aquifex aeolicus

Secondary structure (DSSP, 8-state):
----------EEE-GGGGTS---GGGGEEE--SHHHHHHHHHHHHHTTS-S-EEEEE-TTS-HHHHHHHHHHTSS--S-EEEEEGGG--TTTHHHHHH-B-TTSSTT--S-B-HHHHHTTTSEEEEETGGGS-HHHHHHHHHHHHHTEE--BT-SS-EE---EEEEEESS-HHHHHHTTSS-HHHHHHHTTSEEEE--GGG-GGGHHHHHHHHHHH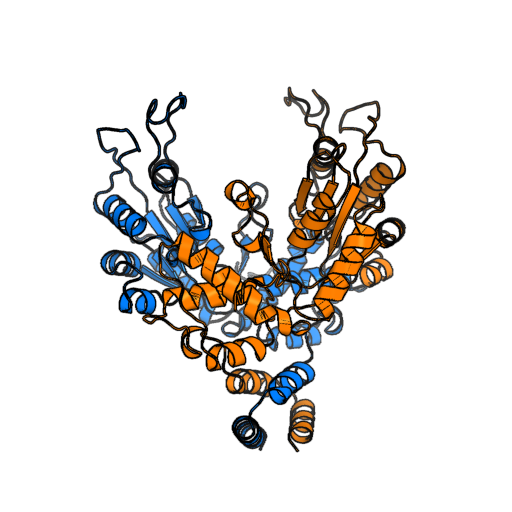HHHHTT---PEEPHHHHHHHHHS--TTHHHHHHHHHHHHHHH--SSEE-HHHH-PPPHHHHHHHHHHT--HHHHHHHHHHH-/----------EEE-GGGGTS---GGGGEEE--SHHHHHHHHHHHHHTTS-S-EEEEE-TTS-HHHHHHHHHHTSS--S-EEEEEGGG--TTTHHHHHH-B-TTSSTT--S-B-HHHHHTTTSEEEEETGGGS-HHHHHHHHHHHHHTEE--BT-SS-EE---EEEEEESS-HHHHHHTTSS-HHHHHHHTTSEEEE--GGG-GGGHHHHHHHHHHHHHHHTT---PEEPHHHHHHHHHS--TTHHHHHHHHHHHHHHH--SSEE-HHHH-PPPHHHHHHHHHHT--HHHHHHHHHHH-